Protein AF-A0A4Z0PMG5-F1 (afdb_monomer)

Organism: NCBI:txid877208

Foldseek 3Di:
DDPPADDFEEEQEALCCPPPFFLSVVLVVVCVVRHHYDYHNDLVSVLCCLVPDQADQEYEYEQFHDDPDPVCPPDGTHGNQVSLVVDQHDYAYEYEYQDDDDPVSVVSCCVSQPPRYDYYYPPDHPVPVVVSVVVSVVVVVVSVVVCVVPVVVVLVVVVSVLLVVQLCVVCVVQCVVPVCSLVVQLVVCVVLQHPSVVRSVVVVVVSSVVSSVVDPSSVVVCVVVVPPPDDPDDPVNVLVVLQVVFKDWDDDLPPDDAFQWKWDPDLFKIKGFLPHRRCQRNQVPDPPHPADFTKIFMFTNVVQVVPCPPPNPPCVCVVPPLQKDKAWQHPRPPDPDSGITMTGLVPGIDTHGPVVRSPTDTTIGGDPPVSVVVNVSSCVSVVVVPDPDDPVVVVVVVVVVVVVVVVVVVVPPPDDDPVRVVVVVVVVVVVVVVVVVVVVVVVVVVVVVVVVVVVVVVPDDDDDDDDDD

Mean predicted aligned error: 15.66 Å

Secondary structure (DSSP, 8-state):
-------SEEEEE-TTTT-TTSHHHHHHHHHHHHSEEEEE-SHHHHHHHHHH-S-EEEEEEES-BPP--TT-TTPPPB-SHHHHHH----SEEEEEESSPPPHHHHHHHHHHSTTTEEEEE----TT-HHHHHHHHHHHHHHHHHHHHHTTHHHHHHHHHHHHHHHHHHHHHHHHHH-TTHHHHHHHHHHHTTS-HHHHHHHHHHHHHHHHHHH-HHHHHHHHHHHTS------HHHHHHHHHHHHEEEP-SS-SPP-TTEEEEEETTEEEEE-S-HHHHHHHHT-TTS--PEEEEEEEEHHHHHHHH-SS--GGGGGT--TTEEEETT---TT--S---EEEEHHHHEEEEEHHHHHTSEEEEEEPTTHHHHHHHHHHHHHHGGGSPPPPHHHHHHHHHHHHHHHHHHHHHSPPPPHHHHHHHHHHHHHHHHHHHHHHHHHHHHHHHHHHHHHHHHTT-PPP------

pLDDT: mean 78.72, std 13.39, range [33.97, 95.75]

Radius of gyration: 36.94 Å; Cα contacts (8 Å, |Δi|>4): 494; chains: 1; bounding box: 73×98×94 Å

Nearest PDB structures (foldseek):
  3kcn-assembly1_A  TM=6.446E-01  e=2.862E-04  Rhodopirellula baltica
  6oec-assembly4_K  TM=5.312E-01  e=1.061E-03  Carboxydothermus hydrogenoformans Z-2901
  6oec-assembly2_F  TM=5.433E-01  e=1.346E-03  Carboxydothermus hydrogenoformans Z-2901
  3h5i-assembly1_A  TM=5.990E-01  e=6.719E-03  Carboxydothermus hydrogenoformans Z-2901
  6oec-assembly3_G  TM=5.430E-01  e=3.288E-03  Carboxydothermus hydrogenoformans Z-2901

Sequence (469 aa):
MDTIDIKGVVLFADDRVHSDDEPEYELYKLFKKEFVVLPVDNLDHLKQALTSVSTFDVIILDWEFLSHDPDFVDAPPQNPLSILEELKLFSKIFVYSAADIPADAVDRLHILFPGRVVIKQKVIKIDERDALLAEFEEIKKELKEFALANQNLDFSVAWGRAINQSLQSIFGELAAVNKHWVRDIYKSSVKDNSNAISEVIELLNNLLAEQLVQNPGLKAMILTQGNENGTNTSELAAAKLFQRIYYTKIHGTEVPFATGDIFEISDDEYAILITPECEVYIRDSVPAIPKSNLEILRFSKKDITAEFGIDKGLDKFNQNATAKHYLPSFPYRNEAMLLPACIVFLTALETVSKDFLTDLARHYKLNSPYIQQLRQRYSSWHGRVGVPAVNDLIKTFNASQVDAYNKRLEHEKPKASPEEIALKKALAKQEKDASGALRKAAYEEKKRLEQAASVAEQAAPEQAAPEQK

Solvent-accessible surface area (backbone atoms only — not comparable to full-atom values): 27064 Å² total; per-residue (Å²): 131,84,80,82,70,88,88,55,33,33,37,40,36,31,60,47,54,82,35,93,91,37,45,57,23,57,48,49,53,56,47,52,74,79,44,53,62,48,77,29,54,45,70,68,55,43,51,49,48,68,72,71,50,94,66,44,55,34,36,41,32,49,40,68,34,70,65,84,50,86,92,40,88,79,57,73,65,43,59,58,60,71,60,54,72,78,47,92,75,88,43,41,33,40,38,34,25,85,63,89,74,56,68,70,57,53,54,48,48,45,69,74,32,68,96,28,65,46,82,44,72,66,78,75,53,66,91,40,57,69,55,52,52,48,50,54,53,48,53,53,49,52,50,47,53,49,46,68,77,38,58,70,48,59,52,53,52,48,48,51,50,48,51,51,54,37,50,53,49,52,52,52,54,46,45,72,76,34,85,55,48,70,59,55,53,30,56,50,30,52,75,70,47,44,65,27,70,58,50,56,52,50,55,50,50,51,54,43,49,55,43,54,76,66,33,64,70,56,52,52,51,52,54,52,64,73,64,51,86,74,75,95,72,54,68,68,60,51,44,54,51,50,25,57,64,45,38,44,75,54,78,72,86,82,63,73,92,49,52,18,33,32,33,44,78,49,102,53,31,36,31,32,33,63,42,59,60,75,60,61,56,41,36,64,73,36,94,91,46,80,71,60,72,40,37,29,43,39,36,36,60,64,49,36,67,71,69,46,69,91,56,85,58,67,68,54,73,74,46,74,53,66,61,43,46,65,43,72,30,38,86,55,83,96,51,91,65,74,44,59,43,39,37,46,58,91,75,12,73,44,78,40,53,62,70,68,57,69,80,37,56,63,52,37,27,40,28,82,67,58,41,56,51,51,48,52,45,51,50,55,48,57,60,59,71,72,59,78,79,76,53,65,69,56,53,54,50,52,51,52,51,52,55,52,50,53,58,49,53,65,72,65,57,76,80,74,50,75,64,57,53,50,51,52,52,51,52,55,48,52,54,51,52,51,55,49,52,54,52,50,52,55,50,54,51,50,53,52,52,53,53,52,49,57,56,57,68,74,67,68,82,80,90,80,86,90,80,91,134

Structure (mmCIF, N/CA/C/O backbone):
data_AF-A0A4Z0PMG5-F1
#
_entry.id   AF-A0A4Z0PMG5-F1
#
loop_
_atom_site.group_PDB
_atom_site.id
_atom_site.type_symbol
_atom_site.label_atom_id
_atom_site.label_alt_id
_atom_site.label_comp_id
_atom_site.label_asym_id
_atom_site.label_entity_id
_atom_site.label_seq_id
_atom_site.pdbx_PDB_ins_code
_atom_site.Cartn_x
_atom_site.Cartn_y
_atom_site.Cartn_z
_atom_site.occupancy
_atom_site.B_iso_or_equiv
_atom_site.auth_seq_id
_atom_site.auth_comp_id
_atom_site.auth_asym_id
_atom_site.auth_atom_id
_atom_site.pdbx_PDB_model_num
ATOM 1 N N . MET A 1 1 ? 9.117 24.844 -20.090 1.00 33.97 1 MET A N 1
ATOM 2 C CA . MET A 1 1 ? 8.923 23.457 -20.552 1.00 33.97 1 MET A CA 1
ATOM 3 C C . MET A 1 1 ? 9.771 22.617 -19.633 1.00 33.97 1 MET A C 1
ATOM 5 O O . MET A 1 1 ? 10.977 22.565 -19.828 1.00 33.97 1 MET A O 1
ATOM 9 N N . ASP A 1 2 ? 9.164 22.107 -18.568 1.00 37.78 2 ASP A N 1
ATOM 10 C CA . ASP A 1 2 ? 9.884 21.316 -17.579 1.00 37.78 2 ASP A CA 1
ATOM 11 C C . ASP A 1 2 ? 10.243 19.974 -18.210 1.00 37.78 2 ASP A C 1
ATOM 13 O O . ASP A 1 2 ? 9.382 19.237 -18.693 1.00 37.78 2 ASP A O 1
ATOM 17 N N . THR A 1 3 ? 11.538 19.696 -18.295 1.00 41.53 3 THR A N 1
ATOM 18 C CA . THR A 1 3 ? 12.059 18.401 -18.714 1.00 41.53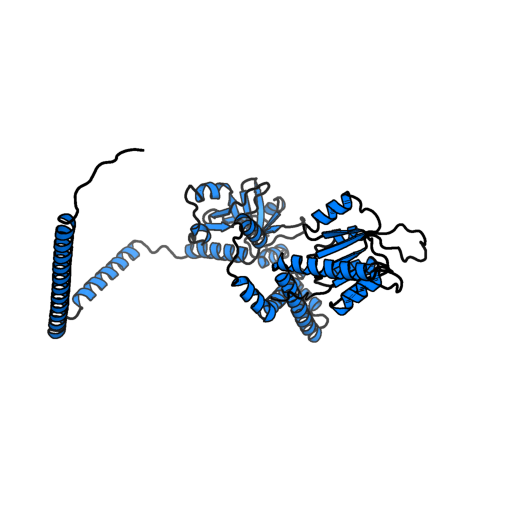 3 THR A CA 1
ATOM 19 C C . THR A 1 3 ? 11.714 17.390 -17.629 1.00 41.53 3 THR A C 1
ATOM 21 O O . THR A 1 3 ? 12.367 17.352 -16.586 1.00 41.53 3 THR A O 1
ATOM 24 N N . ILE A 1 4 ? 10.670 16.593 -17.855 1.00 50.44 4 ILE A N 1
ATOM 25 C CA . ILE A 1 4 ? 10.460 15.361 -17.096 1.00 50.44 4 ILE A CA 1
ATOM 26 C C . ILE A 1 4 ? 11.571 14.413 -17.523 1.00 50.44 4 ILE A C 1
ATOM 28 O O . ILE A 1 4 ? 11.592 13.923 -18.654 1.00 50.44 4 ILE A O 1
ATOM 32 N N . ASP A 1 5 ? 12.539 14.273 -16.630 1.00 60.41 5 ASP A N 1
ATOM 33 C CA . ASP A 1 5 ? 13.675 13.382 -16.781 1.00 60.41 5 ASP A CA 1
ATOM 34 C C . ASP A 1 5 ? 13.338 12.043 -16.122 1.00 60.41 5 ASP A C 1
ATOM 36 O O . ASP A 1 5 ? 12.701 12.019 -15.065 1.00 60.41 5 ASP A O 1
ATOM 40 N N . ILE A 1 6 ? 13.738 10.939 -16.746 1.00 63.91 6 ILE A N 1
ATOM 41 C CA . ILE A 1 6 ? 13.544 9.590 -16.198 1.00 63.91 6 ILE A CA 1
ATOM 42 C C . ILE A 1 6 ? 14.522 9.443 -15.024 1.00 63.91 6 ILE A C 1
ATOM 44 O O . ILE A 1 6 ? 15.728 9.606 -15.193 1.00 63.91 6 ILE A O 1
ATOM 48 N N . LYS A 1 7 ? 14.013 9.209 -13.807 1.00 65.69 7 LYS A N 1
ATOM 49 C CA . LYS A 1 7 ? 14.800 9.298 -12.552 1.00 65.69 7 LYS A CA 1
ATOM 50 C C . LYS A 1 7 ? 15.187 7.942 -11.957 1.00 65.69 7 LYS A C 1
ATOM 52 O O . LYS A 1 7 ? 15.871 7.914 -10.925 1.00 65.69 7 LYS A O 1
ATOM 57 N N . GLY A 1 8 ? 14.698 6.853 -12.530 1.00 71.25 8 GLY A N 1
ATOM 58 C CA . GLY A 1 8 ? 14.852 5.477 -12.080 1.00 71.25 8 GLY A CA 1
ATOM 59 C C . GLY A 1 8 ? 15.694 4.630 -13.030 1.00 71.25 8 GLY A C 1
ATOM 60 O O . GLY A 1 8 ? 16.462 5.136 -13.846 1.00 71.25 8 GLY A O 1
ATOM 61 N N . VAL A 1 9 ? 15.596 3.313 -12.854 1.00 84.00 9 VAL A N 1
ATOM 62 C CA . VAL A 1 9 ? 16.391 2.324 -13.592 1.00 84.00 9 VAL A CA 1
ATOM 63 C C . VAL A 1 9 ? 15.576 1.783 -14.765 1.00 84.00 9 VAL A C 1
ATOM 65 O O . VAL A 1 9 ? 14.400 1.446 -14.604 1.00 84.00 9 VAL A O 1
ATOM 68 N N . VAL A 1 10 ? 16.216 1.682 -15.928 1.00 89.50 10 VAL A N 1
ATOM 69 C CA . VAL A 1 10 ? 15.726 0.956 -17.106 1.00 89.50 10 VAL A CA 1
ATOM 70 C C . VAL A 1 10 ? 16.164 -0.497 -16.972 1.00 89.50 10 VAL A C 1
ATOM 72 O O . VAL A 1 10 ? 17.363 -0.765 -16.909 1.00 89.50 10 VAL A O 1
ATOM 75 N N . LEU A 1 11 ? 15.224 -1.436 -16.933 1.00 93.06 11 LEU A N 1
ATOM 76 C CA . LEU A 1 11 ? 15.544 -2.854 -17.093 1.00 93.06 11 LEU A CA 1
ATOM 77 C C . LEU A 1 11 ? 15.535 -3.185 -18.581 1.00 93.06 11 LEU A C 1
ATOM 79 O O . LEU A 1 11 ? 14.518 -2.970 -19.234 1.00 93.06 11 LEU A O 1
ATOM 83 N N . PHE A 1 12 ? 16.648 -3.689 -19.103 1.00 94.31 12 PHE A N 1
ATOM 84 C CA . PHE A 1 12 ? 16.760 -4.146 -20.485 1.00 94.31 12 PHE A CA 1
ATOM 85 C C . PHE A 1 12 ? 17.036 -5.648 -20.465 1.00 94.31 12 PHE A C 1
ATOM 87 O O . PHE A 1 12 ? 18.147 -6.063 -20.145 1.00 94.31 12 PHE A O 1
ATOM 94 N N . ALA A 1 13 ? 16.010 -6.448 -20.724 1.00 93.88 13 ALA A N 1
ATOM 95 C CA . ALA A 1 13 ? 16.040 -7.894 -20.594 1.00 93.88 13 ALA A CA 1
ATOM 96 C C . ALA A 1 13 ? 15.891 -8.548 -21.969 1.00 93.88 13 ALA A C 1
ATOM 98 O O . ALA A 1 13 ? 14.790 -8.585 -22.510 1.00 93.88 13 ALA A O 1
ATOM 99 N N . ASP A 1 14 ? 16.999 -9.034 -22.515 1.00 90.94 14 ASP A N 1
ATOM 100 C CA . ASP A 1 14 ? 17.078 -9.660 -23.834 1.00 90.94 14 ASP A CA 1
ATOM 101 C C . ASP A 1 14 ? 18.303 -10.585 -23.856 1.00 90.94 14 ASP A C 1
ATOM 103 O O . ASP A 1 14 ? 19.372 -10.205 -23.370 1.00 90.94 14 ASP A O 1
ATOM 107 N N . ASP A 1 15 ? 18.163 -11.802 -24.375 1.00 86.25 15 ASP A N 1
ATOM 108 C CA . ASP A 1 15 ? 19.236 -12.802 -24.361 1.00 86.25 15 ASP A CA 1
ATOM 109 C C . ASP A 1 15 ? 20.435 -12.434 -25.252 1.00 86.25 15 ASP A C 1
ATOM 111 O O . ASP A 1 15 ? 21.540 -12.950 -25.066 1.00 86.25 15 ASP A O 1
ATOM 115 N N . ARG A 1 16 ? 20.257 -11.463 -26.154 1.00 86.06 16 ARG A N 1
ATOM 116 C CA . ARG A 1 16 ? 21.284 -10.912 -27.047 1.00 86.06 16 ARG A CA 1
ATOM 117 C C . ARG A 1 16 ? 21.784 -9.537 -26.617 1.00 86.06 16 ARG A C 1
ATOM 119 O O . ARG A 1 16 ? 22.559 -8.907 -27.336 1.00 86.06 16 ARG A O 1
ATOM 126 N N . VAL A 1 17 ? 21.435 -9.063 -25.417 1.00 85.50 17 VAL A N 1
ATOM 127 C CA . VAL A 1 17 ? 21.845 -7.736 -24.907 1.00 85.50 17 VAL A CA 1
ATOM 128 C C . VAL A 1 17 ? 23.368 -7.552 -24.784 1.00 85.50 17 VAL A C 1
ATOM 130 O O . VAL A 1 17 ? 23.850 -6.439 -24.576 1.00 85.50 17 VAL A O 1
ATOM 133 N N . HIS A 1 18 ? 24.152 -8.625 -24.887 1.00 84.94 18 HIS A N 1
ATOM 134 C CA . HIS A 1 18 ? 25.618 -8.601 -24.860 1.00 84.94 18 HIS A CA 1
ATOM 135 C C . HIS A 1 18 ? 26.264 -9.028 -26.186 1.00 84.94 18 HIS A C 1
ATOM 137 O O . HIS A 1 18 ? 27.486 -9.156 -26.258 1.00 84.94 18 HIS A O 1
ATOM 143 N N . SER A 1 19 ? 25.466 -9.228 -27.234 1.00 85.06 19 SER A N 1
ATOM 144 C CA . SER A 1 19 ? 25.927 -9.660 -28.549 1.00 85.06 19 SER A CA 1
ATOM 145 C C . SER A 1 19 ? 26.270 -8.445 -29.411 1.00 85.06 19 SER A C 1
ATOM 147 O O . SER A 1 19 ? 25.385 -7.721 -29.857 1.00 85.06 19 SER A O 1
ATOM 149 N N . ASP A 1 20 ? 27.569 -8.219 -29.652 1.00 76.38 20 ASP A N 1
ATOM 150 C CA . ASP A 1 20 ? 28.077 -7.027 -30.356 1.00 76.38 20 ASP A CA 1
ATOM 151 C C . ASP A 1 20 ? 27.494 -6.835 -31.776 1.00 76.38 20 ASP A C 1
ATOM 153 O O . ASP A 1 20 ? 27.454 -5.706 -32.269 1.00 76.38 20 ASP A O 1
ATOM 157 N N . ASP A 1 21 ? 27.009 -7.922 -32.385 1.00 78.25 21 ASP A N 1
ATOM 158 C CA . ASP A 1 21 ? 26.438 -7.993 -33.731 1.00 78.25 21 ASP A CA 1
ATOM 159 C C . ASP A 1 21 ? 24.914 -8.224 -33.721 1.00 78.25 21 ASP A C 1
ATOM 161 O O . ASP A 1 21 ? 24.391 -8.838 -34.650 1.00 78.25 21 ASP A O 1
ATOM 165 N N . GLU A 1 22 ? 24.181 -7.730 -32.713 1.00 82.81 22 GLU A N 1
ATOM 166 C CA . GLU A 1 22 ? 22.705 -7.770 -32.688 1.00 82.81 22 GLU A CA 1
ATOM 167 C C . GLU A 1 22 ? 22.069 -6.362 -32.514 1.00 82.81 22 GLU A C 1
ATOM 169 O O . GLU A 1 22 ? 22.646 -5.501 -31.831 1.00 82.81 22 GLU A O 1
ATOM 174 N N . PRO A 1 23 ? 20.897 -6.073 -33.131 1.00 83.44 23 PRO A N 1
ATOM 175 C CA . PRO A 1 23 ? 20.229 -4.766 -33.022 1.00 83.44 23 PRO A CA 1
ATOM 176 C C . PRO A 1 23 ? 19.945 -4.348 -31.570 1.00 83.44 23 PRO A C 1
ATOM 178 O O . PRO A 1 23 ? 19.995 -3.163 -31.227 1.00 83.44 23 PRO A O 1
ATOM 181 N N . GLU A 1 24 ? 19.673 -5.323 -30.707 1.00 85.69 24 GLU A N 1
ATOM 182 C CA . GLU A 1 24 ? 19.316 -5.142 -29.304 1.00 85.69 24 GLU A CA 1
ATOM 183 C C . GLU A 1 24 ? 20.462 -4.553 -28.487 1.00 85.69 24 GLU A C 1
ATOM 185 O O . GLU A 1 24 ? 20.243 -3.690 -27.631 1.00 85.69 24 GLU A O 1
ATOM 190 N N . TYR A 1 25 ? 21.700 -4.932 -28.796 1.00 87.75 25 TYR A N 1
ATOM 191 C CA . TYR A 1 25 ? 22.864 -4.371 -28.131 1.00 87.75 25 TYR A CA 1
ATOM 192 C C . TYR A 1 25 ? 23.123 -2.911 -28.527 1.00 87.75 25 TYR A C 1
ATOM 194 O O . TYR A 1 25 ? 23.476 -2.083 -27.678 1.00 87.75 25 TYR A O 1
ATOM 202 N N . GLU A 1 26 ? 22.910 -2.552 -29.795 1.00 87.00 26 GLU A N 1
ATOM 203 C CA . GLU A 1 26 ? 23.005 -1.155 -30.232 1.00 87.00 26 GLU A CA 1
ATOM 204 C C . GLU A 1 26 ? 21.899 -0.295 -29.608 1.00 87.00 26 GLU A C 1
ATOM 206 O O . GLU A 1 26 ? 22.177 0.813 -29.133 1.00 87.00 26 GLU A O 1
ATOM 211 N N . LEU A 1 27 ? 20.673 -0.819 -29.504 1.00 87.44 27 LEU A N 1
ATOM 212 C CA . LEU A 1 27 ? 19.592 -0.151 -28.780 1.00 87.44 27 LEU A CA 1
ATOM 213 C C . LEU A 1 27 ? 19.950 0.029 -27.294 1.00 87.44 27 LEU A C 1
ATOM 215 O O . LEU A 1 27 ? 19.864 1.141 -26.768 1.00 87.44 27 LEU A O 1
ATOM 219 N N . TYR A 1 28 ? 20.458 -1.014 -26.630 1.00 90.38 28 TYR A N 1
ATOM 220 C CA . TYR A 1 28 ? 20.972 -0.937 -25.258 1.00 90.38 28 TYR A CA 1
ATOM 221 C C . TYR A 1 28 ? 22.042 0.156 -25.094 1.00 90.38 28 TYR A C 1
ATOM 223 O O . TYR A 1 28 ? 21.989 0.941 -24.140 1.00 90.38 28 TYR A O 1
ATOM 231 N N . LYS A 1 29 ? 22.998 0.271 -26.027 1.00 90.00 29 LYS A N 1
ATOM 232 C CA . LYS A 1 29 ? 24.027 1.327 -25.992 1.00 90.00 29 LYS A CA 1
ATOM 233 C C . LYS A 1 29 ? 23.434 2.727 -26.078 1.00 90.00 29 LYS A C 1
ATOM 235 O O . LYS A 1 29 ? 23.992 3.640 -25.466 1.00 90.00 29 LYS A O 1
ATOM 240 N N . LEU A 1 30 ? 22.361 2.923 -26.845 1.00 89.50 30 LEU A N 1
ATOM 241 C CA . LEU A 1 30 ? 21.659 4.207 -26.905 1.00 89.50 30 LEU A CA 1
ATOM 242 C C . LEU A 1 30 ? 21.037 4.538 -25.547 1.00 89.50 30 LEU A C 1
ATOM 244 O O . LEU A 1 30 ? 21.320 5.606 -25.003 1.00 89.50 30 LEU A O 1
ATOM 248 N N . PHE A 1 31 ? 20.321 3.591 -24.935 1.00 88.94 31 PHE A N 1
ATOM 249 C CA . PHE A 1 31 ? 19.759 3.771 -23.593 1.00 88.94 31 PHE A CA 1
ATOM 250 C C . PHE A 1 31 ? 20.830 4.057 -22.537 1.00 88.94 31 PHE A C 1
ATOM 252 O O . PHE A 1 31 ? 20.674 4.980 -21.742 1.00 88.94 31 PHE A O 1
ATOM 259 N N . LYS A 1 32 ? 21.951 3.330 -22.552 1.00 90.25 32 LYS A N 1
ATOM 260 C CA . LYS A 1 32 ? 23.050 3.489 -21.583 1.00 90.25 32 LYS A CA 1
ATOM 261 C C . LYS A 1 32 ? 23.691 4.881 -21.603 1.00 90.25 32 LYS A C 1
ATOM 263 O O . LYS A 1 32 ? 24.282 5.294 -20.608 1.00 90.25 32 LYS A O 1
ATOM 268 N N . LYS A 1 33 ? 23.628 5.597 -22.731 1.00 89.00 33 LYS A N 1
ATOM 269 C CA . LYS A 1 33 ? 24.183 6.957 -22.841 1.00 89.00 33 LYS A CA 1
ATOM 270 C C . LYS A 1 33 ? 23.360 7.990 -22.078 1.00 89.00 33 LYS A C 1
ATOM 272 O O . LYS A 1 33 ? 23.927 8.993 -21.657 1.00 89.00 33 LYS A O 1
ATOM 277 N N . GLU A 1 34 ? 22.060 7.757 -21.927 1.00 85.69 34 GLU A N 1
ATOM 278 C CA . GLU A 1 34 ? 21.133 8.725 -21.333 1.00 85.69 34 GLU A CA 1
ATOM 279 C C . GLU A 1 34 ? 20.569 8.276 -19.979 1.00 85.69 34 GLU A C 1
ATOM 281 O O . GLU A 1 34 ? 20.278 9.121 -19.137 1.00 85.69 34 GLU A O 1
ATOM 286 N N . PHE A 1 35 ? 20.456 6.969 -19.735 1.00 86.75 35 PHE A N 1
ATOM 287 C CA . PHE A 1 35 ? 19.770 6.413 -18.569 1.00 86.75 35 PHE A CA 1
ATOM 288 C C . PHE A 1 35 ? 20.640 5.434 -17.778 1.00 86.75 35 PHE A C 1
ATOM 290 O O . PHE A 1 35 ? 21.619 4.871 -18.272 1.00 86.75 35 PHE A O 1
ATOM 297 N N . VAL A 1 36 ? 20.238 5.179 -16.530 1.00 87.81 36 VAL A N 1
ATOM 298 C CA . VAL A 1 36 ? 20.783 4.076 -15.732 1.00 87.81 36 VAL A CA 1
ATOM 299 C C . VAL A 1 36 ? 20.112 2.784 -16.188 1.00 87.81 36 VAL A C 1
ATOM 301 O O . VAL A 1 36 ? 18.933 2.572 -15.917 1.00 87.81 36 VAL A O 1
ATOM 304 N N . VAL A 1 37 ? 20.861 1.926 -16.882 1.00 91.19 37 VAL A N 1
ATOM 305 C CA . VAL A 1 37 ? 20.341 0.683 -17.468 1.00 91.19 37 VAL A CA 1
ATOM 306 C C . VAL A 1 37 ? 20.903 -0.538 -16.749 1.00 91.19 37 VAL A C 1
ATOM 308 O O . VAL A 1 37 ? 22.121 -0.668 -16.608 1.00 91.19 37 VAL A O 1
ATOM 311 N N . LEU A 1 38 ? 20.017 -1.445 -16.342 1.00 93.06 38 LEU A N 1
ATOM 312 C CA . LEU A 1 38 ? 20.337 -2.789 -15.876 1.00 93.06 38 LEU A CA 1
ATOM 313 C C . LEU A 1 38 ? 20.103 -3.780 -17.029 1.00 93.06 38 LEU A C 1
ATOM 315 O O . LEU A 1 38 ? 18.943 -4.050 -17.343 1.00 93.06 38 LEU A O 1
ATOM 319 N N . PRO A 1 39 ? 21.163 -4.294 -17.680 1.00 93.69 39 PRO A N 1
ATOM 320 C CA . PRO A 1 39 ? 21.026 -5.348 -18.675 1.00 93.69 39 PRO A CA 1
ATOM 321 C C . PRO A 1 39 ? 20.828 -6.710 -17.997 1.00 93.69 39 PRO A C 1
ATOM 323 O O . PRO A 1 39 ? 21.433 -6.984 -16.958 1.00 93.69 39 PRO A O 1
ATOM 326 N N . VAL A 1 40 ? 19.995 -7.553 -18.596 1.00 93.50 40 VAL A N 1
ATOM 327 C CA . VAL A 1 40 ? 19.717 -8.928 -18.179 1.00 93.50 40 VAL A CA 1
ATOM 328 C C . VAL A 1 40 ? 19.643 -9.806 -19.422 1.00 93.50 40 VAL A C 1
ATOM 330 O O . VAL A 1 40 ? 18.944 -9.463 -20.366 1.00 93.50 40 VAL A O 1
ATOM 333 N N . ASP A 1 41 ? 20.322 -10.947 -19.389 1.00 90.81 41 ASP A N 1
ATOM 334 C CA . ASP A 1 41 ? 20.510 -11.848 -20.532 1.00 90.81 41 ASP A CA 1
ATOM 335 C C . ASP A 1 41 ? 19.776 -13.194 -20.401 1.00 90.81 41 ASP A C 1
ATOM 337 O O . ASP A 1 41 ? 19.817 -14.026 -21.301 1.00 90.81 41 ASP A O 1
ATOM 341 N N . ASN A 1 42 ? 19.095 -13.450 -19.282 1.00 90.25 42 ASN A N 1
ATOM 342 C CA . ASN A 1 42 ? 18.327 -14.679 -19.096 1.00 90.25 42 ASN A CA 1
ATOM 343 C C . ASN A 1 42 ? 17.175 -14.514 -18.094 1.00 90.25 42 ASN A C 1
ATOM 345 O O . ASN A 1 42 ? 17.124 -13.563 -17.308 1.00 90.25 42 ASN A O 1
ATOM 349 N N . LEU A 1 43 ? 16.253 -15.480 -18.104 1.00 90.75 43 LEU A N 1
ATOM 350 C CA . LEU A 1 43 ? 15.036 -15.458 -17.289 1.00 90.75 43 LEU A CA 1
ATOM 351 C C . LEU A 1 43 ? 15.292 -15.548 -15.774 1.00 90.75 43 LEU A C 1
ATOM 353 O O . LEU A 1 43 ? 14.551 -14.942 -14.996 1.00 90.75 43 LEU A O 1
ATOM 357 N N . ASP A 1 44 ? 16.345 -16.238 -15.330 1.00 89.94 44 ASP A N 1
ATOM 358 C CA . ASP A 1 44 ? 16.676 -16.327 -13.902 1.00 89.94 44 ASP A CA 1
ATOM 359 C C . ASP A 1 44 ? 17.178 -14.983 -13.372 1.00 89.94 44 ASP A C 1
ATOM 361 O O . ASP A 1 44 ? 16.719 -14.495 -12.333 1.00 89.94 44 ASP A O 1
ATOM 365 N N . HIS A 1 45 ? 18.073 -14.338 -14.120 1.00 91.56 45 HIS A N 1
ATOM 366 C CA . HIS A 1 45 ? 18.530 -12.982 -13.840 1.00 91.56 45 HIS A CA 1
ATOM 367 C C . HIS A 1 45 ? 17.377 -11.975 -13.922 1.00 91.56 45 HIS A C 1
ATOM 369 O O . HIS A 1 45 ? 17.308 -11.075 -13.085 1.00 91.56 45 HIS A O 1
ATOM 375 N N . LEU A 1 46 ? 16.424 -12.154 -14.845 1.00 92.12 46 LEU A N 1
ATOM 376 C CA . LEU A 1 46 ? 15.215 -11.328 -14.925 1.00 92.12 46 LEU A CA 1
ATOM 377 C C . LEU A 1 46 ? 14.388 -11.446 -13.645 1.00 92.12 46 LEU A C 1
ATOM 379 O O . LEU A 1 46 ? 14.045 -10.433 -13.032 1.00 92.12 46 LEU A O 1
ATOM 383 N N . LYS A 1 47 ? 14.113 -12.674 -13.194 1.00 90.94 47 LYS A N 1
ATOM 384 C CA . LYS A 1 47 ? 13.377 -12.921 -11.949 1.00 90.94 47 LYS A CA 1
ATOM 385 C C . LYS A 1 47 ? 14.090 -12.309 -10.744 1.00 90.94 47 LYS A C 1
ATOM 387 O O . LYS A 1 47 ? 13.453 -11.662 -9.911 1.00 90.94 47 LYS A O 1
ATOM 392 N N . GLN A 1 48 ? 15.405 -12.476 -10.645 1.00 89.75 48 GLN A N 1
ATOM 393 C CA . GLN A 1 48 ? 16.195 -11.891 -9.560 1.00 89.75 48 GLN A CA 1
ATOM 394 C C . GLN A 1 48 ? 16.192 -10.360 -9.605 1.00 89.75 48 GLN A C 1
ATOM 396 O O . GLN A 1 48 ? 15.992 -9.721 -8.572 1.00 89.75 48 GLN A O 1
ATOM 401 N N . ALA A 1 49 ? 16.350 -9.757 -10.785 1.00 90.62 49 ALA A N 1
ATOM 402 C CA . ALA A 1 49 ? 16.318 -8.309 -10.957 1.00 90.62 49 ALA A CA 1
ATOM 403 C C . ALA A 1 49 ? 14.958 -7.726 -10.552 1.00 90.62 49 ALA A C 1
ATOM 405 O O . ALA A 1 49 ? 14.906 -6.785 -9.759 1.00 90.62 49 ALA A O 1
ATOM 406 N N . LEU A 1 50 ? 13.861 -8.326 -11.025 1.00 88.50 50 LEU A N 1
ATOM 407 C CA . LEU A 1 50 ? 12.500 -7.880 -10.724 1.00 88.50 50 LEU A CA 1
ATOM 408 C C . LEU A 1 50 ? 12.107 -8.044 -9.249 1.00 88.50 50 LEU A C 1
ATOM 410 O O . LEU A 1 50 ? 11.258 -7.303 -8.759 1.00 88.50 50 LEU A O 1
ATOM 414 N N . THR A 1 51 ? 12.712 -8.995 -8.536 1.00 85.50 51 THR A N 1
ATOM 415 C CA . THR A 1 51 ? 12.460 -9.214 -7.101 1.00 85.50 51 THR A CA 1
ATOM 416 C C . THR A 1 51 ? 13.380 -8.395 -6.194 1.00 85.50 51 THR A C 1
ATOM 418 O O . THR A 1 51 ? 12.988 -8.059 -5.078 1.00 85.50 51 THR A O 1
ATOM 421 N N . SER A 1 52 ? 14.591 -8.064 -6.652 1.00 82.38 52 SER A N 1
ATOM 422 C CA . SER A 1 52 ? 15.623 -7.415 -5.829 1.00 82.38 52 SER A CA 1
ATOM 423 C C . SER A 1 52 ? 15.648 -5.897 -5.973 1.00 82.38 52 SER A C 1
ATOM 425 O O . SER A 1 52 ? 16.010 -5.188 -5.033 1.00 82.38 52 SER A O 1
ATOM 427 N N . VAL A 1 53 ? 15.285 -5.378 -7.147 1.00 81.00 53 VAL A N 1
ATOM 428 C CA . VAL A 1 53 ? 15.231 -3.937 -7.396 1.00 81.00 53 VAL A CA 1
ATOM 429 C C . VAL A 1 53 ? 13.822 -3.444 -7.108 1.00 81.00 53 VAL A C 1
ATOM 431 O O . VAL A 1 53 ? 12.848 -3.901 -7.695 1.00 81.00 53 VAL A O 1
ATOM 434 N N . SER A 1 54 ? 13.708 -2.472 -6.205 1.00 68.00 54 SER A N 1
ATOM 435 C CA . SER A 1 54 ? 12.410 -1.997 -5.717 1.00 68.00 54 SER A CA 1
ATOM 436 C C . SER A 1 54 ? 11.536 -1.334 -6.782 1.00 68.00 54 SER A C 1
ATOM 438 O O . SER A 1 54 ? 10.315 -1.344 -6.659 1.00 68.00 54 SER A O 1
ATOM 440 N N . THR A 1 55 ? 12.147 -0.666 -7.765 1.00 76.31 55 THR A N 1
ATOM 441 C CA . THR A 1 55 ? 11.445 0.214 -8.710 1.00 76.31 55 THR A CA 1
ATOM 442 C C . THR A 1 55 ? 12.199 0.302 -10.033 1.00 76.31 55 THR A C 1
ATOM 444 O O . THR A 1 55 ? 13.356 0.728 -10.047 1.00 76.31 55 THR A O 1
ATOM 447 N N . PHE A 1 56 ? 11.510 -0.020 -11.126 1.00 83.81 56 PHE A N 1
ATOM 448 C CA . PHE A 1 56 ? 11.925 0.279 -12.497 1.00 83.81 56 PHE A CA 1
ATOM 449 C C . PHE A 1 56 ? 10.980 1.320 -13.088 1.00 83.81 56 PHE A C 1
ATOM 451 O O . PHE A 1 56 ? 9.768 1.231 -12.879 1.00 83.81 56 PHE A O 1
ATOM 458 N N . ASP A 1 57 ? 11.507 2.271 -13.851 1.00 78.75 57 ASP A N 1
ATOM 459 C CA . ASP A 1 57 ? 10.655 3.226 -14.573 1.00 78.75 57 ASP A CA 1
ATOM 460 C C . ASP A 1 57 ? 10.088 2.567 -15.836 1.00 78.75 57 ASP A C 1
ATOM 462 O O . ASP A 1 57 ? 8.900 2.679 -16.157 1.00 78.75 57 ASP A O 1
ATOM 466 N N . VAL A 1 58 ? 10.946 1.805 -16.512 1.00 87.12 58 VAL A N 1
ATOM 467 C CA . VAL A 1 58 ? 10.619 1.063 -17.721 1.00 87.12 58 VAL A CA 1
ATOM 468 C C . VAL A 1 58 ? 11.308 -0.292 -17.723 1.00 87.12 58 VAL A C 1
ATOM 470 O O . VAL A 1 58 ? 12.443 -0.442 -17.262 1.00 87.12 58 VAL A O 1
ATOM 473 N N . ILE A 1 59 ? 10.591 -1.272 -18.256 1.00 92.00 59 ILE A N 1
ATOM 474 C CA . ILE A 1 59 ? 11.084 -2.610 -18.540 1.00 92.00 59 ILE A CA 1
ATOM 475 C C . ILE A 1 59 ? 10.989 -2.802 -20.051 1.00 92.00 59 ILE A C 1
ATOM 477 O O . ILE A 1 59 ? 9.898 -2.727 -20.613 1.00 92.00 59 ILE A O 1
ATOM 481 N N . ILE A 1 60 ? 12.128 -3.009 -20.696 1.00 93.25 60 ILE A N 1
ATOM 482 C CA . ILE A 1 60 ? 12.252 -3.415 -22.094 1.00 93.25 60 ILE A CA 1
ATOM 483 C C . ILE A 1 60 ? 12.581 -4.899 -22.062 1.00 93.25 60 ILE A C 1
ATOM 485 O O . ILE A 1 60 ? 13.547 -5.292 -21.412 1.00 93.25 60 ILE A O 1
ATOM 489 N N . LEU A 1 61 ? 11.733 -5.708 -22.681 1.00 93.81 61 LEU A N 1
ATOM 490 C CA . LEU A 1 61 ? 11.710 -7.145 -22.482 1.00 93.81 61 LEU A CA 1
ATOM 491 C C . LEU A 1 61 ? 11.558 -7.860 -23.814 1.00 93.81 61 LEU A C 1
ATOM 493 O O . LEU A 1 61 ? 10.629 -7.557 -24.562 1.00 93.81 61 LEU A O 1
ATOM 497 N N . ASP A 1 62 ? 12.420 -8.833 -24.064 1.00 92.56 62 ASP A N 1
ATOM 498 C CA . ASP A 1 62 ? 12.213 -9.802 -25.126 1.00 92.56 62 ASP A CA 1
ATOM 499 C C . ASP A 1 62 ? 11.166 -10.847 -24.728 1.00 92.56 62 ASP A C 1
ATOM 501 O O . ASP A 1 62 ? 11.057 -11.247 -23.566 1.00 92.56 62 ASP A O 1
ATOM 505 N N . TRP A 1 63 ? 10.366 -11.292 -25.686 1.00 92.75 63 TRP A N 1
ATOM 506 C CA . TRP A 1 63 ? 9.406 -12.361 -25.479 1.00 92.75 63 TRP A CA 1
ATOM 507 C C . TRP A 1 63 ? 10.067 -13.735 -25.580 1.00 92.75 63 TRP A C 1
ATOM 509 O O . TRP A 1 63 ? 9.646 -14.658 -24.879 1.00 92.75 63 TRP A O 1
ATOM 519 N N . GLU A 1 64 ? 11.099 -13.872 -26.413 1.00 90.81 64 GLU A N 1
ATOM 520 C CA . GLU A 1 64 ? 11.719 -15.153 -26.743 1.00 90.81 64 GLU A CA 1
ATOM 521 C C . GLU A 1 64 ? 13.140 -15.286 -26.167 1.00 90.81 64 GLU A C 1
ATOM 523 O O . GLU A 1 64 ? 14.114 -14.949 -26.822 1.00 90.81 64 GLU A O 1
ATOM 528 N N . PHE A 1 65 ? 13.283 -15.861 -24.966 1.00 88.62 65 PHE A N 1
ATOM 529 C CA . PHE A 1 65 ? 14.597 -16.155 -24.376 1.00 88.62 65 PHE A CA 1
ATOM 530 C C . PHE A 1 65 ? 15.096 -17.548 -24.768 1.00 88.62 65 PHE A C 1
ATOM 532 O O . PHE A 1 65 ? 14.427 -18.559 -24.506 1.00 88.62 65 PHE A O 1
ATOM 539 N N . LEU A 1 66 ? 16.307 -17.626 -25.322 1.00 82.88 66 LEU A N 1
ATOM 540 C CA . LEU A 1 66 ? 16.977 -18.894 -25.591 1.00 82.88 66 LEU A CA 1
ATOM 541 C C . LEU A 1 66 ? 17.508 -19.539 -24.300 1.00 82.88 66 LEU A C 1
ATOM 543 O O . LEU A 1 66 ? 18.056 -18.891 -23.401 1.00 82.88 66 LEU A O 1
ATOM 547 N N . SER A 1 67 ? 17.357 -20.863 -24.214 1.00 70.44 67 SER A N 1
ATOM 548 C CA . SER A 1 67 ? 17.954 -21.650 -23.135 1.00 70.44 67 SER A CA 1
ATOM 549 C C . SER A 1 67 ? 19.474 -21.640 -23.267 1.00 70.44 67 SER A C 1
ATOM 551 O O . SER A 1 67 ? 20.013 -21.999 -24.310 1.00 70.44 67 SER A O 1
ATOM 553 N N . HIS A 1 68 ? 20.162 -21.284 -22.185 1.00 64.19 68 HIS A N 1
ATOM 554 C CA . HIS A 1 68 ? 21.622 -21.353 -22.096 1.00 64.19 68 HIS A CA 1
ATOM 555 C C . HIS A 1 68 ? 22.115 -22.697 -21.530 1.00 64.19 68 HIS A C 1
ATOM 557 O O . HIS A 1 68 ? 23.296 -22.830 -21.209 1.00 64.19 68 HIS A O 1
ATOM 563 N N . ASP A 1 69 ? 21.225 -23.685 -21.372 1.00 63.00 69 ASP A N 1
ATOM 564 C CA . ASP A 1 69 ? 21.584 -25.000 -20.843 1.00 63.00 69 ASP A CA 1
ATOM 565 C C . ASP A 1 69 ? 22.412 -25.793 -21.878 1.00 63.00 69 ASP A C 1
ATOM 567 O O . ASP A 1 69 ? 21.881 -26.157 -22.935 1.00 63.00 69 ASP A O 1
ATOM 571 N N . PRO A 1 70 ? 23.701 -26.078 -21.601 1.00 56.88 70 PRO A N 1
ATOM 572 C CA . PRO A 1 70 ? 24.576 -26.789 -22.530 1.00 56.88 70 PRO A CA 1
ATOM 573 C C . PRO A 1 70 ? 24.106 -28.220 -22.838 1.00 56.88 70 PRO A C 1
ATOM 575 O O . PRO A 1 70 ? 24.520 -28.773 -23.858 1.00 56.88 70 PRO A O 1
ATOM 578 N N . ASP A 1 71 ? 23.234 -28.805 -22.009 1.00 62.31 71 ASP A N 1
ATOM 579 C CA . ASP A 1 71 ? 22.685 -30.146 -22.222 1.00 62.31 71 ASP A CA 1
ATOM 580 C C . ASP A 1 71 ? 21.429 -30.150 -23.125 1.00 62.31 71 ASP A C 1
ATOM 582 O O . ASP A 1 71 ? 20.997 -31.214 -23.579 1.00 62.31 71 ASP A O 1
ATOM 586 N N . PHE A 1 72 ? 20.861 -28.977 -23.448 1.00 59.22 72 PHE A N 1
ATOM 587 C CA . PHE A 1 72 ? 19.633 -28.831 -24.242 1.00 59.22 72 PHE A CA 1
ATOM 588 C C . PHE A 1 72 ? 19.783 -27.803 -25.372 1.00 59.22 72 PHE A C 1
ATOM 590 O O . PHE A 1 72 ? 19.141 -26.753 -25.381 1.00 59.22 72 PHE A O 1
ATOM 597 N N . VAL A 1 73 ? 20.589 -28.156 -26.375 1.00 56.69 73 VAL A N 1
ATOM 598 C CA . VAL A 1 73 ? 20.902 -27.314 -27.549 1.00 56.69 73 VAL A CA 1
ATOM 599 C C . VAL A 1 73 ? 19.663 -26.962 -28.406 1.00 56.69 73 VAL A C 1
ATOM 601 O O . VAL A 1 73 ? 19.702 -25.981 -29.139 1.00 56.69 73 VAL A O 1
ATOM 604 N N . ASP A 1 74 ? 18.545 -27.689 -28.258 1.00 62.34 74 ASP A N 1
ATOM 605 C CA . ASP A 1 74 ? 17.294 -27.498 -29.022 1.00 62.34 74 ASP A CA 1
ATOM 606 C C . ASP A 1 74 ? 16.052 -27.242 -28.135 1.00 62.34 74 ASP A C 1
ATOM 608 O O . ASP A 1 74 ? 14.918 -27.546 -28.524 1.00 62.34 74 ASP A O 1
ATOM 612 N N . ALA A 1 75 ? 16.223 -26.738 -26.907 1.00 67.19 75 ALA A N 1
ATOM 613 C CA . ALA A 1 75 ? 15.068 -26.390 -26.076 1.00 67.19 75 ALA A CA 1
ATOM 614 C C . ALA A 1 75 ? 14.223 -25.282 -26.740 1.00 67.19 75 ALA A C 1
ATOM 616 O O . ALA A 1 75 ? 14.783 -24.327 -27.285 1.00 67.19 75 ALA A O 1
ATOM 617 N N . PRO A 1 76 ? 12.878 -25.368 -26.688 1.00 74.56 76 PRO A N 1
ATOM 618 C CA . PRO A 1 76 ? 12.031 -24.305 -27.207 1.00 74.56 76 PRO A CA 1
ATOM 619 C C . PRO A 1 76 ? 12.295 -22.993 -26.446 1.00 74.56 76 PRO A C 1
ATOM 621 O O . PRO A 1 76 ? 12.555 -23.046 -25.237 1.00 74.56 76 PRO A O 1
ATOM 624 N N . PRO A 1 77 ? 12.189 -21.830 -27.119 1.00 79.06 77 PRO A N 1
ATOM 625 C CA . PRO A 1 77 ? 12.305 -20.534 -26.465 1.00 79.06 77 PRO A CA 1
ATOM 626 C C . PRO A 1 77 ? 11.343 -20.433 -25.285 1.00 79.06 77 PRO A C 1
ATOM 628 O O . PRO A 1 77 ? 10.174 -20.827 -25.372 1.00 79.06 77 PRO A O 1
ATOM 631 N N . GLN A 1 78 ? 11.848 -19.914 -24.175 1.00 87.44 78 GLN A N 1
ATOM 632 C CA . GLN A 1 78 ? 11.043 -19.640 -22.994 1.00 87.44 78 GLN A CA 1
ATOM 633 C C . GLN A 1 78 ? 10.576 -18.186 -23.024 1.00 87.44 78 GLN A C 1
ATOM 635 O O . GLN A 1 78 ? 11.223 -17.331 -23.621 1.00 87.44 78 GLN A O 1
ATOM 640 N N . ASN A 1 79 ? 9.452 -17.903 -22.367 1.00 90.06 79 ASN A N 1
ATOM 641 C CA . ASN A 1 79 ? 8.891 -16.557 -22.298 1.00 90.06 79 ASN A CA 1
ATOM 642 C C . ASN A 1 79 ? 8.735 -16.090 -20.841 1.00 90.06 79 ASN A C 1
ATOM 644 O O . ASN A 1 79 ? 8.614 -16.915 -19.930 1.00 90.06 79 ASN A O 1
ATOM 648 N N . PRO A 1 80 ? 8.713 -14.769 -20.599 1.00 91.88 80 PRO A N 1
ATOM 649 C CA . PRO A 1 80 ? 8.724 -14.205 -19.251 1.00 91.88 80 PRO A CA 1
ATOM 650 C C . PRO A 1 80 ? 7.350 -14.181 -18.558 1.00 91.88 80 PRO A C 1
ATOM 652 O O . PRO A 1 80 ? 7.251 -13.667 -17.442 1.00 91.88 80 PRO A O 1
ATOM 655 N N . LEU A 1 81 ? 6.277 -14.701 -19.172 1.00 90.81 81 LEU A N 1
ATOM 656 C CA . LEU A 1 81 ? 4.905 -14.516 -18.679 1.00 90.81 81 LEU A CA 1
ATOM 657 C C . LEU A 1 81 ? 4.712 -15.009 -17.242 1.00 90.81 81 LEU A C 1
ATOM 659 O O . LEU A 1 81 ? 4.146 -14.287 -16.426 1.00 90.81 81 LEU A O 1
ATOM 663 N N . SER A 1 82 ? 5.219 -16.198 -16.915 1.00 89.44 82 SER A N 1
ATOM 664 C CA . SER A 1 82 ? 5.094 -16.782 -15.572 1.00 89.44 82 SER A CA 1
ATOM 665 C C . SER A 1 82 ? 5.778 -15.927 -14.499 1.00 89.44 82 SER A C 1
ATOM 667 O O . SER A 1 82 ? 5.252 -15.765 -13.401 1.00 89.44 82 SER A O 1
ATOM 669 N N . ILE A 1 83 ? 6.920 -15.316 -14.830 1.00 90.31 83 ILE A N 1
ATOM 670 C CA . ILE A 1 83 ? 7.642 -14.398 -13.941 1.00 90.31 83 ILE A CA 1
ATOM 671 C C . ILE A 1 83 ? 6.821 -13.123 -13.733 1.00 90.31 83 ILE A C 1
ATOM 673 O O . ILE A 1 83 ? 6.688 -12.643 -12.608 1.00 90.31 83 ILE A O 1
ATOM 677 N N . LEU A 1 84 ? 6.253 -12.575 -14.809 1.00 89.25 84 LEU A N 1
ATOM 678 C CA . LEU A 1 84 ? 5.437 -11.364 -14.745 1.00 89.25 84 LEU A CA 1
ATOM 679 C C . LEU A 1 84 ? 4.121 -11.584 -13.985 1.00 89.25 84 LEU A C 1
ATOM 681 O O . LEU A 1 84 ? 3.666 -10.679 -13.290 1.00 89.25 84 LEU A O 1
ATOM 685 N N . GLU A 1 85 ? 3.522 -12.772 -14.074 1.00 88.12 85 GLU A N 1
ATOM 686 C CA . GLU A 1 85 ? 2.297 -13.136 -13.351 1.00 88.12 85 GLU A CA 1
ATOM 687 C C . GLU A 1 85 ? 2.470 -13.152 -11.830 1.00 88.12 85 GLU A C 1
ATOM 689 O O . GLU A 1 85 ? 1.544 -12.796 -11.093 1.00 88.12 85 GLU A O 1
ATOM 694 N N . GLU A 1 86 ? 3.651 -13.541 -11.352 1.00 85.25 86 GLU A N 1
ATOM 695 C CA . GLU A 1 86 ? 3.972 -13.566 -9.924 1.00 85.25 86 GLU A CA 1
ATOM 696 C C . GLU A 1 86 ? 4.137 -12.150 -9.338 1.00 85.25 86 GLU A C 1
ATOM 698 O O . GLU A 1 86 ? 4.054 -11.966 -8.119 1.00 85.25 86 GLU A O 1
ATOM 703 N N . LEU A 1 87 ? 4.343 -11.131 -10.182 1.00 79.31 87 LEU A N 1
ATOM 704 C CA . LEU A 1 87 ? 4.817 -9.818 -9.757 1.00 79.31 87 LEU A CA 1
ATOM 705 C C . LEU A 1 87 ? 3.819 -8.691 -10.039 1.00 79.31 87 LEU A C 1
ATOM 707 O O . LEU A 1 87 ? 3.315 -8.492 -11.140 1.00 79.31 87 LEU A O 1
ATOM 711 N N . LYS A 1 88 ? 3.585 -7.852 -9.025 1.00 74.44 88 LYS A N 1
ATOM 712 C CA . LYS A 1 88 ? 2.759 -6.640 -9.147 1.00 74.44 88 LYS A CA 1
ATOM 713 C C . LYS A 1 88 ? 3.632 -5.432 -9.452 1.00 74.44 88 LYS A C 1
ATOM 715 O O . LYS A 1 88 ? 3.840 -4.573 -8.599 1.00 74.44 88 LYS A O 1
ATOM 720 N N . LEU A 1 89 ? 4.154 -5.390 -10.672 1.00 78.75 89 LEU A N 1
ATOM 721 C CA . LEU A 1 89 ? 5.035 -4.317 -11.125 1.00 78.75 89 LEU A CA 1
ATOM 722 C C . LEU A 1 89 ? 4.234 -3.055 -11.448 1.00 78.75 89 LEU A C 1
ATOM 724 O O . LEU A 1 89 ? 3.164 -3.120 -12.066 1.00 78.75 89 LEU A O 1
ATOM 728 N N . PHE A 1 90 ? 4.775 -1.899 -11.069 1.00 76.94 90 PHE A N 1
ATOM 729 C CA . PHE A 1 90 ? 4.213 -0.581 -11.364 1.00 76.94 90 PHE A CA 1
ATOM 730 C C . PHE A 1 90 ? 5.163 0.220 -12.268 1.00 76.94 90 PHE A C 1
ATOM 732 O O . PHE A 1 90 ? 5.694 1.250 -11.875 1.00 76.94 90 PHE A O 1
ATOM 739 N N . SER A 1 91 ? 5.378 -0.302 -13.481 1.00 84.25 91 SER A N 1
ATOM 740 C CA . SER A 1 91 ? 6.281 0.239 -14.512 1.00 84.25 91 SER A CA 1
ATOM 741 C C . SER A 1 91 ? 5.608 0.215 -15.889 1.00 84.25 91 SER A C 1
ATOM 743 O O . SER A 1 91 ? 4.611 -0.502 -16.069 1.00 84.25 91 SER A O 1
ATOM 745 N N . LYS A 1 92 ? 6.143 0.979 -16.851 1.00 87.69 92 LYS A N 1
ATOM 746 C CA . LYS A 1 92 ? 5.847 0.799 -18.284 1.00 87.69 92 LYS A CA 1
ATOM 747 C C . LYS A 1 92 ? 6.622 -0.419 -18.790 1.00 87.69 92 LYS A C 1
ATOM 749 O O . LYS A 1 92 ? 7.796 -0.564 -18.464 1.00 87.69 92 LYS A O 1
ATOM 754 N N . ILE A 1 93 ? 5.976 -1.287 -19.561 1.00 91.75 93 ILE A N 1
ATOM 755 C CA . ILE A 1 93 ? 6.580 -2.520 -20.075 1.00 91.75 93 ILE A CA 1
ATOM 756 C C . ILE A 1 93 ? 6.488 -2.508 -21.599 1.00 91.75 93 ILE A C 1
ATOM 758 O O . ILE A 1 93 ? 5.391 -2.410 -22.149 1.00 91.75 93 ILE A O 1
ATOM 762 N N . PHE A 1 94 ? 7.632 -2.610 -22.264 1.00 92.25 94 PHE A N 1
ATOM 763 C CA . PHE A 1 94 ? 7.744 -2.853 -23.695 1.00 92.25 94 PHE A CA 1
ATOM 764 C C . PHE A 1 94 ? 8.118 -4.313 -23.897 1.00 92.25 94 PHE A C 1
ATOM 766 O O . PHE A 1 94 ? 9.161 -4.742 -23.412 1.00 92.25 94 PHE A O 1
ATOM 773 N N . VAL A 1 95 ? 7.257 -5.058 -24.582 1.00 93.19 95 VAL A N 1
ATOM 774 C CA . VAL A 1 95 ? 7.498 -6.454 -24.944 1.00 93.19 95 VAL A CA 1
ATOM 775 C C . VAL A 1 95 ? 7.798 -6.505 -26.433 1.00 93.19 95 VAL A C 1
ATOM 777 O O . VAL A 1 95 ? 6.934 -6.166 -27.243 1.00 93.19 95 VAL A O 1
ATOM 780 N N . TYR A 1 96 ? 9.016 -6.899 -26.775 1.00 91.38 96 TYR A N 1
ATOM 781 C CA . TYR A 1 96 ? 9.448 -7.149 -28.142 1.00 91.38 96 TYR A CA 1
ATOM 782 C C . TYR A 1 96 ? 9.299 -8.628 -28.456 1.00 91.38 96 TYR A C 1
ATOM 784 O O . TYR A 1 96 ? 9.561 -9.457 -27.598 1.00 91.38 96 TYR A O 1
ATOM 792 N N . SER A 1 97 ? 8.844 -8.953 -29.660 1.00 90.25 97 SER A N 1
ATOM 793 C CA . SER A 1 97 ? 8.655 -10.341 -30.083 1.00 90.25 97 SER A CA 1
ATOM 794 C C . SER A 1 97 ? 8.969 -10.477 -31.566 1.00 90.25 97 SER A C 1
ATOM 796 O O . SER A 1 97 ? 8.543 -9.641 -32.371 1.00 90.25 97 SER A O 1
ATOM 798 N N . ALA A 1 98 ? 9.727 -11.502 -31.944 1.00 85.88 98 ALA A N 1
ATOM 799 C CA . ALA A 1 98 ? 9.974 -11.827 -33.347 1.00 85.88 98 ALA A CA 1
ATOM 800 C C . ALA A 1 98 ? 8.763 -12.528 -33.983 1.00 85.88 98 ALA A C 1
ATOM 802 O O . ALA A 1 98 ? 8.473 -12.317 -35.163 1.00 85.88 98 ALA A O 1
ATOM 803 N N . ALA A 1 99 ? 8.043 -13.340 -33.204 1.00 85.69 99 ALA A N 1
ATOM 804 C CA . ALA A 1 99 ? 6.808 -13.997 -33.616 1.00 85.69 99 ALA A CA 1
ATOM 805 C C . ALA A 1 99 ? 5.562 -13.313 -33.030 1.00 85.69 99 ALA A C 1
ATOM 807 O O . ALA A 1 99 ? 5.647 -12.488 -32.120 1.00 85.69 99 ALA A O 1
ATOM 808 N N . ASP A 1 100 ? 4.380 -13.676 -33.533 1.00 87.81 100 ASP A N 1
ATOM 809 C CA . ASP A 1 100 ? 3.120 -13.240 -32.932 1.00 87.81 100 ASP A CA 1
ATOM 810 C C . ASP A 1 100 ? 2.943 -13.866 -31.543 1.00 87.81 100 ASP A C 1
ATOM 812 O O . ASP A 1 100 ? 2.938 -15.091 -31.386 1.00 87.81 100 ASP A O 1
ATOM 816 N N . ILE A 1 101 ? 2.755 -13.013 -30.534 1.00 89.81 101 ILE A N 1
ATOM 817 C CA . ILE A 1 101 ? 2.441 -13.456 -29.176 1.00 89.81 101 ILE A CA 1
ATOM 818 C C . ILE A 1 101 ? 1.020 -14.049 -29.168 1.00 89.81 101 ILE A C 1
ATOM 820 O O . ILE A 1 101 ? 0.093 -13.411 -29.679 1.00 89.81 101 ILE A O 1
ATOM 824 N N . PRO A 1 102 ? 0.808 -15.237 -28.568 1.00 92.31 102 PRO A N 1
ATOM 825 C CA . PRO A 1 102 ? -0.521 -15.829 -28.433 1.00 92.31 102 PRO A CA 1
ATOM 826 C C . PRO A 1 102 ? -1.542 -14.867 -27.805 1.00 92.31 102 PRO A C 1
ATOM 828 O O . PRO A 1 102 ? -1.245 -14.184 -26.824 1.00 92.31 102 PRO A O 1
ATOM 831 N N . ALA A 1 103 ? -2.761 -14.817 -28.353 1.00 91.81 103 ALA A N 1
ATOM 832 C CA . ALA A 1 103 ? -3.787 -13.855 -27.935 1.00 91.81 103 ALA A CA 1
ATOM 833 C C . ALA A 1 103 ? -4.149 -13.964 -26.441 1.00 91.81 103 ALA A C 1
ATOM 835 O O . ALA A 1 103 ? -4.372 -12.953 -25.782 1.00 91.81 103 ALA A O 1
ATOM 836 N N . ASP A 1 104 ? -4.141 -15.177 -25.887 1.00 93.12 104 ASP A N 1
ATOM 837 C CA . ASP A 1 104 ? -4.363 -15.430 -24.464 1.00 93.12 104 ASP A CA 1
ATOM 838 C C . ASP A 1 104 ? -3.264 -14.819 -23.581 1.00 93.12 104 ASP A C 1
ATOM 840 O O . ASP A 1 104 ? -3.563 -14.248 -22.530 1.00 93.12 104 ASP A O 1
ATOM 844 N N . ALA A 1 105 ? -2.004 -14.870 -24.023 1.00 91.25 105 ALA A N 1
ATOM 845 C CA . ALA A 1 105 ? -0.888 -14.225 -23.338 1.00 91.25 105 ALA A CA 1
ATOM 846 C C . ALA A 1 105 ? -0.978 -12.691 -23.422 1.00 91.25 105 ALA A C 1
ATOM 848 O O . ALA A 1 105 ? -0.752 -12.007 -22.422 1.00 91.25 105 ALA A O 1
ATOM 849 N N . VAL A 1 106 ? -1.373 -12.144 -24.577 1.00 91.50 106 VAL A N 1
ATOM 850 C CA . VAL A 1 106 ? -1.607 -10.699 -24.759 1.00 91.50 106 VAL A CA 1
ATOM 851 C C . VAL A 1 106 ? -2.710 -10.197 -23.825 1.00 91.50 106 VAL A C 1
ATOM 853 O O . VAL A 1 106 ? -2.507 -9.238 -23.073 1.00 91.50 106 VAL A O 1
ATOM 856 N N . ASP A 1 107 ? -3.857 -10.877 -23.815 1.00 92.50 107 ASP A N 1
ATOM 857 C CA . ASP A 1 107 ? -4.978 -10.550 -22.933 1.00 92.50 107 ASP A CA 1
ATOM 858 C C . ASP A 1 107 ? -4.546 -10.604 -21.466 1.00 92.50 107 ASP A C 1
ATOM 860 O O . ASP A 1 107 ? -4.869 -9.717 -20.667 1.00 92.50 107 ASP A O 1
ATOM 864 N N . ARG A 1 108 ? -3.746 -11.612 -21.106 1.00 90.94 108 ARG A N 1
ATOM 865 C CA . ARG A 1 108 ? -3.223 -11.763 -19.752 1.00 90.94 108 ARG A CA 1
ATOM 866 C C . ARG A 1 108 ? -2.317 -10.604 -19.345 1.00 90.94 108 ARG A C 1
ATOM 868 O O . ARG A 1 108 ? -2.496 -10.064 -18.251 1.00 90.94 108 ARG A O 1
ATOM 875 N N . LEU A 1 109 ? -1.400 -10.179 -20.213 1.00 90.19 109 LEU A N 1
ATOM 876 C CA . LEU A 1 109 ? -0.525 -9.029 -19.969 1.00 90.19 109 LEU A CA 1
ATOM 877 C C . LEU A 1 109 ? -1.326 -7.735 -19.781 1.00 90.19 109 LEU A C 1
ATOM 879 O O . LEU A 1 109 ? -1.045 -6.966 -18.859 1.00 90.19 109 LEU A O 1
ATOM 883 N N . HIS A 1 110 ? -2.367 -7.511 -20.587 1.00 90.75 110 HIS A N 1
ATOM 884 C CA . HIS A 1 110 ? -3.236 -6.342 -20.435 1.00 90.75 110 HIS A CA 1
ATOM 885 C C . HIS A 1 110 ? -4.092 -6.380 -19.162 1.00 90.75 110 HIS A C 1
ATOM 887 O O . HIS A 1 110 ? -4.361 -5.324 -18.585 1.00 90.75 110 HIS A O 1
ATOM 893 N N . ILE A 1 111 ? -4.476 -7.567 -18.681 1.00 89.25 111 ILE A N 1
ATOM 894 C CA . ILE A 1 111 ? -5.155 -7.735 -17.387 1.00 89.25 111 ILE A CA 1
ATOM 895 C C . ILE A 1 111 ? -4.206 -7.419 -16.221 1.00 89.25 111 ILE A C 1
ATOM 897 O O . ILE A 1 111 ? -4.603 -6.731 -15.278 1.00 89.25 111 ILE A O 1
ATOM 901 N N . LEU A 1 112 ? -2.964 -7.912 -16.268 1.00 87.75 112 LEU A N 1
ATOM 902 C CA . LEU A 1 112 ? -1.965 -7.706 -15.209 1.00 87.75 112 LEU A CA 1
ATOM 903 C C . LEU A 1 112 ? -1.472 -6.256 -15.151 1.00 87.75 112 LEU A C 1
ATOM 905 O O . LEU A 1 112 ? -1.297 -5.687 -14.069 1.00 87.75 112 LEU A O 1
ATOM 909 N N . PHE A 1 113 ? -1.290 -5.637 -16.318 1.00 88.31 113 PHE A N 1
ATOM 910 C CA . PHE A 1 113 ? -0.702 -4.307 -16.462 1.00 88.31 113 PHE A CA 1
ATOM 911 C C . PHE A 1 113 ? -1.577 -3.383 -17.335 1.00 88.31 113 PHE A C 1
ATOM 913 O O . PHE A 1 113 ? -1.154 -2.951 -18.416 1.00 88.31 113 PHE A O 1
ATOM 920 N N . PRO A 1 114 ? -2.789 -3.017 -16.870 1.00 85.69 114 PRO A N 1
ATOM 921 C CA . PRO A 1 114 ? -3.732 -2.234 -17.667 1.00 85.69 114 PRO A CA 1
ATOM 922 C C . PRO A 1 114 ? -3.137 -0.894 -18.107 1.00 85.69 114 PRO A C 1
ATOM 924 O O . PRO A 1 114 ? -2.675 -0.117 -17.272 1.00 85.69 114 PRO A O 1
ATOM 927 N N . GLY A 1 115 ? -3.133 -0.637 -19.419 1.00 84.19 115 GLY A N 1
ATOM 928 C CA . GLY A 1 115 ? -2.616 0.603 -20.018 1.00 84.19 115 GLY A CA 1
ATOM 929 C C . GLY A 1 115 ? -1.097 0.806 -19.913 1.00 84.19 115 GLY A 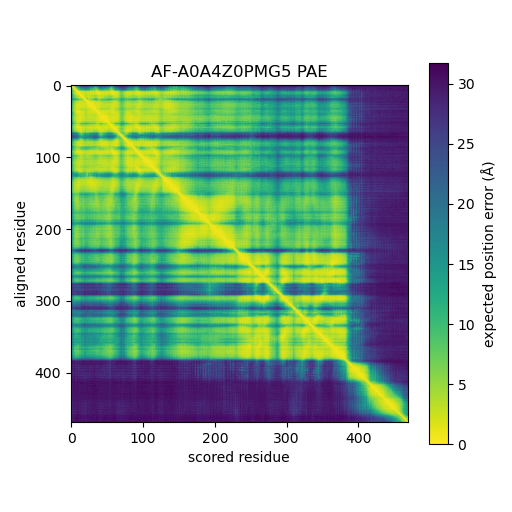C 1
ATOM 930 O O . GLY A 1 115 ? -0.604 1.882 -20.249 1.00 84.19 115 GLY A O 1
ATOM 931 N N . ARG A 1 116 ? -0.345 -0.199 -19.442 1.00 88.62 116 ARG A N 1
ATOM 932 C CA . ARG A 1 116 ? 1.100 -0.091 -19.166 1.00 88.62 116 ARG A CA 1
ATOM 933 C C . ARG A 1 116 ? 1.975 -1.022 -20.000 1.00 88.62 116 ARG A C 1
ATOM 935 O O . ARG A 1 116 ? 3.186 -0.839 -19.991 1.00 88.62 116 ARG A O 1
ATOM 942 N N . VAL A 1 117 ? 1.386 -1.963 -20.731 1.00 91.25 117 VAL A N 1
ATOM 943 C CA . VAL A 1 117 ? 2.102 -2.844 -21.665 1.00 91.25 117 VAL A CA 1
ATOM 944 C C . VAL A 1 117 ? 1.955 -2.327 -23.090 1.00 91.25 117 VAL A C 1
ATOM 946 O O . VAL A 1 117 ? 0.855 -1.966 -23.509 1.00 91.25 117 VAL A O 1
ATOM 949 N N . VAL A 1 118 ? 3.070 -2.300 -23.813 1.00 91.56 118 VAL A N 1
ATOM 950 C CA . VAL A 1 118 ? 3.150 -2.067 -25.257 1.00 91.56 118 VAL A CA 1
ATOM 951 C C . VAL A 1 118 ? 3.840 -3.275 -25.864 1.00 91.56 118 VAL A C 1
ATOM 953 O O . VAL A 1 118 ? 4.913 -3.659 -25.409 1.00 91.56 118 VAL A O 1
ATOM 956 N N . ILE A 1 119 ? 3.211 -3.876 -26.867 1.00 91.12 119 ILE A N 1
ATOM 957 C CA . ILE A 1 119 ? 3.762 -5.019 -27.593 1.00 91.12 119 ILE A CA 1
ATOM 958 C C . ILE A 1 119 ? 4.248 -4.505 -28.944 1.00 91.12 119 ILE A C 1
ATOM 960 O O . ILE A 1 119 ? 3.478 -3.865 -29.663 1.00 91.12 119 ILE A O 1
ATOM 964 N N . LYS A 1 120 ? 5.515 -4.762 -29.269 1.00 89.75 120 LYS A N 1
ATOM 965 C CA . LYS A 1 120 ? 6.148 -4.379 -30.534 1.00 89.75 120 LYS A CA 1
ATOM 966 C C . LYS A 1 120 ? 6.720 -5.618 -31.222 1.00 89.75 120 LYS A C 1
ATOM 968 O O . LYS A 1 120 ? 7.231 -6.521 -30.566 1.00 89.75 120 LYS A O 1
ATOM 973 N N . GLN A 1 121 ? 6.641 -5.662 -32.550 1.00 85.88 121 GLN A N 1
ATOM 974 C CA . GLN A 1 121 ? 7.352 -6.685 -33.319 1.00 85.88 121 GLN A CA 1
ATOM 975 C C . GLN A 1 121 ? 8.821 -6.287 -33.504 1.00 85.88 121 GLN A C 1
ATOM 977 O O . GLN A 1 121 ? 9.130 -5.110 -33.704 1.00 85.88 121 GLN A O 1
ATOM 982 N N . LYS A 1 122 ? 9.726 -7.269 -33.478 1.00 82.94 122 LYS A N 1
ATOM 983 C CA . LYS A 1 122 ? 11.140 -7.079 -33.823 1.00 82.94 122 LYS A CA 1
ATOM 984 C C . LYS A 1 122 ? 11.274 -6.913 -35.341 1.00 82.94 122 LYS A C 1
ATOM 986 O O . LYS A 1 122 ? 11.358 -7.888 -36.080 1.00 82.94 122 LYS A O 1
ATOM 991 N N . VAL A 1 123 ? 11.254 -5.667 -35.817 1.00 72.44 123 VAL A N 1
ATOM 992 C CA . VAL A 1 123 ? 11.378 -5.347 -37.258 1.00 72.44 123 VAL A CA 1
ATOM 993 C C . VAL A 1 123 ? 12.754 -4.763 -37.609 1.00 72.44 123 VAL A C 1
ATOM 995 O O . VAL A 1 123 ? 13.126 -4.705 -38.778 1.00 72.44 123 VAL A O 1
ATOM 998 N N . ILE A 1 124 ? 13.529 -4.345 -36.607 1.00 68.94 124 ILE A N 1
ATOM 999 C CA . ILE A 1 124 ? 14.737 -3.542 -36.808 1.00 68.94 124 ILE A CA 1
ATOM 1000 C C . ILE A 1 124 ? 15.945 -4.437 -37.076 1.00 68.94 124 ILE A C 1
ATOM 1002 O O . ILE A 1 124 ? 16.245 -5.341 -36.300 1.00 68.94 124 ILE A O 1
ATOM 1006 N N . LYS A 1 125 ? 16.667 -4.149 -38.161 1.00 69.50 125 LYS A N 1
ATOM 1007 C CA . LYS A 1 125 ? 17.948 -4.784 -38.490 1.00 69.50 125 LYS A CA 1
ATOM 1008 C C . LYS A 1 125 ? 19.119 -3.868 -38.131 1.00 69.50 125 LYS A C 1
ATOM 1010 O O . LYS A 1 125 ? 18.976 -2.648 -38.089 1.00 69.50 125 LYS A O 1
ATOM 1015 N N . ILE A 1 126 ? 20.300 -4.449 -37.919 1.00 62.91 126 ILE A N 1
ATOM 1016 C CA . ILE A 1 126 ? 21.525 -3.715 -37.540 1.00 62.91 126 ILE A CA 1
ATOM 1017 C C . ILE A 1 126 ? 21.953 -2.652 -38.542 1.00 62.91 126 ILE A C 1
ATOM 1019 O O . ILE A 1 126 ? 22.479 -1.607 -38.159 1.00 62.91 126 ILE A O 1
ATOM 1023 N N . ASP A 1 127 ? 21.772 -2.925 -39.828 1.00 65.81 127 ASP A N 1
ATOM 1024 C CA . ASP A 1 127 ? 22.174 -2.042 -40.916 1.00 65.81 127 ASP A CA 1
ATOM 1025 C C . ASP A 1 127 ? 21.293 -0.784 -41.014 1.00 65.81 127 ASP A C 1
ATOM 1027 O O . ASP A 1 127 ? 21.687 0.206 -41.634 1.00 65.81 127 ASP A O 1
ATOM 1031 N N . GLU A 1 128 ? 20.158 -0.760 -40.314 1.00 75.44 128 GLU A N 1
ATOM 1032 C CA . GLU A 1 128 ? 19.209 0.348 -40.281 1.00 75.44 128 GLU A CA 1
ATOM 1033 C C . GLU A 1 128 ? 19.418 1.232 -39.039 1.00 75.44 128 GLU A C 1
ATOM 1035 O O . GLU A 1 128 ? 18.537 1.410 -38.198 1.00 75.44 128 GLU A O 1
ATOM 1040 N N . ARG A 1 129 ? 20.604 1.842 -38.920 1.00 76.38 129 ARG A N 1
ATOM 1041 C CA . ARG A 1 129 ? 20.947 2.723 -37.784 1.00 76.38 129 ARG A CA 1
ATOM 1042 C C . ARG A 1 129 ? 19.941 3.862 -37.564 1.00 76.38 129 ARG A C 1
ATOM 1044 O O . ARG A 1 129 ? 19.671 4.221 -36.420 1.00 76.38 129 ARG A O 1
ATOM 1051 N N . ASP A 1 130 ? 19.393 4.422 -38.640 1.00 81.00 130 ASP A N 1
ATOM 1052 C CA . ASP A 1 130 ? 18.363 5.463 -38.554 1.00 81.00 130 ASP A CA 1
ATOM 1053 C C . ASP A 1 130 ? 17.051 4.916 -37.966 1.00 81.00 130 ASP A C 1
ATOM 1055 O O . ASP A 1 130 ? 16.376 5.634 -37.231 1.00 81.00 130 ASP A O 1
ATOM 1059 N N . ALA A 1 131 ? 16.723 3.641 -38.212 1.00 81.31 131 ALA A N 1
ATOM 1060 C CA . ALA A 1 131 ? 15.567 2.975 -37.614 1.00 81.31 131 ALA A CA 1
ATOM 1061 C C . ALA A 1 131 ? 15.786 2.689 -36.118 1.00 81.31 131 ALA A C 1
ATOM 1063 O O . ALA A 1 131 ? 14.889 2.945 -35.322 1.00 81.31 131 ALA A O 1
ATOM 1064 N N . LEU A 1 132 ? 16.990 2.265 -35.708 1.00 83.12 132 LEU A N 1
ATOM 1065 C CA . LEU A 1 132 ? 17.347 2.111 -34.285 1.00 83.12 132 LEU A CA 1
ATOM 1066 C C . LEU A 1 132 ? 17.258 3.437 -33.515 1.00 83.12 132 LEU A C 1
ATOM 1068 O O . LEU A 1 132 ? 16.758 3.479 -32.391 1.00 83.12 132 LEU A O 1
ATOM 1072 N N . LEU A 1 133 ? 17.738 4.530 -34.117 1.00 85.50 133 LEU A N 1
ATOM 1073 C CA . LEU A 1 133 ? 17.622 5.869 -33.533 1.00 85.50 133 LEU A CA 1
ATOM 1074 C C . LEU A 1 133 ? 16.165 6.336 -33.467 1.00 85.50 133 LEU A C 1
ATOM 1076 O O . LEU A 1 133 ? 15.771 6.937 -32.469 1.00 85.50 133 LEU A O 1
ATOM 1080 N N . ALA A 1 134 ? 15.372 6.057 -34.504 1.00 86.12 134 ALA A N 1
ATOM 1081 C CA . ALA A 1 134 ? 13.950 6.371 -34.513 1.00 86.12 134 ALA A CA 1
ATOM 1082 C C . ALA A 1 134 ? 13.196 5.609 -33.413 1.00 86.12 134 ALA A C 1
ATOM 1084 O O . ALA A 1 134 ? 12.435 6.233 -32.680 1.00 86.12 134 ALA A O 1
ATOM 1085 N N . GLU A 1 135 ? 13.466 4.313 -33.237 1.00 86.69 135 GLU A N 1
ATOM 1086 C CA . GLU A 1 135 ? 12.868 3.499 -32.172 1.00 86.69 135 GLU A CA 1
ATOM 1087 C C . GLU A 1 135 ? 13.260 4.016 -30.784 1.00 86.69 135 GLU A C 1
ATOM 1089 O O . GLU A 1 135 ? 12.410 4.188 -29.914 1.00 86.69 135 GLU A O 1
ATOM 1094 N N . PHE A 1 136 ? 14.539 4.340 -30.577 1.00 88.56 136 PHE A N 1
ATOM 1095 C CA . PHE A 1 136 ? 14.999 4.933 -29.322 1.00 88.56 136 PHE A CA 1
ATOM 1096 C C . PHE A 1 136 ? 14.255 6.238 -28.991 1.00 88.56 136 PHE A C 1
ATOM 1098 O O . PHE A 1 136 ? 13.771 6.414 -27.869 1.00 88.56 136 PHE A O 1
ATOM 1105 N N . GLU A 1 137 ? 14.126 7.147 -29.962 1.00 89.44 137 GLU A N 1
ATOM 1106 C CA . GLU A 1 137 ? 13.400 8.407 -29.773 1.00 89.44 137 GLU A CA 1
ATOM 1107 C C . GLU A 1 137 ? 11.887 8.198 -29.604 1.00 89.44 137 GLU A C 1
ATOM 1109 O O . GLU A 1 137 ? 11.251 8.926 -28.836 1.00 89.44 137 GLU A O 1
ATOM 1114 N N . GLU A 1 138 ? 11.306 7.184 -30.249 1.00 88.44 138 GLU A N 1
ATOM 1115 C CA . GLU A 1 138 ? 9.908 6.793 -30.061 1.00 88.44 138 GLU A CA 1
ATOM 1116 C C . GLU A 1 138 ? 9.658 6.299 -28.635 1.00 88.44 138 GLU A C 1
ATOM 1118 O O . GLU A 1 138 ? 8.797 6.852 -27.948 1.00 88.44 138 GLU A O 1
ATOM 1123 N N . ILE A 1 139 ? 10.458 5.349 -28.136 1.00 87.31 139 ILE A N 1
ATOM 1124 C CA . ILE A 1 139 ? 10.342 4.856 -26.757 1.00 87.31 139 ILE A CA 1
ATOM 1125 C C . ILE A 1 139 ? 10.516 6.015 -25.772 1.00 87.31 139 ILE A C 1
ATOM 1127 O O . ILE A 1 139 ? 9.737 6.167 -24.833 1.00 87.31 139 ILE A O 1
ATOM 1131 N N . LYS A 1 140 ?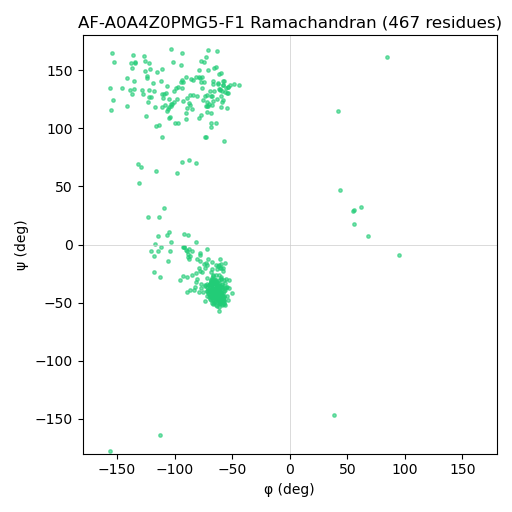 11.505 6.886 -25.987 1.00 87.69 140 LYS A N 1
ATOM 1132 C CA . LYS A 1 140 ? 11.745 8.058 -25.135 1.00 87.69 140 LYS A CA 1
ATOM 1133 C C . LYS A 1 140 ? 10.556 9.017 -25.125 1.00 87.69 140 LYS A C 1
ATOM 1135 O O . LYS A 1 140 ? 10.209 9.562 -24.073 1.00 87.69 140 LYS A O 1
ATOM 1140 N N . LYS A 1 141 ? 9.921 9.231 -26.276 1.00 87.69 141 LYS A N 1
ATOM 1141 C CA . LYS A 1 141 ? 8.702 10.034 -26.391 1.00 87.69 141 LYS A CA 1
ATOM 1142 C C . LYS A 1 141 ? 7.542 9.377 -25.643 1.00 87.69 141 LYS A C 1
ATOM 1144 O O . LYS A 1 141 ? 6.920 10.043 -24.818 1.00 87.69 141 LYS A O 1
ATOM 1149 N N . GLU A 1 142 ? 7.301 8.087 -25.862 1.00 86.88 142 GLU A N 1
ATOM 1150 C CA . GLU A 1 142 ? 6.261 7.323 -25.165 1.00 86.88 142 GLU A CA 1
ATOM 1151 C C . GLU A 1 142 ? 6.462 7.329 -23.646 1.00 86.88 142 GLU A C 1
ATOM 1153 O O . GLU A 1 142 ? 5.498 7.451 -22.893 1.00 86.88 142 GLU A O 1
ATOM 1158 N N . LEU A 1 143 ? 7.707 7.242 -23.173 1.00 82.81 143 LEU A N 1
ATOM 1159 C CA . LEU A 1 143 ? 8.028 7.311 -21.749 1.00 82.81 143 LEU A CA 1
ATOM 1160 C C . LEU A 1 143 ? 7.723 8.684 -21.156 1.00 82.81 143 LEU A C 1
ATOM 1162 O O . LEU A 1 143 ? 7.170 8.764 -20.061 1.00 82.81 143 LEU A O 1
ATOM 1166 N N . LYS A 1 144 ? 8.016 9.766 -21.883 1.00 82.81 144 LYS A N 1
ATOM 1167 C CA . LYS A 1 144 ? 7.648 11.123 -21.457 1.00 82.81 144 LYS A CA 1
ATOM 1168 C C . LYS A 1 144 ? 6.137 11.311 -21.414 1.00 82.81 144 LYS A C 1
ATOM 1170 O O . LYS A 1 144 ? 5.624 11.864 -20.446 1.00 82.81 144 LYS A O 1
ATOM 1175 N N . GLU A 1 145 ? 5.423 10.844 -22.434 1.00 85.50 145 GLU A N 1
ATOM 1176 C CA . GLU A 1 145 ? 3.957 10.882 -22.472 1.00 85.50 145 GLU A CA 1
ATOM 1177 C C . GLU A 1 145 ? 3.350 10.056 -21.334 1.00 85.50 145 GLU A C 1
ATOM 1179 O O . GLU A 1 145 ? 2.426 10.507 -20.657 1.00 85.50 145 GLU A O 1
ATOM 1184 N N . PHE A 1 146 ? 3.915 8.879 -21.063 1.00 81.00 146 PHE A N 1
ATOM 1185 C CA . PHE A 1 146 ? 3.504 8.024 -19.960 1.00 81.00 146 PHE A CA 1
ATOM 1186 C C . PHE A 1 146 ? 3.741 8.684 -18.598 1.00 81.00 146 PHE A C 1
ATOM 1188 O O . PHE A 1 146 ? 2.826 8.693 -17.775 1.00 81.00 146 PHE A O 1
ATOM 1195 N N . ALA A 1 147 ? 4.916 9.274 -18.372 1.00 77.88 147 ALA A N 1
ATOM 1196 C CA . ALA A 1 147 ? 5.235 9.991 -17.140 1.00 77.88 147 ALA A CA 1
ATOM 1197 C C . ALA A 1 147 ? 4.316 11.210 -16.936 1.00 77.88 147 ALA A C 1
ATOM 1199 O O . ALA A 1 147 ? 3.801 11.424 -15.841 1.00 77.88 147 ALA A O 1
ATOM 1200 N N . LEU A 1 148 ? 4.023 11.959 -18.007 1.00 79.12 148 LEU A N 1
ATOM 1201 C CA . LEU A 1 148 ? 3.063 13.070 -17.988 1.00 79.12 148 LEU A CA 1
ATOM 1202 C C . LEU A 1 148 ? 1.643 12.617 -17.637 1.00 79.12 148 LEU A C 1
ATOM 1204 O O . LEU A 1 148 ? 0.961 13.287 -16.865 1.00 79.12 148 LEU A O 1
ATOM 1208 N N . ALA A 1 149 ? 1.192 11.499 -18.206 1.00 78.81 149 ALA A N 1
ATOM 1209 C CA . ALA A 1 149 ? -0.141 10.955 -17.957 1.00 78.81 149 ALA A CA 1
ATOM 1210 C C . ALA A 1 149 ? -0.275 10.310 -16.568 1.00 78.81 149 ALA A C 1
ATOM 1212 O O . ALA A 1 149 ? -1.387 10.151 -16.068 1.00 78.81 149 ALA A O 1
ATOM 1213 N N . ASN A 1 150 ? 0.845 9.942 -15.944 1.00 74.75 150 ASN A N 1
ATOM 1214 C CA . ASN A 1 150 ? 0.885 9.201 -14.691 1.00 74.75 150 ASN A CA 1
ATOM 1215 C C . ASN A 1 150 ? 1.833 9.875 -13.690 1.00 74.75 150 ASN A C 1
ATOM 1217 O O . ASN A 1 150 ? 2.712 9.228 -13.132 1.00 74.75 150 ASN A O 1
ATOM 1221 N N . GLN A 1 151 ? 1.658 11.172 -13.422 1.00 72.25 151 GLN A N 1
ATOM 1222 C CA . GLN A 1 151 ? 2.487 11.919 -12.454 1.00 72.25 151 GLN A CA 1
ATOM 1223 C C . GLN A 1 151 ? 2.452 11.325 -11.032 1.00 72.25 151 GLN A C 1
ATOM 1225 O O . GLN A 1 151 ? 3.363 11.516 -10.229 1.00 72.25 151 GLN A O 1
ATOM 1230 N N . ASN A 1 152 ? 1.426 10.534 -10.718 1.00 69.12 152 ASN A N 1
ATOM 1231 C CA . ASN A 1 152 ? 1.367 9.709 -9.512 1.00 69.12 152 ASN A CA 1
ATOM 1232 C C . ASN A 1 152 ? 2.501 8.659 -9.431 1.00 69.12 152 ASN A C 1
ATOM 1234 O O . ASN A 1 152 ? 2.803 8.180 -8.337 1.00 69.12 152 ASN A O 1
ATOM 1238 N N . LEU A 1 153 ? 3.145 8.304 -10.549 1.00 69.62 153 LEU A N 1
ATOM 1239 C CA . LEU A 1 153 ? 4.322 7.431 -10.580 1.00 69.62 153 LEU A CA 1
ATOM 1240 C C . LEU A 1 153 ? 5.530 8.080 -9.924 1.00 69.62 153 LEU A C 1
ATOM 1242 O O . LEU A 1 153 ? 6.200 7.414 -9.137 1.00 69.62 153 LEU A O 1
ATOM 1246 N N . ASP A 1 154 ? 5.768 9.369 -10.170 1.00 72.25 154 ASP A N 1
ATOM 1247 C CA . ASP A 1 154 ? 6.887 10.096 -9.561 1.00 72.25 154 ASP A CA 1
ATOM 1248 C C . ASP A 1 154 ? 6.813 10.013 -8.036 1.00 72.25 154 ASP A C 1
ATOM 1250 O O . ASP A 1 154 ? 7.822 9.773 -7.362 1.00 72.25 154 ASP A O 1
ATOM 1254 N N . PHE A 1 155 ? 5.591 10.109 -7.498 1.00 78.25 155 PHE A N 1
ATOM 1255 C CA . PHE A 1 155 ? 5.346 9.912 -6.076 1.00 78.25 155 PHE A CA 1
ATOM 1256 C C . PHE A 1 155 ? 5.739 8.508 -5.619 1.00 78.25 155 PHE A C 1
ATOM 1258 O O . PHE A 1 155 ? 6.456 8.359 -4.632 1.00 78.25 155 PHE A O 1
ATOM 1265 N N . SER A 1 156 ? 5.306 7.472 -6.343 1.00 77.12 156 SER A N 1
ATOM 1266 C CA . SER A 1 156 ? 5.614 6.080 -5.998 1.00 77.12 156 SER A CA 1
ATOM 1267 C C . SER A 1 156 ? 7.117 5.773 -6.025 1.00 77.12 156 SER A C 1
ATOM 1269 O O . SER A 1 156 ? 7.618 5.089 -5.132 1.00 77.12 156 SE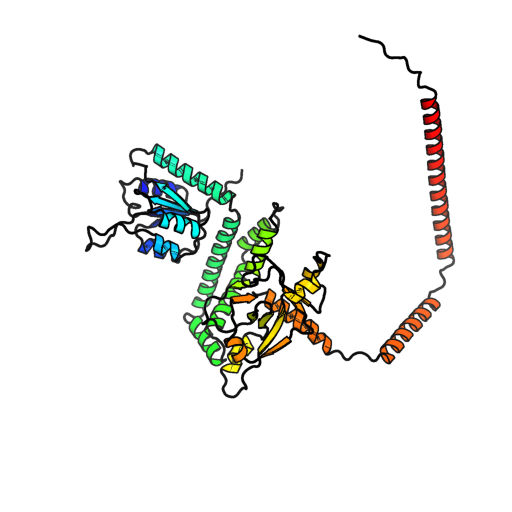R A O 1
ATOM 1271 N N . VAL A 1 157 ? 7.859 6.341 -6.982 1.00 75.19 157 VAL A N 1
ATOM 1272 C CA . VAL A 1 157 ? 9.313 6.166 -7.107 1.00 75.19 157 VAL A CA 1
ATOM 1273 C C . VAL A 1 157 ? 10.041 6.847 -5.953 1.00 75.19 157 VAL A C 1
ATOM 1275 O O . VAL A 1 157 ? 10.902 6.247 -5.305 1.00 75.19 157 VAL A O 1
ATOM 1278 N N . ALA A 1 158 ? 9.692 8.096 -5.653 1.00 79.88 158 ALA A N 1
ATOM 1279 C CA . ALA A 1 158 ? 10.298 8.814 -4.540 1.00 79.88 158 ALA A CA 1
ATOM 1280 C C . ALA A 1 158 ? 9.907 8.212 -3.178 1.00 79.88 158 ALA A C 1
ATOM 1282 O O . ALA A 1 158 ? 10.748 8.161 -2.279 1.00 79.88 158 ALA A O 1
ATOM 1283 N N . TRP A 1 159 ? 8.691 7.674 -3.044 1.00 85.25 159 TRP A N 1
ATOM 1284 C CA . TRP A 1 159 ? 8.270 6.886 -1.885 1.00 85.25 159 TRP A CA 1
ATOM 1285 C C . TRP A 1 159 ? 9.117 5.617 -1.720 1.00 85.25 159 TRP A C 1
ATOM 1287 O O . TRP A 1 159 ? 9.674 5.382 -0.648 1.00 85.25 159 TRP A O 1
ATOM 1297 N N . GLY A 1 160 ? 9.289 4.829 -2.788 1.00 83.31 160 GLY A N 1
ATOM 1298 C CA . GLY A 1 160 ? 10.127 3.625 -2.777 1.00 83.31 160 GLY A CA 1
ATOM 1299 C C . GLY A 1 160 ? 11.588 3.925 -2.430 1.00 83.31 160 GLY A C 1
ATOM 1300 O O . GLY A 1 160 ? 12.193 3.242 -1.604 1.00 83.31 160 GLY A O 1
ATOM 1301 N N . ARG A 1 161 ? 12.145 5.010 -2.982 1.00 82.31 161 ARG A N 1
ATOM 1302 C CA . ARG A 1 161 ? 13.496 5.483 -2.648 1.00 82.31 161 ARG A CA 1
ATOM 1303 C C . ARG A 1 161 ? 13.626 5.850 -1.172 1.00 82.31 161 ARG A C 1
ATOM 1305 O O . ARG A 1 161 ? 14.608 5.455 -0.546 1.00 82.31 161 ARG A O 1
ATOM 1312 N N . ALA A 1 162 ? 12.653 6.581 -0.629 1.00 88.69 162 ALA A N 1
ATOM 1313 C CA . ALA A 1 162 ? 12.637 6.949 0.781 1.00 88.69 162 ALA A CA 1
ATOM 1314 C C . ALA A 1 162 ? 12.597 5.700 1.675 1.00 88.69 162 ALA A C 1
ATOM 1316 O O . ALA A 1 162 ? 13.417 5.598 2.582 1.00 88.69 162 ALA A O 1
ATOM 1317 N N . ILE A 1 163 ? 11.740 4.715 1.363 1.00 89.62 163 ILE A N 1
ATOM 1318 C CA . ILE A 1 163 ? 11.690 3.431 2.082 1.00 89.62 163 ILE A CA 1
ATOM 1319 C C . ILE A 1 163 ? 13.054 2.749 2.075 1.00 89.62 163 ILE A C 1
ATOM 1321 O O . ILE A 1 163 ? 13.556 2.388 3.136 1.00 89.62 163 ILE A O 1
ATOM 1325 N N . ASN A 1 164 ? 13.670 2.586 0.904 1.00 86.00 164 ASN A N 1
ATOM 1326 C CA . ASN A 1 164 ? 14.944 1.879 0.805 1.00 86.00 164 ASN A CA 1
ATOM 1327 C C . ASN A 1 164 ? 16.046 2.575 1.600 1.00 86.00 164 ASN A C 1
ATOM 1329 O O . ASN A 1 164 ? 16.778 1.917 2.332 1.00 86.00 164 ASN A O 1
ATOM 1333 N N . GLN A 1 165 ? 16.162 3.899 1.482 1.00 88.31 165 GLN A N 1
ATOM 1334 C CA . GLN A 1 165 ? 17.152 4.669 2.234 1.00 88.31 165 GLN A CA 1
ATOM 1335 C C . GLN A 1 165 ? 16.936 4.529 3.744 1.00 88.31 165 GLN A C 1
ATOM 1337 O O . GLN A 1 165 ? 17.890 4.278 4.481 1.00 88.31 165 GLN A O 1
ATOM 1342 N N . SER A 1 166 ? 15.683 4.623 4.196 1.00 92.62 166 SER A N 1
ATOM 1343 C CA . SER A 1 166 ? 15.324 4.445 5.601 1.00 92.62 166 SER A CA 1
ATOM 1344 C C . SER A 1 166 ? 15.628 3.030 6.098 1.00 92.62 166 SER A C 1
ATOM 1346 O O . SER A 1 166 ? 16.246 2.886 7.148 1.00 92.62 166 SER A O 1
ATOM 1348 N N . LEU A 1 167 ? 15.279 1.987 5.338 1.00 91.94 167 LEU A N 1
ATOM 1349 C CA . LEU A 1 167 ? 15.583 0.597 5.692 1.00 91.94 167 LEU A CA 1
ATOM 1350 C C . LEU A 1 167 ? 17.089 0.340 5.777 1.00 91.94 167 LEU A C 1
ATOM 1352 O O . LEU A 1 167 ? 17.539 -0.301 6.722 1.00 91.94 167 LEU A O 1
ATOM 1356 N N . GLN A 1 168 ? 17.875 0.857 4.829 1.00 89.25 168 GLN A N 1
ATOM 1357 C CA . GLN A 1 168 ? 19.334 0.719 4.851 1.00 89.25 168 GLN A CA 1
ATOM 1358 C C . GLN A 1 168 ? 19.947 1.405 6.081 1.00 89.25 168 GLN A C 1
ATOM 1360 O O . GLN A 1 168 ? 20.826 0.824 6.716 1.00 89.25 168 GLN A O 1
ATOM 1365 N N . SER A 1 169 ? 19.452 2.589 6.466 1.00 92.31 169 SER A N 1
ATOM 1366 C CA . SER A 1 169 ? 19.881 3.260 7.705 1.00 92.31 169 SER A CA 1
ATOM 1367 C C . SER A 1 169 ? 19.522 2.431 8.937 1.00 92.31 169 SER A C 1
ATOM 1369 O O . SER A 1 169 ? 20.403 2.083 9.719 1.00 92.31 169 SER A O 1
ATOM 1371 N N . ILE A 1 170 ? 18.247 2.038 9.067 1.00 93.00 170 ILE A N 1
ATOM 1372 C CA . ILE A 1 170 ? 17.739 1.266 10.211 1.00 93.00 170 ILE A CA 1
ATOM 1373 C C . ILE A 1 170 ? 18.518 -0.041 10.365 1.00 93.00 170 ILE A C 1
ATOM 1375 O O . ILE A 1 170 ? 19.015 -0.345 11.447 1.00 93.00 170 ILE A O 1
ATOM 1379 N N . PHE A 1 171 ? 18.655 -0.824 9.294 1.00 92.69 171 PHE A N 1
ATOM 1380 C CA . PHE A 1 171 ? 19.378 -2.089 9.365 1.00 92.69 171 PHE A CA 1
ATOM 1381 C C . PHE A 1 171 ? 20.872 -1.892 9.593 1.00 92.69 171 PHE A C 1
ATOM 1383 O O . PHE A 1 171 ? 21.459 -2.684 10.329 1.00 92.69 171 PHE A O 1
ATOM 1390 N N . GLY A 1 172 ? 21.477 -0.838 9.039 1.00 90.56 172 GLY A N 1
ATOM 1391 C CA . GLY A 1 172 ? 22.858 -0.465 9.335 1.00 90.56 172 GLY A CA 1
ATOM 1392 C C . GLY A 1 172 ? 23.074 -0.187 10.825 1.00 90.56 172 GLY A C 1
ATOM 1393 O O . GLY A 1 172 ? 23.990 -0.745 11.430 1.00 90.56 172 GLY A O 1
ATOM 1394 N N . GLU A 1 173 ? 22.194 0.605 11.437 1.00 92.81 173 GLU A N 1
ATOM 1395 C CA . GLU A 1 173 ? 22.232 0.950 12.863 1.00 92.81 173 GLU A CA 1
ATOM 1396 C C . GLU A 1 173 ? 21.993 -0.275 13.758 1.00 92.81 173 GLU A C 1
ATOM 1398 O O . GLU A 1 173 ? 22.797 -0.568 14.648 1.00 92.81 173 GLU A O 1
ATOM 1403 N N . LEU A 1 174 ? 20.932 -1.045 13.497 1.00 91.88 174 LEU A N 1
ATOM 1404 C CA . LEU A 1 174 ? 20.600 -2.241 14.275 1.00 91.88 174 LEU A CA 1
ATOM 1405 C C . LEU A 1 174 ? 21.698 -3.309 14.175 1.00 91.88 174 LEU A C 1
ATOM 1407 O O . LEU A 1 174 ? 22.079 -3.901 15.189 1.00 91.88 174 LEU A O 1
ATOM 1411 N N . ALA A 1 175 ? 22.247 -3.540 12.977 1.00 90.31 175 ALA A N 1
ATOM 1412 C CA . ALA A 1 175 ? 23.322 -4.508 12.768 1.00 90.31 175 ALA A CA 1
ATOM 1413 C C . ALA A 1 175 ? 24.645 -4.071 13.415 1.00 90.31 175 ALA A C 1
ATOM 1415 O O . ALA A 1 175 ? 25.396 -4.931 13.887 1.00 90.31 175 ALA A O 1
ATOM 1416 N N . ALA A 1 176 ? 24.924 -2.762 13.467 1.00 92.06 176 ALA A N 1
ATOM 1417 C CA . ALA A 1 176 ? 26.092 -2.216 14.154 1.00 92.06 176 ALA A CA 1
ATOM 1418 C C . ALA A 1 176 ? 26.009 -2.403 15.677 1.00 92.06 176 ALA A C 1
ATOM 1420 O O . ALA A 1 176 ? 27.023 -2.701 16.309 1.00 92.06 176 ALA A O 1
ATOM 1421 N N . VAL A 1 177 ? 24.812 -2.279 16.261 1.00 91.38 177 VAL A N 1
ATOM 1422 C CA . VAL A 1 177 ? 24.587 -2.519 17.695 1.00 91.38 177 VAL A CA 1
ATOM 1423 C C . VAL A 1 177 ? 24.629 -4.013 18.018 1.00 91.38 177 VAL A C 1
ATOM 1425 O O . VAL A 1 177 ? 25.304 -4.426 18.962 1.00 91.38 177 VAL A O 1
ATOM 1428 N N . ASN A 1 178 ? 23.908 -4.841 17.256 1.00 87.25 178 ASN A N 1
ATOM 1429 C CA . ASN A 1 178 ? 23.835 -6.278 17.499 1.00 87.25 178 ASN A CA 1
ATOM 1430 C C . ASN A 1 178 ? 23.485 -7.063 16.228 1.00 87.25 178 ASN A C 1
ATOM 1432 O O . ASN A 1 178 ? 22.359 -7.026 15.743 1.00 87.25 178 ASN A O 1
ATOM 1436 N N . LYS A 1 179 ? 24.411 -7.905 15.758 1.00 90.19 179 LYS A N 1
ATOM 1437 C CA . LYS A 1 179 ? 24.217 -8.784 14.586 1.00 90.19 179 LYS A CA 1
ATOM 1438 C C . LYS A 1 179 ? 23.052 -9.776 14.724 1.00 90.19 179 LYS A C 1
ATOM 1440 O O . LYS A 1 179 ? 22.613 -10.345 13.730 1.00 90.19 179 LYS A O 1
ATOM 1445 N N . HIS A 1 180 ? 22.564 -10.008 15.940 1.00 91.12 180 HIS A N 1
ATOM 1446 C CA . HIS A 1 180 ? 21.444 -10.894 16.248 1.00 91.12 180 HIS A CA 1
ATOM 1447 C C . HIS A 1 180 ? 20.217 -10.145 16.787 1.00 91.12 180 HIS A C 1
ATOM 1449 O O . HIS A 1 180 ? 19.386 -10.761 17.454 1.00 91.12 180 HIS A O 1
ATOM 1455 N N . TRP A 1 181 ? 20.073 -8.847 16.494 1.00 89.56 181 TRP A N 1
ATOM 1456 C CA . TRP A 1 181 ? 18.970 -8.018 16.995 1.00 89.56 181 TRP A CA 1
ATOM 1457 C C . TRP A 1 181 ? 17.584 -8.656 16.775 1.00 89.56 181 TRP A C 1
ATOM 1459 O O . TRP A 1 181 ? 16.792 -8.698 17.712 1.00 89.56 181 TRP A O 1
ATOM 1469 N N . VAL A 1 182 ? 17.324 -9.266 15.607 1.00 91.69 182 VAL A N 1
ATOM 1470 C CA . VAL A 1 182 ? 16.054 -9.968 15.315 1.00 91.69 182 VAL A CA 1
ATOM 1471 C C . VAL A 1 182 ? 15.780 -11.067 16.339 1.00 91.69 182 VAL A C 1
ATOM 1473 O O . VAL A 1 182 ? 14.691 -11.156 16.900 1.00 91.69 182 VAL A O 1
ATOM 1476 N N . ARG A 1 183 ? 16.788 -11.909 16.598 1.00 90.69 183 ARG A N 1
ATOM 1477 C CA . ARG A 1 183 ? 16.688 -13.033 17.535 1.00 90.69 183 ARG A CA 1
ATOM 1478 C C . ARG A 1 183 ? 16.411 -12.535 18.947 1.00 90.69 183 ARG A C 1
ATOM 1480 O O . ARG A 1 183 ? 15.668 -13.184 19.678 1.00 90.69 183 ARG A O 1
ATOM 1487 N N . ASP A 1 184 ? 17.041 -11.438 19.341 1.00 85.50 184 ASP A N 1
ATOM 1488 C CA . ASP A 1 184 ? 16.961 -10.941 20.708 1.00 85.50 184 ASP A CA 1
ATOM 1489 C C . ASP A 1 184 ? 15.615 -10.238 20.967 1.00 85.50 184 ASP A C 1
ATOM 1491 O O . ASP A 1 184 ? 15.017 -10.492 22.013 1.00 85.50 184 ASP A O 1
ATOM 1495 N N . ILE A 1 185 ? 15.070 -9.498 19.989 1.00 84.81 185 ILE A N 1
ATOM 1496 C CA . ILE A 1 185 ? 13.686 -8.985 20.035 1.00 84.81 185 ILE A CA 1
ATOM 1497 C C . ILE A 1 185 ? 12.700 -10.153 20.086 1.00 84.81 185 ILE A C 1
ATOM 1499 O O . ILE A 1 185 ? 11.930 -10.256 21.035 1.00 84.81 185 ILE A O 1
ATOM 1503 N N . TYR A 1 186 ? 12.798 -11.097 19.143 1.00 85.94 186 TYR A N 1
ATOM 1504 C CA . TYR A 1 186 ? 11.918 -12.268 19.084 1.00 85.94 186 TYR A CA 1
ATOM 1505 C C . TYR A 1 186 ? 11.895 -13.040 20.412 1.00 85.94 186 TYR A C 1
ATOM 1507 O O . TYR A 1 186 ? 10.835 -13.372 20.940 1.00 85.94 186 TYR A O 1
ATOM 1515 N N . LYS A 1 187 ? 13.071 -13.318 20.992 1.00 83.06 187 LYS A N 1
ATOM 1516 C CA . LYS A 1 187 ? 13.178 -14.026 22.275 1.00 83.06 187 LYS A CA 1
ATOM 1517 C C . LYS A 1 187 ? 12.635 -13.218 23.450 1.00 83.06 187 LYS A C 1
ATOM 1519 O O . LYS A 1 187 ? 12.213 -13.840 24.422 1.00 83.06 187 LYS A O 1
ATOM 1524 N N . SER A 1 188 ? 12.684 -11.888 23.399 1.00 82.06 188 SER A N 1
ATOM 1525 C CA . SER A 1 188 ? 12.041 -11.038 24.405 1.00 82.06 188 SER A CA 1
ATOM 1526 C C . SER A 1 188 ? 10.525 -11.191 24.326 1.00 82.06 188 SER A C 1
ATOM 1528 O O . SER A 1 188 ? 9.903 -11.559 25.313 1.00 82.06 188 SER A O 1
ATOM 1530 N N . SER A 1 189 ? 9.953 -11.055 23.130 1.00 79.81 189 SER A N 1
ATOM 1531 C CA . SER A 1 189 ? 8.511 -11.166 22.886 1.00 79.81 189 SER A CA 1
ATOM 1532 C C . SER A 1 189 ? 7.936 -12.532 23.279 1.00 79.81 189 SER A C 1
ATOM 1534 O O . SER A 1 189 ? 6.895 -12.615 23.925 1.00 79.81 189 SER A O 1
ATOM 1536 N N . VAL A 1 190 ? 8.648 -13.625 22.965 1.00 75.06 190 VAL A N 1
ATOM 1537 C CA . VAL A 1 190 ? 8.229 -14.982 23.370 1.00 75.06 190 VAL A CA 1
ATOM 1538 C C . VAL A 1 190 ? 8.147 -15.121 24.893 1.00 75.06 190 VAL A C 1
ATOM 1540 O O . VAL A 1 190 ? 7.247 -15.794 25.387 1.00 75.06 190 VAL A O 1
ATOM 1543 N N . LYS A 1 191 ? 9.060 -14.499 25.652 1.00 72.62 191 LYS A N 1
ATOM 1544 C CA . LYS A 1 191 ? 9.019 -14.546 27.125 1.00 72.62 191 LYS A CA 1
ATOM 1545 C C . LYS A 1 191 ? 7.800 -13.825 27.696 1.00 72.62 191 LYS A C 1
ATOM 1547 O O . LYS A 1 191 ? 7.304 -14.239 28.739 1.00 72.62 191 LYS A O 1
ATOM 1552 N N . ASP A 1 192 ? 7.319 -12.805 26.995 1.00 68.06 192 ASP A N 1
ATOM 1553 C CA . ASP A 1 192 ? 6.162 -12.002 27.389 1.00 68.06 192 ASP A CA 1
ATOM 1554 C C . ASP A 1 192 ? 4.829 -12.593 26.880 1.00 68.06 192 ASP A C 1
ATOM 1556 O O . ASP A 1 192 ? 3.778 -11.972 27.023 1.00 68.06 192 ASP A O 1
ATOM 1560 N N . ASN A 1 193 ? 4.851 -13.809 26.307 1.00 64.56 193 ASN A N 1
ATOM 1561 C CA . ASN A 1 193 ? 3.706 -14.475 25.669 1.00 64.56 193 ASN A CA 1
ATOM 1562 C C . ASN A 1 193 ? 3.036 -13.636 24.560 1.00 64.56 193 ASN A C 1
ATOM 1564 O O . ASN A 1 193 ? 1.837 -13.778 24.311 1.00 64.56 193 ASN A O 1
ATOM 1568 N N . SER A 1 194 ? 3.791 -12.768 23.878 1.00 66.06 194 SER A N 1
ATOM 1569 C CA . SER A 1 194 ? 3.288 -11.994 22.740 1.00 66.06 194 SER A CA 1
ATOM 1570 C C . SER A 1 194 ? 3.564 -12.689 21.400 1.00 66.06 194 SER A C 1
ATOM 1572 O O . SER A 1 194 ? 4.360 -13.630 21.299 1.00 66.06 194 SER A O 1
ATOM 1574 N N . ASN A 1 195 ? 2.885 -12.245 20.335 1.00 73.56 195 ASN A N 1
ATOM 1575 C CA . ASN A 1 195 ? 3.164 -12.723 18.982 1.00 73.56 195 ASN A CA 1
ATOM 1576 C C . ASN A 1 195 ? 4.496 -12.134 18.495 1.00 73.56 195 ASN A C 1
ATOM 1578 O O . ASN A 1 195 ? 4.544 -11.054 17.911 1.00 73.56 195 ASN A O 1
ATOM 1582 N N . ALA A 1 196 ? 5.579 -12.874 18.724 1.00 76.56 196 ALA A N 1
ATOM 1583 C CA . ALA A 1 196 ? 6.940 -12.420 18.460 1.00 76.56 196 ALA A CA 1
ATOM 1584 C C . ALA A 1 196 ? 7.217 -12.044 16.995 1.00 76.56 196 ALA A C 1
ATOM 1586 O O . ALA A 1 196 ? 8.040 -11.171 16.736 1.00 76.56 196 ALA A O 1
ATOM 1587 N N . ILE A 1 197 ? 6.533 -12.674 16.034 1.00 82.06 197 ILE A N 1
ATOM 1588 C CA . ILE A 1 197 ? 6.657 -12.303 14.617 1.00 82.06 197 ILE A CA 1
ATOM 1589 C C . ILE A 1 197 ? 6.033 -10.925 14.386 1.00 82.06 197 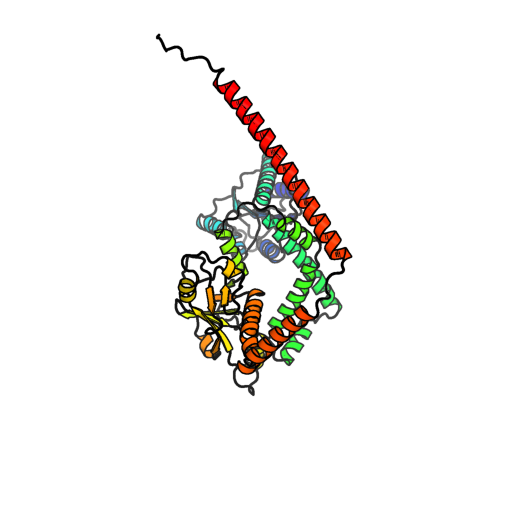ILE A C 1
ATOM 1591 O O . ILE A 1 197 ? 6.652 -10.072 13.754 1.00 82.06 197 ILE A O 1
ATOM 1595 N N . SER A 1 198 ? 4.829 -10.706 14.923 1.00 79.81 198 SER A N 1
ATOM 1596 C CA . SER A 1 198 ? 4.125 -9.426 14.781 1.00 79.81 198 SER A CA 1
ATOM 1597 C C . SER A 1 198 ? 4.897 -8.301 15.463 1.00 79.81 198 SER A C 1
ATOM 1599 O O . SER A 1 198 ? 5.098 -7.265 14.844 1.00 79.81 198 SER A O 1
ATOM 1601 N N . GLU A 1 199 ? 5.448 -8.543 16.656 1.00 79.44 199 GLU A N 1
ATOM 1602 C CA . GLU A 1 199 ? 6.262 -7.559 17.382 1.00 79.44 199 GLU A CA 1
ATOM 1603 C C . GLU A 1 199 ? 7.481 -7.096 16.568 1.00 79.44 199 GLU A C 1
ATOM 1605 O O . GLU A 1 199 ? 7.737 -5.900 16.437 1.00 79.44 199 GLU A O 1
ATOM 1610 N N . VAL A 1 200 ? 8.237 -8.036 15.983 1.00 85.19 200 VAL A N 1
ATOM 1611 C CA . VAL A 1 200 ? 9.412 -7.698 15.162 1.00 85.19 200 VAL A CA 1
ATOM 1612 C C . VAL A 1 200 ? 9.000 -6.851 13.956 1.00 85.19 200 VAL A C 1
ATOM 1614 O O . VAL A 1 200 ? 9.667 -5.865 13.641 1.00 85.19 200 VAL A O 1
ATOM 1617 N N . ILE A 1 201 ? 7.902 -7.217 13.290 1.00 87.31 201 ILE A N 1
ATOM 1618 C CA . ILE A 1 201 ? 7.387 -6.490 12.124 1.00 87.31 201 ILE A CA 1
ATOM 1619 C C . ILE A 1 201 ? 6.894 -5.093 12.521 1.00 87.31 201 ILE A C 1
ATOM 1621 O O . ILE A 1 201 ? 7.226 -4.116 11.853 1.00 87.31 201 ILE A O 1
ATOM 1625 N N . GLU A 1 202 ? 6.128 -4.973 13.602 1.00 84.44 202 GLU A N 1
ATOM 1626 C CA . GLU A 1 202 ? 5.587 -3.701 14.087 1.00 84.44 202 GLU A CA 1
ATOM 1627 C C . GLU A 1 202 ? 6.688 -2.742 14.523 1.00 84.44 202 GLU A C 1
ATOM 1629 O O . GLU A 1 202 ? 6.663 -1.574 14.137 1.00 84.44 202 GLU A O 1
ATOM 1634 N N . LEU A 1 203 ? 7.697 -3.225 15.251 1.00 86.81 203 LEU A N 1
ATOM 1635 C CA . LEU A 1 203 ? 8.832 -2.402 15.653 1.00 86.81 203 LEU A CA 1
ATOM 1636 C C . LEU A 1 203 ? 9.578 -1.852 14.432 1.00 86.81 203 LEU A C 1
ATOM 1638 O O . LEU A 1 203 ? 9.888 -0.661 14.389 1.00 86.81 203 LEU A O 1
ATOM 1642 N N . LEU A 1 204 ? 9.821 -2.685 13.416 1.00 90.19 204 LEU A N 1
ATOM 1643 C CA . LEU A 1 204 ? 10.437 -2.232 12.168 1.00 90.19 204 LEU A CA 1
ATOM 1644 C C . LEU A 1 204 ? 9.562 -1.231 11.418 1.00 90.19 204 LEU A C 1
ATOM 1646 O O . LEU A 1 204 ? 10.076 -0.222 10.940 1.00 90.19 204 LEU A O 1
ATOM 1650 N N . ASN A 1 205 ? 8.255 -1.476 11.341 1.00 89.50 205 ASN A N 1
ATOM 1651 C CA . ASN A 1 205 ? 7.318 -0.554 10.708 1.00 89.50 205 ASN A CA 1
ATOM 1652 C C . ASN A 1 205 ? 7.266 0.791 11.437 1.00 89.50 205 ASN A C 1
ATOM 1654 O O . ASN A 1 205 ? 7.198 1.823 10.777 1.00 89.50 205 ASN A O 1
ATOM 1658 N N . ASN A 1 206 ? 7.354 0.798 12.767 1.00 89.50 206 ASN A N 1
ATOM 1659 C CA . ASN A 1 206 ? 7.400 2.021 13.563 1.00 89.50 206 ASN A CA 1
ATOM 1660 C C . ASN A 1 206 ? 8.691 2.804 13.297 1.00 89.50 206 ASN A C 1
ATOM 1662 O O . ASN A 1 206 ? 8.631 3.996 13.004 1.00 89.50 206 ASN A O 1
ATOM 1666 N N . LEU A 1 207 ? 9.853 2.139 13.318 1.00 90.75 207 LEU A N 1
ATOM 1667 C CA . LEU A 1 207 ? 11.128 2.781 12.974 1.00 90.75 207 LEU A CA 1
ATOM 1668 C C . LEU A 1 207 ? 11.114 3.335 11.544 1.00 90.75 207 LEU A C 1
ATOM 1670 O O . LEU A 1 207 ? 11.554 4.460 11.308 1.00 90.75 207 LEU A O 1
ATOM 1674 N N . LEU A 1 208 ? 10.580 2.563 10.594 1.00 94.12 208 LEU A N 1
ATOM 1675 C CA . LEU A 1 208 ? 10.431 2.989 9.208 1.00 94.12 208 LEU A CA 1
ATOM 1676 C C . LEU A 1 208 ? 9.504 4.203 9.099 1.00 94.12 208 LEU A C 1
ATOM 1678 O O . LEU A 1 208 ? 9.866 5.176 8.445 1.00 94.12 208 LEU A O 1
ATOM 1682 N N . ALA A 1 209 ? 8.341 4.178 9.750 1.00 91.81 209 ALA A N 1
ATOM 1683 C CA . ALA A 1 209 ? 7.391 5.285 9.740 1.00 91.81 209 ALA A CA 1
ATOM 1684 C C . ALA A 1 209 ? 8.027 6.579 10.271 1.00 91.81 209 ALA A C 1
ATOM 1686 O O . ALA A 1 209 ? 7.908 7.623 9.629 1.00 91.81 209 ALA A O 1
ATOM 1687 N N . GLU A 1 210 ? 8.767 6.504 11.379 1.00 91.50 210 GLU A N 1
ATOM 1688 C CA . GLU A 1 210 ? 9.484 7.652 11.943 1.00 91.50 210 GLU A CA 1
ATOM 1689 C C . GLU A 1 210 ? 10.537 8.211 10.977 1.00 91.50 210 GLU A C 1
ATOM 1691 O O . GLU A 1 210 ? 10.598 9.421 10.745 1.00 91.50 210 GLU A O 1
ATOM 1696 N N . GLN A 1 211 ? 11.325 7.338 10.344 1.00 92.50 211 GLN A N 1
ATOM 1697 C CA . GLN A 1 211 ? 12.314 7.748 9.344 1.00 92.50 211 GLN A CA 1
ATOM 1698 C C . GLN A 1 211 ? 11.658 8.389 8.110 1.00 92.50 211 GLN A C 1
ATOM 1700 O O . GLN A 1 211 ? 12.141 9.402 7.600 1.00 92.50 211 GLN A O 1
ATOM 1705 N N . LEU A 1 212 ? 10.526 7.852 7.645 1.00 92.56 212 LEU A N 1
ATOM 1706 C CA . LEU A 1 212 ? 9.785 8.400 6.506 1.00 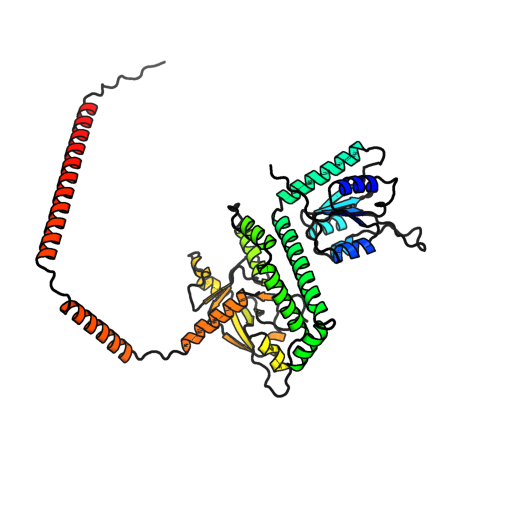92.56 212 LEU A CA 1
ATOM 1707 C C . LEU A 1 212 ? 9.191 9.782 6.812 1.00 92.56 212 LEU A C 1
ATOM 1709 O O . LEU A 1 212 ? 9.279 10.680 5.976 1.00 92.56 212 LEU A O 1
ATOM 1713 N N . VAL A 1 213 ? 8.643 9.994 8.014 1.00 89.81 213 VAL A N 1
ATOM 1714 C CA . VAL A 1 213 ? 8.115 11.302 8.459 1.00 89.81 213 VAL A CA 1
ATOM 1715 C C . VAL A 1 213 ? 9.208 12.379 8.498 1.00 89.81 213 VAL A C 1
ATOM 1717 O O . VAL A 1 213 ? 8.938 13.575 8.291 1.00 89.81 213 VAL A O 1
ATOM 1720 N N . GLN A 1 214 ? 10.446 11.967 8.760 1.00 88.81 214 GLN A N 1
ATOM 1721 C CA . GLN A 1 214 ? 11.618 12.837 8.811 1.00 88.81 214 GLN A CA 1
ATOM 1722 C C . GLN A 1 214 ? 12.297 13.017 7.445 1.00 88.81 214 GLN A C 1
ATOM 1724 O O . GLN A 1 214 ? 13.119 13.923 7.305 1.00 88.81 214 GLN A O 1
ATOM 1729 N N . ASN A 1 215 ? 11.935 12.234 6.421 1.00 91.88 215 ASN A N 1
ATOM 1730 C CA . ASN A 1 215 ? 12.553 12.311 5.100 1.00 91.88 215 ASN A CA 1
ATOM 1731 C C . ASN A 1 215 ? 12.194 13.638 4.388 1.00 91.88 215 ASN A C 1
ATOM 1733 O O . ASN A 1 215 ? 11.034 13.840 4.011 1.00 91.88 215 ASN A O 1
ATOM 1737 N N . PRO A 1 216 ? 13.163 14.547 4.151 1.00 89.44 216 PRO A N 1
ATOM 1738 C CA . PRO A 1 216 ? 12.874 15.878 3.616 1.00 89.44 216 PRO A CA 1
ATOM 1739 C C . PRO A 1 216 ? 12.422 15.849 2.151 1.00 89.44 216 PRO A C 1
ATOM 1741 O O . PRO A 1 216 ? 11.566 16.644 1.764 1.00 89.44 216 PRO A O 1
ATOM 1744 N N . GLY A 1 217 ? 12.960 14.927 1.344 1.00 87.50 217 GLY A N 1
ATOM 1745 C CA . GLY A 1 217 ? 12.606 14.795 -0.071 1.00 87.50 217 GLY A CA 1
ATOM 1746 C C . GLY A 1 217 ? 11.165 14.327 -0.254 1.00 87.50 217 GLY A C 1
ATOM 1747 O O . GLY A 1 217 ? 10.412 14.917 -1.027 1.00 87.50 217 GLY A O 1
ATOM 1748 N N . LEU A 1 218 ? 10.757 13.324 0.527 1.00 89.56 218 LEU A N 1
ATOM 1749 C CA . LEU A 1 218 ? 9.381 12.842 0.539 1.00 89.56 218 LEU A CA 1
ATOM 1750 C C . LEU A 1 218 ? 8.411 13.934 1.015 1.00 89.56 218 LEU A C 1
ATOM 1752 O O . LEU A 1 218 ? 7.388 14.172 0.375 1.00 89.56 218 LEU A O 1
ATOM 1756 N N . LYS A 1 219 ? 8.753 14.650 2.094 1.00 89.56 219 LYS A N 1
ATOM 1757 C CA . LYS A 1 219 ? 7.933 15.752 2.623 1.00 89.56 219 LYS A CA 1
ATOM 1758 C C . LYS A 1 219 ? 7.709 16.860 1.598 1.00 89.56 219 LYS A C 1
ATOM 1760 O O . LYS A 1 219 ? 6.579 17.308 1.428 1.00 89.56 219 LYS A O 1
ATOM 1765 N N . ALA A 1 220 ? 8.772 17.288 0.917 1.00 88.56 220 ALA A N 1
ATOM 1766 C CA . ALA A 1 220 ? 8.685 18.319 -0.110 1.00 88.56 220 ALA A CA 1
ATOM 1767 C C . ALA A 1 220 ? 7.741 17.897 -1.242 1.00 88.56 220 ALA A C 1
ATOM 1769 O O . ALA A 1 220 ? 6.883 18.672 -1.645 1.00 88.56 220 ALA A O 1
ATOM 1770 N N . MET A 1 221 ? 7.842 16.649 -1.696 1.00 85.56 221 MET A N 1
ATOM 1771 C CA . MET A 1 221 ? 6.992 16.131 -2.763 1.00 85.56 221 MET A CA 1
ATOM 1772 C C . MET A 1 221 ? 5.517 16.008 -2.350 1.00 85.56 221 MET A C 1
ATOM 1774 O O . MET A 1 221 ? 4.646 16.387 -3.130 1.00 85.56 221 MET A O 1
ATOM 1778 N N . ILE A 1 222 ? 5.233 15.551 -1.120 1.00 88.56 222 ILE A N 1
ATOM 1779 C CA . ILE A 1 222 ? 3.868 15.545 -0.561 1.00 88.56 222 ILE A CA 1
ATOM 1780 C C . ILE A 1 222 ? 3.289 16.965 -0.559 1.00 88.56 222 ILE A C 1
ATOM 1782 O O . ILE A 1 222 ? 2.137 17.155 -0.937 1.00 88.56 222 ILE A O 1
ATOM 1786 N N . LEU A 1 223 ? 4.075 17.965 -0.147 1.00 87.81 223 LEU A N 1
ATOM 1787 C CA . LEU A 1 223 ? 3.628 19.360 -0.123 1.00 87.81 223 LEU A CA 1
ATOM 1788 C C . LEU A 1 223 ? 3.400 19.923 -1.526 1.00 87.81 223 LEU A C 1
ATOM 1790 O O . LEU A 1 223 ? 2.445 20.670 -1.712 1.00 87.81 223 LEU A O 1
ATOM 1794 N N . THR A 1 224 ? 4.244 19.582 -2.500 1.00 85.56 224 THR A N 1
ATOM 1795 C CA . THR A 1 224 ? 4.047 20.004 -3.891 1.00 85.56 224 THR A CA 1
ATOM 1796 C C . THR A 1 224 ? 2.735 19.444 -4.430 1.00 85.56 224 THR A C 1
ATOM 1798 O O . THR A 1 224 ? 1.854 20.223 -4.777 1.00 85.56 224 THR A O 1
ATOM 1801 N N . GLN A 1 225 ? 2.558 18.120 -4.400 1.00 82.19 225 GLN A N 1
ATOM 1802 C CA . GLN A 1 225 ? 1.365 17.473 -4.957 1.00 82.19 225 GLN A CA 1
ATOM 1803 C C . GLN A 1 225 ? 0.091 17.802 -4.171 1.00 82.19 225 GLN A C 1
ATOM 1805 O O . GLN A 1 225 ? -0.968 18.010 -4.749 1.00 82.19 225 GLN A O 1
ATOM 1810 N N . GLY A 1 226 ? 0.178 17.895 -2.842 1.00 81.75 226 GLY A N 1
ATOM 1811 C CA . GLY A 1 226 ? -0.970 18.215 -1.992 1.00 81.75 226 GLY A CA 1
ATOM 1812 C C . GLY A 1 226 ? -1.505 19.639 -2.172 1.00 81.75 226 GLY A C 1
ATOM 1813 O O . GLY A 1 226 ? -2.657 19.892 -1.832 1.00 81.75 226 GLY A O 1
ATOM 1814 N N . ASN A 1 227 ? -0.688 20.556 -2.703 1.00 81.50 227 ASN A N 1
ATOM 1815 C CA . ASN A 1 227 ? -1.072 21.943 -2.979 1.00 81.50 227 ASN A CA 1
ATOM 1816 C C . ASN A 1 227 ? -1.337 22.213 -4.469 1.00 81.50 227 ASN A C 1
ATOM 1818 O O . ASN A 1 227 ? -1.612 23.358 -4.836 1.00 81.50 227 ASN A O 1
ATOM 1822 N N . GLU A 1 228 ? -1.248 21.205 -5.339 1.00 78.44 228 GLU A N 1
ATOM 1823 C CA . GLU A 1 228 ? -1.643 21.360 -6.736 1.00 78.44 228 GLU A CA 1
ATOM 1824 C C . GLU A 1 228 ? -3.145 21.673 -6.806 1.00 78.44 228 GLU A C 1
ATOM 1826 O O . GLU A 1 228 ? -3.983 20.958 -6.254 1.00 78.44 228 GLU A O 1
ATOM 1831 N N . ASN A 1 229 ? -3.498 22.779 -7.469 1.00 62.31 229 ASN A N 1
ATOM 1832 C CA . ASN A 1 229 ? -4.894 23.165 -7.667 1.00 62.31 229 ASN A CA 1
ATOM 1833 C C . ASN A 1 229 ? -5.573 22.098 -8.537 1.00 62.31 229 ASN A C 1
ATOM 1835 O O . ASN A 1 229 ? -5.322 22.015 -9.739 1.00 62.31 229 ASN A O 1
ATOM 1839 N N . GLY A 1 230 ? -6.384 21.258 -7.894 1.00 60.81 230 GLY A N 1
ATOM 1840 C CA . GLY A 1 230 ? -6.849 19.995 -8.452 1.00 60.81 230 GLY A CA 1
ATOM 1841 C C . GLY A 1 230 ? -7.593 20.110 -9.783 1.00 60.81 230 GLY A C 1
ATOM 1842 O O . GLY A 1 230 ? -8.432 20.985 -9.999 1.00 60.81 230 GLY A O 1
ATOM 1843 N N . THR A 1 231 ? -7.323 19.140 -10.653 1.00 59.06 231 THR A N 1
ATOM 1844 C CA . THR A 1 231 ? -8.206 18.727 -11.744 1.00 59.06 231 THR A CA 1
ATOM 1845 C C . THR A 1 231 ? -9.492 18.107 -11.177 1.00 59.06 231 THR A C 1
ATOM 1847 O O . THR A 1 231 ? -9.495 17.539 -10.083 1.00 59.06 231 THR A O 1
ATOM 1850 N N . ASN A 1 232 ? -10.603 18.213 -11.920 1.00 56.59 232 ASN A N 1
ATOM 1851 C CA . ASN A 1 232 ? -11.903 17.615 -11.579 1.00 56.59 232 ASN A CA 1
ATOM 1852 C C . ASN A 1 232 ? -11.779 16.090 -11.388 1.00 56.59 232 ASN A C 1
ATOM 1854 O O . ASN A 1 232 ? -11.950 15.316 -12.331 1.00 56.59 232 ASN A O 1
ATOM 1858 N N . THR A 1 233 ? -11.485 15.645 -10.167 1.00 63.62 233 THR A N 1
ATOM 1859 C CA . THR A 1 233 ? -11.477 14.223 -9.815 1.00 63.62 233 THR A CA 1
ATOM 1860 C C . THR A 1 233 ? -12.919 13.738 -9.727 1.00 63.62 233 THR A C 1
ATOM 1862 O O . THR A 1 233 ? -13.740 14.329 -9.030 1.00 63.62 233 THR A O 1
ATOM 1865 N N . SER A 1 234 ? -13.240 12.652 -10.432 1.00 78.38 234 SER A N 1
ATOM 1866 C CA . SER A 1 234 ? -14.561 12.023 -10.345 1.00 78.38 234 SER A CA 1
ATOM 1867 C C . SER A 1 234 ? -14.841 11.551 -8.914 1.00 78.38 234 SER A C 1
ATOM 1869 O O . SER A 1 234 ? -14.016 10.858 -8.315 1.00 78.38 234 SER A O 1
ATOM 1871 N N . GLU A 1 235 ? -16.029 11.857 -8.387 1.00 76.62 235 GLU A N 1
ATOM 1872 C CA . GLU A 1 235 ? -16.483 11.416 -7.058 1.00 76.62 235 GLU A CA 1
ATOM 1873 C C . GLU A 1 235 ? -16.367 9.891 -6.887 1.00 76.62 235 GLU A C 1
ATOM 1875 O O . GLU A 1 235 ? -15.956 9.403 -5.834 1.00 76.62 235 GLU A O 1
ATOM 1880 N N . LEU A 1 236 ? -16.645 9.125 -7.951 1.00 76.25 236 LEU A N 1
ATOM 1881 C CA . LEU A 1 236 ? -16.514 7.667 -7.956 1.00 76.25 236 LEU A CA 1
ATOM 1882 C C . LEU A 1 236 ? -15.056 7.216 -7.790 1.00 76.25 236 LEU A C 1
ATOM 1884 O O . LEU A 1 236 ? -14.786 6.244 -7.084 1.00 76.25 236 LEU A O 1
ATOM 1888 N N . ALA A 1 237 ? -14.114 7.905 -8.439 1.00 75.31 237 ALA A N 1
ATOM 1889 C CA . ALA A 1 237 ? -12.692 7.594 -8.320 1.00 75.31 237 ALA A CA 1
ATOM 1890 C C . ALA A 1 237 ? -12.192 7.876 -6.895 1.00 75.31 237 ALA A C 1
ATOM 1892 O O . ALA A 1 237 ? -11.520 7.030 -6.304 1.00 75.31 237 ALA A O 1
ATOM 1893 N N . ALA A 1 238 ? -12.605 9.005 -6.311 1.00 79.06 238 ALA A N 1
ATOM 1894 C CA . ALA A 1 238 ? -12.305 9.339 -4.921 1.00 79.06 238 ALA A CA 1
ATOM 1895 C C . ALA A 1 238 ? -12.898 8.303 -3.948 1.00 79.06 238 ALA A C 1
ATOM 1897 O O . ALA A 1 238 ? -12.193 7.789 -3.081 1.00 79.06 238 ALA A O 1
ATOM 1898 N N . ALA A 1 239 ? -14.163 7.916 -4.125 1.00 79.81 239 ALA A N 1
ATOM 1899 C CA . ALA A 1 239 ? -14.816 6.928 -3.268 1.00 79.81 239 ALA A CA 1
ATOM 1900 C C . ALA A 1 239 ? -14.116 5.556 -3.301 1.00 79.81 239 ALA A C 1
ATOM 1902 O O . ALA A 1 239 ? -13.956 4.933 -2.248 1.00 79.81 239 ALA A O 1
ATOM 1903 N N . LYS A 1 240 ? -13.657 5.105 -4.479 1.00 81.25 240 LYS A N 1
ATOM 1904 C CA . LYS A 1 240 ? -12.866 3.868 -4.631 1.00 81.25 240 LYS A CA 1
ATOM 1905 C C . LYS A 1 240 ? -11.493 3.971 -3.966 1.00 81.25 240 LYS A C 1
ATOM 1907 O O . LYS A 1 240 ? -11.066 3.023 -3.307 1.00 81.25 240 LYS A O 1
ATOM 1912 N N . LEU A 1 241 ? -10.817 5.112 -4.108 1.00 81.25 241 LEU A N 1
ATOM 1913 C CA . LEU A 1 241 ? -9.537 5.368 -3.447 1.00 81.25 241 LEU A CA 1
ATOM 1914 C C . LEU A 1 241 ? -9.684 5.270 -1.923 1.00 81.25 241 LEU A C 1
ATOM 1916 O O . LEU A 1 241 ? -8.964 4.510 -1.279 1.00 81.25 241 LEU A O 1
ATOM 1920 N N . PHE A 1 242 ? -10.658 5.979 -1.350 1.00 82.19 242 PHE A N 1
ATOM 1921 C CA . PHE A 1 242 ? -10.876 5.971 0.095 1.00 82.19 242 PHE A CA 1
ATOM 1922 C C . PHE A 1 242 ? -11.374 4.620 0.617 1.00 82.19 242 PHE A C 1
ATOM 1924 O O . PHE A 1 242 ? -10.961 4.223 1.701 1.00 82.19 242 PHE A O 1
ATOM 1931 N N . GLN A 1 243 ? -12.147 3.852 -0.158 1.00 86.19 243 GLN A N 1
ATOM 1932 C CA . GLN A 1 243 ? -12.441 2.457 0.190 1.00 86.19 243 GLN A CA 1
ATOM 1933 C C . GLN A 1 243 ? -11.148 1.641 0.336 1.00 86.19 243 GLN A C 1
ATOM 1935 O O . GLN A 1 243 ? -10.972 0.925 1.318 1.00 86.19 243 GLN A O 1
ATOM 1940 N N . ARG A 1 244 ? -10.204 1.767 -0.604 1.00 86.19 244 ARG A N 1
ATOM 1941 C CA . ARG A 1 244 ? -8.933 1.031 -0.535 1.00 86.19 244 ARG A CA 1
ATOM 1942 C C . ARG A 1 244 ? -8.057 1.461 0.645 1.00 86.19 244 ARG A C 1
ATOM 1944 O O . ARG A 1 244 ? -7.343 0.630 1.195 1.00 86.19 244 ARG A O 1
ATOM 1951 N N . ILE A 1 245 ? -8.113 2.737 1.022 1.00 86.50 245 ILE A N 1
ATOM 1952 C CA . ILE A 1 245 ? -7.383 3.284 2.172 1.00 86.50 245 ILE A CA 1
ATOM 1953 C C . ILE A 1 245 ? -7.997 2.797 3.493 1.00 86.50 245 ILE A C 1
ATOM 1955 O O . ILE A 1 245 ? -7.270 2.381 4.394 1.00 86.50 245 ILE A O 1
ATOM 1959 N N . TYR A 1 246 ? -9.327 2.807 3.607 1.00 89.19 246 TYR A N 1
ATOM 1960 C CA . TYR A 1 246 ? -10.028 2.404 4.827 1.00 89.19 246 TYR A CA 1
ATOM 1961 C C . TYR A 1 246 ? -10.002 0.893 5.049 1.00 89.19 246 TYR A C 1
ATOM 1963 O O . TYR A 1 246 ? -9.900 0.469 6.198 1.00 89.19 246 TYR A O 1
ATOM 1971 N N . TYR A 1 247 ? -10.080 0.083 3.987 1.00 92.94 247 TYR A N 1
ATOM 1972 C CA . TYR A 1 247 ? -10.272 -1.360 4.121 1.00 92.94 247 TYR A CA 1
ATOM 1973 C C . TYR A 1 247 ? -9.230 -2.175 3.363 1.00 92.94 247 TYR A C 1
ATOM 1975 O O . TYR A 1 247 ? -9.039 -2.033 2.151 1.00 92.94 247 TYR A O 1
ATOM 1983 N N . THR A 1 248 ? -8.623 -3.125 4.068 1.00 91.62 248 THR A N 1
ATOM 1984 C CA . THR A 1 248 ? -7.747 -4.137 3.473 1.00 91.62 248 THR A CA 1
ATOM 1985 C C . THR A 1 248 ? -8.503 -5.445 3.320 1.00 91.62 248 THR A C 1
ATOM 1987 O O . THR A 1 248 ? -9.149 -5.904 4.256 1.00 91.62 248 THR A O 1
ATOM 1990 N N . LYS A 1 249 ? -8.418 -6.066 2.140 1.00 90.50 249 LYS A N 1
ATOM 1991 C CA . LYS A 1 249 ? -8.962 -7.410 1.922 1.00 90.50 249 LYS A CA 1
ATOM 1992 C C . LYS A 1 249 ? -8.083 -8.432 2.644 1.00 90.50 249 LYS A C 1
ATOM 1994 O O . LYS A 1 249 ? -6.870 -8.436 2.445 1.00 90.50 249 LYS A O 1
ATOM 1999 N N . ILE A 1 250 ? -8.692 -9.293 3.449 1.00 86.56 250 ILE A N 1
ATOM 2000 C CA . ILE A 1 250 ? -7.997 -10.383 4.135 1.00 86.56 250 ILE A CA 1
ATOM 2001 C C . ILE A 1 250 ? -7.896 -11.566 3.171 1.00 86.56 250 ILE A C 1
ATOM 2003 O O . ILE A 1 250 ? -8.883 -11.977 2.555 1.00 86.56 250 ILE A O 1
ATOM 2007 N N . HIS A 1 251 ? -6.682 -12.088 3.012 1.00 78.81 251 HIS A N 1
ATOM 2008 C CA . HIS A 1 251 ? -6.390 -13.223 2.147 1.00 78.81 251 HIS A CA 1
ATOM 2009 C C . HIS A 1 251 ? -6.138 -14.467 3.003 1.00 78.81 251 HIS A C 1
ATOM 2011 O O . HIS A 1 251 ? -5.176 -14.507 3.762 1.00 78.81 251 HIS A O 1
ATOM 2017 N N . GLY A 1 252 ? -6.993 -15.482 2.853 1.00 67.00 252 GLY A N 1
ATOM 2018 C CA . GLY A 1 252 ? -6.846 -16.770 3.534 1.00 67.00 252 GLY A CA 1
ATOM 2019 C C . GLY A 1 252 ? -7.413 -16.813 4.958 1.00 67.00 252 GLY A C 1
ATOM 2020 O O . GLY A 1 252 ? -7.662 -15.794 5.602 1.00 67.00 252 GLY A O 1
ATOM 2021 N N . THR A 1 253 ? -7.638 -18.033 5.441 1.00 65.62 253 THR A N 1
ATOM 2022 C CA . THR A 1 253 ? -8.182 -18.321 6.779 1.00 65.62 253 THR A CA 1
ATOM 2023 C C . THR A 1 253 ? -7.103 -18.404 7.859 1.00 65.62 253 THR A C 1
ATOM 2025 O O . THR A 1 253 ? -7.431 -18.373 9.038 1.00 65.62 253 THR A O 1
ATOM 2028 N N . GLU A 1 254 ? -5.823 -18.474 7.480 1.00 66.88 254 GLU A N 1
ATOM 2029 C CA . GLU A 1 254 ? -4.697 -18.634 8.414 1.00 66.88 254 GLU A CA 1
ATOM 2030 C C . GLU A 1 254 ? -4.263 -17.331 9.100 1.00 66.88 254 GLU A C 1
ATOM 2032 O O . GLU A 1 254 ? -3.513 -17.368 10.072 1.00 66.88 254 GLU A O 1
ATOM 2037 N N . VAL A 1 255 ? -4.737 -16.171 8.629 1.00 70.38 255 VAL A N 1
ATOM 2038 C CA . VAL A 1 255 ? -4.449 -14.882 9.275 1.00 70.38 255 VAL A CA 1
ATOM 2039 C C . VAL A 1 255 ? -5.156 -14.858 10.632 1.00 70.38 255 VAL A C 1
ATOM 2041 O O . VAL A 1 255 ? -6.382 -14.961 10.667 1.00 70.38 255 VAL A O 1
ATOM 2044 N N . PRO A 1 256 ? -4.460 -14.721 11.763 1.00 76.00 256 PRO A N 1
ATOM 2045 C CA . PRO A 1 256 ? -5.138 -14.775 13.049 1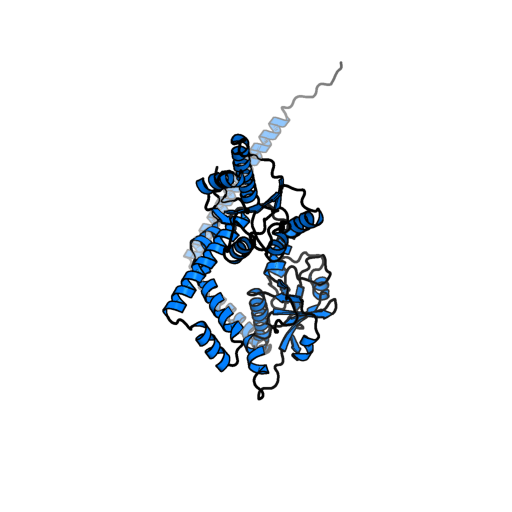.00 76.00 256 PRO A CA 1
ATOM 2046 C C . PRO A 1 256 ? -5.967 -13.494 13.296 1.00 76.00 256 PRO A C 1
ATOM 2048 O O . PRO A 1 256 ? -5.823 -12.502 12.579 1.00 76.00 256 PRO A O 1
ATOM 2051 N N . PHE A 1 257 ? -6.932 -13.544 14.223 1.00 80.56 257 PHE A N 1
ATOM 2052 C CA . PHE A 1 257 ? -7.861 -12.425 14.443 1.00 80.56 257 PHE A CA 1
ATOM 2053 C C . PHE A 1 257 ? -7.129 -11.169 14.905 1.00 80.56 257 PHE A C 1
ATOM 2055 O O . PHE A 1 257 ? -6.238 -11.232 15.754 1.00 80.56 257 PHE A O 1
ATOM 2062 N N . ALA A 1 258 ? -7.529 -10.028 14.356 1.00 82.62 258 ALA A N 1
ATOM 2063 C CA . ALA A 1 258 ? -6.924 -8.744 14.660 1.00 82.62 258 ALA A CA 1
ATOM 2064 C C . ALA A 1 258 ? -7.986 -7.654 14.837 1.00 82.62 258 ALA A C 1
ATOM 2066 O O . ALA A 1 258 ? -9.070 -7.704 14.252 1.00 82.62 258 ALA A O 1
ATOM 2067 N N . THR A 1 259 ? -7.682 -6.640 15.644 1.00 88.25 259 THR A N 1
ATOM 2068 C CA . THR A 1 259 ? -8.575 -5.494 15.836 1.00 88.25 259 THR A CA 1
ATOM 2069 C C . THR A 1 259 ? -8.837 -4.816 14.495 1.00 88.25 259 THR A C 1
ATOM 2071 O O . THR A 1 259 ? -7.913 -4.506 13.749 1.00 88.25 259 THR A O 1
ATOM 2074 N N . GLY A 1 260 ? -10.102 -4.544 14.198 1.00 91.69 260 GLY A N 1
ATOM 2075 C CA . GLY A 1 260 ? -10.548 -4.003 12.921 1.00 91.69 260 GLY A CA 1
ATOM 2076 C C . GLY A 1 260 ? -11.010 -5.064 11.933 1.00 91.69 260 GLY A C 1
ATOM 2077 O O . GLY A 1 260 ? -11.580 -4.683 10.915 1.00 91.69 260 GLY A O 1
ATOM 2078 N N . ASP A 1 261 ? -10.818 -6.358 12.209 1.00 92.25 261 ASP A N 1
ATOM 2079 C CA . ASP A 1 261 ? -11.391 -7.427 11.389 1.00 92.25 261 ASP A CA 1
ATOM 2080 C C . ASP A 1 261 ? -12.916 -7.266 11.295 1.00 92.25 261 ASP A C 1
ATOM 2082 O O . ASP A 1 261 ? -13.601 -7.049 12.300 1.00 92.25 261 ASP A O 1
ATOM 2086 N N . ILE A 1 262 ? -13.426 -7.350 10.065 1.00 94.31 262 ILE A N 1
ATOM 2087 C CA . ILE A 1 262 ? -14.841 -7.231 9.721 1.00 94.31 262 ILE A CA 1
ATOM 2088 C C . ILE A 1 262 ? -15.389 -8.629 9.440 1.00 94.31 262 ILE A C 1
ATOM 2090 O O . ILE A 1 262 ? -14.930 -9.317 8.522 1.00 94.31 262 ILE A O 1
ATOM 2094 N N . PHE A 1 263 ? -16.401 -9.007 10.212 1.00 93.31 263 PHE A N 1
ATOM 2095 C CA . PHE A 1 263 ? -17.116 -10.271 10.118 1.00 93.31 263 PHE A CA 1
ATOM 2096 C C . PHE A 1 263 ? -18.504 -10.054 9.521 1.00 93.31 263 PHE A C 1
ATOM 2098 O O . PHE A 1 263 ? -19.214 -9.119 9.897 1.00 93.31 263 PHE A O 1
ATOM 2105 N N . GLU A 1 264 ? -18.892 -10.937 8.608 1.00 92.12 264 GLU A N 1
ATOM 2106 C CA . GLU A 1 264 ? -20.253 -11.019 8.081 1.00 92.12 264 GLU A CA 1
ATOM 2107 C C . GLU A 1 264 ? -21.063 -11.955 8.972 1.00 92.12 264 GLU A C 1
ATOM 2109 O O . GLU A 1 264 ? -20.742 -13.138 9.092 1.00 92.12 264 GLU A O 1
ATOM 2114 N N . ILE A 1 265 ? -22.109 -11.422 9.602 1.00 91.12 265 ILE A N 1
ATOM 2115 C CA . ILE A 1 265 ? -23.044 -12.214 10.409 1.00 91.12 265 ILE A CA 1
ATOM 2116 C C . ILE A 1 265 ? -24.179 -12.729 9.517 1.00 91.12 265 ILE A C 1
ATOM 2118 O O . ILE A 1 265 ? -24.605 -13.875 9.639 1.00 91.12 265 ILE A O 1
ATOM 2122 N N . SER A 1 266 ? -24.665 -11.880 8.610 1.00 89.12 266 SER A N 1
ATOM 2123 C CA . SER A 1 266 ? -25.646 -12.214 7.573 1.00 89.12 266 SER A CA 1
ATOM 2124 C C . SER A 1 266 ? -25.523 -11.236 6.396 1.00 89.12 266 SER A C 1
ATOM 2126 O O . SER A 1 266 ? -24.675 -10.345 6.428 1.00 89.12 266 SER A O 1
ATOM 2128 N N . ASP A 1 267 ? -26.377 -11.361 5.376 1.00 83.00 267 ASP A N 1
ATOM 2129 C CA . ASP A 1 267 ? -26.348 -10.502 4.177 1.00 83.00 267 ASP A CA 1
ATOM 2130 C C . ASP A 1 267 ? -26.439 -8.992 4.485 1.00 83.00 267 ASP A C 1
ATOM 2132 O O . ASP A 1 267 ? -25.890 -8.173 3.750 1.00 83.00 267 ASP A O 1
ATOM 2136 N N . ASP A 1 268 ? -27.108 -8.618 5.580 1.00 86.75 268 ASP A N 1
ATOM 2137 C CA . ASP A 1 268 ? -27.340 -7.223 5.979 1.00 86.75 268 ASP A CA 1
ATOM 2138 C C . ASP A 1 268 ? -26.681 -6.852 7.316 1.00 86.75 268 ASP A C 1
ATOM 2140 O O . ASP A 1 268 ? -26.848 -5.718 7.777 1.00 86.75 268 ASP A O 1
ATOM 2144 N N . GLU A 1 269 ? -25.973 -7.774 7.972 1.00 91.75 269 GLU A N 1
ATOM 2145 C CA . GLU A 1 269 ? -25.421 -7.567 9.313 1.00 91.75 269 GLU A CA 1
ATOM 2146 C C . GLU A 1 269 ? -23.938 -7.893 9.388 1.00 91.75 269 GLU A C 1
ATOM 2148 O O . GLU A 1 269 ? -23.474 -8.955 8.969 1.00 91.75 269 GLU A O 1
ATOM 2153 N N . TYR A 1 270 ? -23.211 -6.975 10.009 1.00 94.50 270 TYR A N 1
ATOM 2154 C CA . TYR A 1 270 ? -21.763 -6.986 10.069 1.00 94.50 270 TYR A CA 1
ATOM 2155 C C . TYR A 1 270 ? -21.299 -6.691 11.489 1.00 94.50 270 TYR A C 1
ATOM 2157 O O . TYR A 1 270 ? -22.001 -6.043 12.269 1.00 94.50 270 TYR A O 1
ATOM 2165 N N . ALA A 1 271 ? -20.091 -7.136 11.811 1.00 95.06 271 ALA A N 1
ATOM 2166 C CA . ALA A 1 271 ? -19.426 -6.826 13.064 1.00 95.06 271 ALA A CA 1
ATOM 2167 C C . ALA A 1 271 ? -17.965 -6.439 12.841 1.00 95.06 271 ALA A C 1
ATOM 2169 O O . ALA A 1 271 ? -17.278 -7.041 12.022 1.00 95.06 271 ALA A O 1
ATOM 2170 N N . ILE A 1 272 ? -17.484 -5.449 13.594 1.00 95.75 272 ILE A N 1
ATOM 2171 C CA . ILE A 1 272 ? -16.065 -5.072 13.645 1.00 95.75 272 ILE A CA 1
ATOM 2172 C C . ILE A 1 272 ? -15.496 -5.458 15.005 1.00 95.75 272 ILE A C 1
ATOM 2174 O O . ILE A 1 272 ? -16.020 -5.023 16.030 1.00 95.75 272 ILE A O 1
ATOM 2178 N N . LEU A 1 273 ? -14.400 -6.218 15.022 1.00 92.88 273 LEU A N 1
ATOM 2179 C CA . LEU A 1 273 ? -13.667 -6.532 16.249 1.00 92.88 273 LEU A CA 1
ATOM 2180 C C . LEU A 1 273 ? -12.954 -5.283 16.781 1.00 92.88 273 LEU A C 1
ATOM 2182 O O . LEU A 1 273 ? -12.109 -4.709 16.097 1.00 92.88 273 LEU A O 1
ATOM 2186 N N . ILE A 1 274 ? -13.269 -4.866 18.009 1.00 91.44 274 ILE A N 1
ATOM 2187 C CA . ILE A 1 274 ? -12.683 -3.673 18.643 1.00 91.44 274 ILE A CA 1
ATOM 2188 C C . ILE A 1 274 ? -11.820 -3.979 19.874 1.00 91.44 274 ILE A C 1
ATOM 2190 O O . ILE A 1 274 ? -11.166 -3.062 20.386 1.00 91.44 274 ILE A O 1
ATOM 2194 N N . THR A 1 275 ? -11.762 -5.241 20.317 1.00 86.19 275 THR A N 1
ATOM 2195 C CA . THR A 1 275 ? -10.831 -5.692 21.366 1.00 86.19 275 THR A CA 1
ATOM 2196 C C . THR A 1 275 ? -9.398 -5.338 20.986 1.00 86.19 275 THR A C 1
ATOM 2198 O O . THR A 1 275 ? -9.019 -5.655 19.862 1.00 86.19 275 THR A O 1
ATOM 2201 N N . PRO A 1 276 ? -8.596 -4.706 21.865 1.00 72.38 276 PRO A N 1
ATOM 2202 C CA . PRO A 1 276 ? -7.195 -4.393 21.582 1.00 72.38 276 PRO A CA 1
ATOM 2203 C C . PRO A 1 276 ? -6.351 -5.639 21.247 1.00 72.38 276 PRO A C 1
ATOM 2205 O O . PRO A 1 276 ? -6.440 -6.651 21.939 1.00 72.38 276 PRO A O 1
ATOM 2208 N N . GLU A 1 277 ? -5.483 -5.541 20.230 1.00 60.66 277 GLU A N 1
ATOM 2209 C CA . GLU A 1 277 ? -4.676 -6.662 19.700 1.00 60.66 277 GLU A CA 1
ATOM 2210 C C . GLU A 1 277 ? -3.822 -7.357 20.781 1.00 60.66 277 GLU A C 1
ATOM 2212 O O . GLU A 1 277 ? -3.736 -8.587 20.797 1.00 60.66 277 GLU A O 1
ATOM 2217 N N . CYS A 1 278 ? -3.278 -6.606 21.750 1.00 54.69 278 CYS A N 1
ATOM 2218 C CA . CYS A 1 278 ? -2.469 -7.155 22.846 1.00 54.69 278 CYS A CA 1
ATOM 2219 C C . CYS A 1 278 ? -3.251 -8.105 23.776 1.00 54.69 278 CYS A C 1
ATOM 2221 O O . CYS A 1 278 ? -2.659 -8.990 24.389 1.00 54.69 278 CYS A O 1
ATOM 2223 N N . GLU A 1 279 ? -4.574 -7.954 23.895 1.00 50.94 279 GLU A N 1
ATOM 2224 C CA . GLU A 1 279 ? -5.380 -8.746 24.835 1.00 50.94 279 GLU A CA 1
ATOM 2225 C C . GLU A 1 279 ? -5.805 -10.107 24.265 1.00 50.94 279 GLU A C 1
ATOM 2227 O O . GLU A 1 279 ? -6.003 -11.054 25.027 1.00 50.94 279 GLU A O 1
ATOM 2232 N N . VAL A 1 280 ? -5.905 -10.237 22.937 1.00 56.56 280 VAL A N 1
ATOM 2233 C CA . VAL A 1 280 ? -6.427 -11.448 22.276 1.00 56.56 280 VAL A CA 1
ATOM 2234 C C . VAL A 1 280 ? -5.409 -12.600 22.290 1.00 56.56 280 VAL A C 1
ATOM 2236 O O . VAL A 1 280 ? -5.775 -13.743 22.558 1.00 56.56 280 VAL A O 1
ATOM 2239 N N . TYR A 1 281 ? -4.120 -12.325 22.051 1.00 53.72 281 TYR A N 1
ATOM 2240 C CA . TYR A 1 281 ? -3.077 -13.367 21.951 1.00 53.72 281 TYR A CA 1
ATOM 2241 C C . TYR A 1 281 ? -2.466 -13.769 23.300 1.00 53.72 281 TYR A C 1
ATOM 2243 O O . TYR A 1 281 ? -2.211 -14.953 23.537 1.00 53.72 281 TYR A O 1
ATOM 2251 N N . ILE A 1 282 ? -2.248 -12.801 24.196 1.00 52.53 282 ILE A N 1
ATOM 2252 C CA . ILE A 1 282 ? -1.616 -13.043 25.505 1.00 52.53 282 ILE A CA 1
ATOM 2253 C C . ILE A 1 282 ? -2.547 -13.862 26.405 1.00 52.53 282 ILE A C 1
ATOM 2255 O O . ILE A 1 282 ? -2.101 -14.689 27.194 1.00 52.53 282 ILE A O 1
ATOM 2259 N N . ARG A 1 283 ? -3.864 -13.660 26.296 1.00 52.28 283 ARG A N 1
ATOM 2260 C CA . ARG A 1 283 ? -4.818 -14.242 27.241 1.00 52.28 283 ARG A CA 1
ATOM 2261 C C . ARG A 1 283 ? -5.205 -15.684 26.911 1.00 52.28 283 ARG A C 1
ATOM 2263 O O . ARG A 1 283 ? -5.296 -16.505 27.818 1.00 52.28 283 ARG A O 1
ATOM 2270 N N . ASP A 1 284 ? -5.381 -16.001 25.630 1.00 55.06 284 ASP A N 1
ATOM 2271 C CA . ASP A 1 284 ? -5.750 -17.349 25.172 1.00 55.06 284 ASP A CA 1
ATOM 2272 C C . ASP A 1 284 ? -4.582 -18.354 25.242 1.00 55.06 284 ASP A C 1
ATOM 2274 O O . ASP A 1 284 ? -4.805 -19.564 25.198 1.00 55.06 284 ASP A O 1
ATOM 2278 N N . SER A 1 285 ? -3.339 -17.873 25.351 1.00 54.50 285 SER A N 1
ATOM 2279 C CA . SER A 1 285 ? -2.129 -18.702 25.458 1.00 54.50 285 SER A CA 1
ATOM 2280 C C . SER A 1 285 ? -1.763 -19.081 26.901 1.00 54.50 285 SER A C 1
ATOM 2282 O O . SER A 1 285 ? -0.898 -19.935 27.103 1.00 54.50 285 SER A O 1
ATOM 2284 N N . VAL A 1 286 ? -2.439 -18.514 27.912 1.00 56.16 286 VAL A N 1
ATOM 2285 C CA . VAL A 1 286 ? -2.186 -18.791 29.335 1.00 56.16 286 VAL A CA 1
ATOM 2286 C C . VAL A 1 286 ? -3.278 -19.718 29.898 1.00 56.16 286 VAL A C 1
ATOM 2288 O O . VAL A 1 286 ? -4.401 -19.267 30.124 1.00 56.16 286 VAL A O 1
ATOM 2291 N N . PRO A 1 287 ? -2.973 -20.993 30.223 1.00 50.34 287 PRO A N 1
ATOM 2292 C CA . PRO A 1 287 ? -3.969 -21.990 30.651 1.00 50.34 287 PRO A CA 1
ATOM 2293 C C . PRO A 1 287 ? -4.768 -21.627 31.914 1.00 50.34 287 PRO A C 1
ATOM 2295 O O . PRO A 1 287 ? -5.823 -22.202 32.167 1.00 50.34 287 PRO A O 1
ATOM 2298 N N . ALA A 1 288 ? -4.251 -20.705 32.730 1.00 51.84 288 ALA A N 1
ATOM 2299 C CA . ALA A 1 288 ? -4.841 -20.287 33.999 1.00 51.84 288 ALA A CA 1
ATOM 2300 C C . ALA A 1 288 ? -5.818 -19.102 33.877 1.00 51.84 288 ALA A C 1
ATOM 2302 O O . ALA A 1 288 ? -6.425 -18.720 34.879 1.00 51.84 288 ALA A O 1
ATOM 2303 N N . ILE A 1 289 ? -5.970 -18.503 32.689 1.00 51.41 289 ILE A N 1
ATOM 2304 C CA . ILE A 1 289 ? -6.856 -17.355 32.480 1.00 51.41 289 ILE A CA 1
ATOM 2305 C C . ILE A 1 289 ? -8.089 -17.813 31.684 1.00 51.41 289 ILE A C 1
ATOM 2307 O O . ILE A 1 289 ? -7.939 -18.458 30.647 1.00 51.41 289 ILE A O 1
ATOM 2311 N N . PRO A 1 290 ? -9.324 -17.495 32.123 1.00 54.97 290 PRO A N 1
ATOM 2312 C CA . PRO A 1 290 ? -10.525 -17.788 31.344 1.00 54.97 290 PRO A CA 1
ATOM 2313 C C . PRO A 1 290 ? -10.422 -17.171 29.945 1.00 54.97 290 PRO A C 1
ATOM 2315 O O . PRO A 1 290 ? -10.040 -15.994 29.844 1.00 54.97 290 PRO A O 1
ATOM 2318 N N . LYS A 1 291 ? -10.787 -17.946 28.909 1.00 59.94 291 LYS A N 1
ATOM 2319 C CA . LYS A 1 291 ? -10.803 -17.515 27.498 1.00 59.94 291 LYS A CA 1
ATOM 2320 C C . LYS A 1 291 ? -11.412 -16.121 27.367 1.00 59.94 291 LYS A C 1
ATOM 2322 O O . LYS A 1 291 ? -12.395 -15.798 28.042 1.00 59.94 291 LYS A O 1
ATOM 2327 N N . SER A 1 292 ? -10.786 -15.289 26.544 1.00 59.44 292 SER A N 1
ATOM 2328 C CA . SER A 1 292 ? -11.207 -13.902 26.393 1.00 59.44 292 SER A CA 1
ATOM 2329 C C . SER A 1 292 ? -12.594 -13.811 25.753 1.00 59.44 292 SER A C 1
ATOM 2331 O O . SER A 1 292 ? -12.914 -14.461 24.760 1.00 59.44 292 SER A O 1
ATOM 2333 N N . ASN A 1 293 ? -13.428 -12.995 26.381 1.00 74.19 293 ASN A N 1
ATOM 2334 C CA . ASN A 1 293 ? -14.612 -12.432 25.771 1.00 74.19 293 ASN A CA 1
ATOM 2335 C C . ASN A 1 293 ? -14.133 -11.316 24.831 1.00 74.19 293 ASN A C 1
ATOM 2337 O O . ASN A 1 293 ? -13.403 -10.428 25.271 1.00 74.19 293 ASN A O 1
ATOM 2341 N N . LEU A 1 294 ? -14.500 -11.389 23.557 1.00 86.00 294 LEU A N 1
ATOM 2342 C CA . LEU A 1 294 ? -14.150 -10.416 22.529 1.00 86.00 294 LEU A CA 1
ATOM 2343 C C . LEU A 1 294 ? -15.257 -9.371 22.412 1.00 86.00 294 LEU A C 1
ATOM 2345 O O . LEU A 1 294 ? -16.437 -9.690 22.499 1.00 86.00 294 LEU A O 1
ATOM 2349 N N . GLU A 1 295 ? -14.875 -8.123 22.201 1.00 90.06 295 GLU A N 1
ATOM 2350 C CA . GLU A 1 295 ? -15.759 -6.979 22.031 1.00 90.06 295 GLU A CA 1
ATOM 2351 C C . GLU A 1 295 ? -15.880 -6.665 20.545 1.00 90.06 295 GLU A C 1
ATOM 2353 O O . GLU A 1 295 ? -14.884 -6.387 19.866 1.00 90.06 295 GLU A O 1
ATOM 2358 N N . ILE A 1 296 ? -17.109 -6.682 20.048 1.00 93.69 296 ILE A N 1
ATOM 2359 C CA . ILE A 1 296 ? -17.429 -6.342 18.666 1.00 93.69 296 ILE A CA 1
ATOM 2360 C C . ILE A 1 296 ? -18.413 -5.176 18.624 1.00 93.69 296 ILE A C 1
ATOM 2362 O O . ILE A 1 296 ? -19.225 -4.998 19.531 1.00 93.69 296 ILE A O 1
ATOM 2366 N N . LEU A 1 297 ? -18.355 -4.391 17.550 1.00 95.00 297 LEU A N 1
ATOM 2367 C CA . LEU A 1 297 ? -19.392 -3.426 17.200 1.00 95.00 297 LEU A CA 1
ATOM 2368 C C . LEU A 1 297 ? -20.207 -3.974 16.035 1.00 95.00 297 LEU A C 1
ATOM 2370 O O . LEU A 1 297 ? -19.708 -4.035 14.909 1.00 95.00 297 LEU A O 1
ATOM 2374 N N . ARG A 1 298 ? -21.447 -4.369 16.315 1.00 95.12 298 ARG A N 1
ATOM 2375 C CA . ARG A 1 298 ? -22.419 -4.843 15.334 1.00 95.12 298 ARG A CA 1
ATOM 2376 C C . ARG A 1 298 ? -23.182 -3.679 14.709 1.00 95.12 298 ARG A C 1
ATOM 2378 O O . ARG A 1 298 ? -23.511 -2.703 15.381 1.00 95.12 298 ARG A O 1
ATOM 2385 N N . PHE A 1 299 ? -23.460 -3.781 13.417 1.00 93.31 299 PHE A N 1
ATOM 2386 C CA . PHE A 1 299 ? -24.238 -2.797 12.668 1.00 93.31 299 PHE A CA 1
ATOM 2387 C C . PHE A 1 299 ? -24.947 -3.452 11.485 1.00 93.31 299 PHE A C 1
ATOM 2389 O O . PHE A 1 299 ? -24.522 -4.502 10.992 1.00 93.31 299 PHE A O 1
ATOM 2396 N N . SER A 1 300 ? -26.024 -2.820 11.017 1.00 89.56 300 SER A N 1
ATOM 2397 C CA . SER A 1 300 ? -26.780 -3.294 9.865 1.00 89.56 300 SER A CA 1
ATOM 2398 C C . SER A 1 300 ? -26.711 -2.323 8.693 1.00 89.56 300 SER A C 1
ATOM 2400 O O . SER A 1 300 ? -26.697 -1.102 8.847 1.00 89.56 300 SER A O 1
ATOM 2402 N N . LYS A 1 301 ? -26.768 -2.868 7.477 1.00 82.69 301 LYS A N 1
ATOM 2403 C CA . LYS A 1 301 ? -26.988 -2.087 6.255 1.00 82.69 301 LYS A CA 1
ATOM 2404 C C . LYS A 1 301 ? -28.290 -1.270 6.319 1.00 82.69 301 LYS A C 1
ATOM 2406 O O . LYS A 1 301 ? -28.368 -0.171 5.771 1.00 82.69 301 LYS A O 1
ATOM 2411 N N . LYS A 1 302 ? -29.304 -1.761 7.040 1.00 80.88 302 LYS A N 1
ATOM 2412 C CA . LYS A 1 302 ? -30.603 -1.083 7.205 1.00 80.88 302 LYS A CA 1
ATOM 2413 C C . LYS A 1 302 ? -30.496 0.225 7.993 1.00 80.88 302 LYS A C 1
ATOM 2415 O O . LYS A 1 302 ? -31.278 1.149 7.749 1.00 80.88 302 LYS A O 1
ATOM 2420 N N . ASP A 1 303 ? -29.493 0.348 8.862 1.00 74.31 303 ASP A N 1
ATOM 2421 C CA . ASP A 1 303 ? -29.265 1.559 9.656 1.00 74.31 303 ASP A CA 1
ATOM 2422 C C . ASP A 1 303 ? -28.946 2.758 8.751 1.00 74.31 303 ASP A C 1
ATOM 2424 O O . ASP A 1 303 ? -29.374 3.877 9.012 1.00 74.31 303 ASP A O 1
ATOM 2428 N N . ILE A 1 304 ? -28.289 2.535 7.608 1.00 69.56 304 ILE A N 1
ATOM 2429 C CA . ILE A 1 304 ? -27.982 3.599 6.637 1.00 69.56 304 ILE A CA 1
ATOM 2430 C C . ILE A 1 304 ? -29.251 4.130 5.984 1.00 69.56 304 ILE A C 1
ATOM 2432 O O . ILE A 1 304 ? -29.407 5.342 5.849 1.00 69.56 304 ILE A O 1
ATOM 2436 N N . THR A 1 305 ? -30.155 3.238 5.568 1.00 62.81 305 THR A N 1
ATOM 2437 C CA . THR A 1 305 ? -31.405 3.639 4.909 1.00 62.81 305 THR A CA 1
ATOM 2438 C C . THR A 1 305 ? -32.296 4.464 5.833 1.00 62.81 305 THR A C 1
ATOM 2440 O O . THR A 1 305 ? -32.940 5.403 5.372 1.00 62.81 305 THR A O 1
ATOM 2443 N N . ALA A 1 306 ? -32.287 4.169 7.137 1.00 64.06 306 ALA A N 1
ATOM 2444 C CA . ALA A 1 306 ? -32.983 4.971 8.139 1.00 64.06 306 ALA A CA 1
ATOM 2445 C C . ALA A 1 306 ? -32.289 6.323 8.388 1.00 64.06 306 ALA A C 1
ATOM 2447 O O . ALA A 1 306 ? -32.956 7.337 8.589 1.00 64.06 306 ALA A O 1
ATOM 2448 N N . GLU A 1 307 ? -30.954 6.354 8.350 1.00 64.75 307 GLU A N 1
ATOM 2449 C CA . GLU A 1 307 ? -30.170 7.544 8.677 1.00 64.75 307 GLU A CA 1
ATOM 2450 C C . GLU A 1 307 ? -30.037 8.550 7.533 1.00 64.75 307 GLU A C 1
ATOM 2452 O O . GLU A 1 307 ? -30.023 9.748 7.805 1.00 64.75 307 GLU A O 1
ATOM 2457 N N . PHE A 1 308 ? -29.911 8.126 6.273 1.00 64.56 308 PHE A N 1
ATOM 2458 C CA . PHE A 1 308 ? -29.549 9.024 5.165 1.00 64.56 308 PHE A CA 1
ATOM 2459 C C . PHE A 1 308 ? -30.718 9.647 4.386 1.00 64.56 308 PHE A C 1
ATOM 2461 O O . PHE A 1 308 ? -30.446 10.520 3.576 1.00 64.56 308 PHE A O 1
ATOM 2468 N N . GLY A 1 309 ? -31.983 9.327 4.700 1.00 59.28 309 GLY A N 1
ATOM 2469 C CA . GLY A 1 309 ? -33.183 10.096 4.304 1.00 59.28 309 GLY A CA 1
ATOM 2470 C C . GLY A 1 309 ? -33.198 10.725 2.891 1.00 59.28 309 GLY A C 1
ATOM 2471 O O . GLY A 1 309 ? -32.679 10.159 1.936 1.00 59.28 309 GLY A O 1
ATOM 2472 N N . ILE A 1 310 ? -33.847 11.895 2.750 1.00 47.78 310 ILE A N 1
ATOM 2473 C CA . ILE A 1 310 ? -33.875 12.709 1.508 1.00 47.78 310 ILE A CA 1
ATOM 2474 C C . ILE A 1 310 ? -32.751 13.767 1.505 1.00 47.78 310 ILE A C 1
ATOM 2476 O O . ILE A 1 310 ? -32.264 14.159 0.445 1.00 47.78 310 ILE A O 1
ATOM 2480 N N . ASP A 1 311 ? -32.305 14.215 2.684 1.00 52.91 311 ASP A N 1
ATOM 2481 C CA . ASP A 1 311 ? -31.176 15.138 2.820 1.00 52.91 311 ASP A CA 1
ATOM 2482 C C . ASP A 1 311 ? -29.845 14.393 2.720 1.00 52.91 311 ASP A C 1
ATOM 2484 O O . ASP A 1 311 ? -29.576 13.474 3.492 1.00 52.91 311 ASP A O 1
ATOM 2488 N N . LYS A 1 312 ? -28.958 14.868 1.832 1.00 57.28 312 LYS A N 1
ATOM 2489 C CA . LYS A 1 312 ? -27.646 14.253 1.544 1.00 57.28 312 LYS A CA 1
ATOM 2490 C C . LYS A 1 312 ? -26.739 14.088 2.775 1.00 57.28 312 LYS A C 1
ATOM 2492 O O . LYS A 1 312 ? -25.767 13.344 2.704 1.00 57.28 312 LYS A O 1
ATOM 2497 N N . GLY A 1 313 ? -27.038 14.766 3.890 1.00 60.03 313 GLY A N 1
ATOM 2498 C CA . GLY A 1 313 ? -26.444 14.501 5.203 1.00 60.03 313 GLY A CA 1
ATOM 2499 C C . GLY A 1 313 ? -24.916 14.568 5.239 1.00 60.03 313 GLY A C 1
ATOM 2500 O O . GLY A 1 313 ? -24.313 13.855 6.034 1.00 60.03 313 GLY A O 1
ATOM 2501 N N . LEU A 1 314 ? -24.289 15.380 4.383 1.00 64.00 314 LEU A N 1
ATOM 2502 C CA . LEU A 1 314 ? -22.832 15.420 4.191 1.00 64.00 314 LEU A CA 1
ATOM 2503 C C . LEU A 1 314 ? -22.082 15.684 5.507 1.00 64.00 314 LEU A C 1
ATOM 2505 O O . LEU A 1 314 ? -21.074 15.045 5.802 1.00 64.00 314 LEU A O 1
ATOM 2509 N N . ASP A 1 315 ? -22.641 16.539 6.359 1.00 66.12 315 ASP A N 1
ATOM 2510 C CA . ASP A 1 315 ? -22.100 16.911 7.667 1.00 66.12 315 ASP A CA 1
ATOM 2511 C C . ASP A 1 315 ? -22.033 15.723 8.643 1.00 66.12 315 ASP A C 1
ATOM 2513 O O . ASP A 1 315 ? -21.299 15.767 9.633 1.00 66.12 315 ASP A O 1
ATOM 2517 N N . LYS A 1 316 ? -22.766 14.633 8.376 1.00 67.12 316 LYS A N 1
ATOM 2518 C CA . LYS A 1 316 ? -22.722 13.404 9.183 1.00 67.12 316 LYS A CA 1
ATOM 2519 C C . LYS A 1 316 ? -21.356 12.727 9.094 1.00 67.12 316 LYS A C 1
ATOM 2521 O O . LYS A 1 316 ? -20.897 12.182 10.097 1.00 67.12 316 LYS A O 1
ATOM 2526 N N . PHE A 1 317 ? -20.662 12.841 7.959 1.00 66.38 317 PHE A N 1
ATOM 2527 C CA . PHE A 1 317 ? -19.304 12.315 7.785 1.00 66.38 317 PHE A CA 1
ATOM 2528 C C . PHE A 1 317 ? -18.234 13.113 8.537 1.00 66.38 317 PHE A C 1
ATOM 2530 O O . PHE A 1 317 ? -17.171 12.563 8.808 1.00 66.38 317 PHE A O 1
ATOM 2537 N N . ASN A 1 318 ? -18.539 14.338 8.986 1.00 65.75 318 ASN A N 1
ATOM 2538 C CA . ASN A 1 318 ? -17.708 15.061 9.963 1.00 65.75 318 ASN A CA 1
ATOM 2539 C C . ASN A 1 318 ? -17.819 14.460 11.370 1.00 65.75 318 ASN A C 1
ATOM 2541 O O . ASN A 1 318 ? -17.130 14.879 12.297 1.00 65.75 318 ASN A O 1
ATOM 2545 N N . GLN A 1 319 ? -18.679 13.449 11.533 1.00 71.75 319 GLN A N 1
ATOM 2546 C CA . GLN A 1 319 ? -18.829 12.674 12.750 1.00 71.75 319 GLN A CA 1
ATOM 2547 C C . GLN A 1 319 ? -19.281 13.513 13.960 1.00 71.75 319 GLN A C 1
ATOM 2549 O O . GLN A 1 319 ? -18.929 13.213 15.107 1.00 71.75 319 GLN A O 1
ATOM 2554 N N . ASN A 1 320 ? -20.087 14.546 13.700 1.00 63.84 320 ASN A N 1
ATOM 2555 C CA . ASN A 1 320 ? -20.602 15.491 14.697 1.00 63.84 320 ASN A CA 1
ATOM 2556 C C . ASN A 1 320 ? -21.522 14.828 15.736 1.00 63.84 320 ASN A C 1
ATOM 2558 O O . ASN A 1 320 ? -21.578 15.252 16.889 1.00 63.84 320 ASN A O 1
ATOM 2562 N N . ALA A 1 321 ? -22.233 13.767 15.348 1.00 72.50 321 ALA A N 1
ATOM 2563 C CA . ALA A 1 321 ? -23.026 12.968 16.273 1.00 72.50 321 ALA A CA 1
ATOM 2564 C C . ALA A 1 321 ? -22.107 12.037 17.075 1.00 72.50 321 ALA A C 1
ATOM 2566 O O . ALA A 1 321 ? -21.552 11.083 16.536 1.00 72.50 321 ALA A O 1
ATOM 2567 N N . THR A 1 322 ? -21.962 12.287 18.374 1.00 77.31 322 THR A N 1
ATOM 2568 C CA . THR A 1 322 ? -21.099 11.487 19.262 1.00 77.31 322 THR A CA 1
ATOM 2569 C C . THR A 1 322 ? -21.611 10.063 19.489 1.00 77.31 322 THR A C 1
ATOM 2571 O O . THR A 1 322 ? -20.813 9.180 19.778 1.00 77.31 322 THR A O 1
ATOM 2574 N N . ALA A 1 323 ? -22.915 9.830 19.311 1.00 83.44 323 ALA A N 1
ATOM 2575 C CA . ALA A 1 323 ? -23.572 8.528 19.466 1.00 83.44 323 ALA A CA 1
ATOM 2576 C C . ALA A 1 323 ? -23.364 7.570 18.284 1.00 83.44 323 ALA A C 1
ATOM 2578 O O . ALA A 1 323 ? -23.809 6.423 18.334 1.00 83.44 323 ALA A O 1
ATOM 2579 N N . LYS A 1 324 ? -22.788 8.068 17.185 1.00 85.88 324 LYS A N 1
ATOM 2580 C CA . LYS A 1 324 ? -22.721 7.363 15.908 1.00 85.88 324 LYS A CA 1
ATOM 2581 C C . LYS A 1 324 ? -21.326 7.448 15.311 1.00 85.88 324 LYS A C 1
ATOM 2583 O O . LYS A 1 324 ? -20.554 8.376 15.589 1.00 85.88 324 LYS A O 1
ATOM 2588 N N . HIS A 1 325 ? -21.029 6.489 14.449 1.00 88.62 325 HIS A N 1
ATOM 2589 C CA . HIS A 1 325 ? -19.852 6.513 13.605 1.00 88.62 325 HIS A CA 1
ATOM 2590 C C . HIS A 1 325 ? -20.200 6.102 12.182 1.00 88.62 325 HIS A C 1
ATOM 2592 O O . HIS A 1 325 ? -20.898 5.114 11.977 1.00 88.62 325 HIS A O 1
ATOM 2598 N N . TYR A 1 326 ? -19.703 6.859 11.210 1.00 86.50 326 TYR A N 1
ATOM 2599 C CA . TYR A 1 326 ? -19.908 6.567 9.796 1.00 86.50 326 TYR A CA 1
ATOM 2600 C C . TYR A 1 326 ? -18.614 6.087 9.161 1.00 86.50 326 TYR A C 1
ATOM 2602 O O . TYR A 1 326 ? -17.586 6.753 9.276 1.00 86.50 326 TYR A O 1
ATOM 2610 N N . LEU A 1 327 ? -18.678 4.964 8.460 1.00 87.56 327 LEU A N 1
ATOM 2611 C CA . LEU A 1 327 ? -17.565 4.438 7.687 1.00 87.56 327 LEU A CA 1
ATOM 2612 C C . LEU A 1 327 ? -17.845 4.689 6.196 1.00 87.56 327 LEU A C 1
ATOM 2614 O O . LEU A 1 327 ? -18.858 4.209 5.691 1.00 87.56 327 LEU A O 1
ATOM 2618 N N . PRO A 1 328 ? -17.023 5.470 5.476 1.00 85.94 328 PRO A N 1
ATOM 2619 C CA . PRO A 1 328 ? -17.262 5.765 4.066 1.00 85.94 328 PRO A CA 1
ATOM 2620 C C . PRO A 1 328 ? -17.013 4.532 3.189 1.00 85.94 328 PRO A C 1
ATOM 2622 O O . PRO A 1 328 ? -16.165 3.701 3.517 1.00 85.94 328 PRO A O 1
ATOM 2625 N N . SER A 1 329 ? -17.732 4.437 2.065 1.00 87.00 329 SER A N 1
ATOM 2626 C CA . SER A 1 329 ? -17.545 3.416 1.018 1.00 87.00 329 SER A CA 1
ATOM 2627 C C . SER A 1 329 ? -17.336 1.992 1.561 1.00 87.00 329 SER A C 1
ATOM 2629 O O . SER A 1 329 ? -16.395 1.301 1.164 1.00 87.00 329 SER A O 1
ATOM 2631 N N . PHE A 1 330 ? -18.163 1.560 2.511 1.00 87.38 330 PHE A N 1
ATOM 2632 C CA . PHE A 1 330 ? -18.027 0.264 3.163 1.00 87.38 330 PHE A CA 1
ATOM 2633 C C . PHE A 1 330 ? -18.156 -0.885 2.142 1.00 87.38 330 PHE A C 1
ATOM 2635 O O . PHE A 1 330 ? -19.052 -0.852 1.292 1.00 87.38 330 PHE A O 1
ATOM 2642 N N . PRO A 1 331 ? -17.261 -1.892 2.170 1.00 88.38 331 PRO A N 1
ATOM 2643 C CA . PRO A 1 331 ? -17.207 -2.945 1.162 1.00 88.38 331 PRO A CA 1
ATOM 2644 C C . PRO A 1 331 ? -18.249 -4.037 1.441 1.00 88.38 331 PRO A C 1
ATOM 2646 O O . PRO A 1 331 ? -17.911 -5.157 1.819 1.00 88.38 331 PRO A O 1
ATOM 2649 N N . TYR A 1 332 ? -19.527 -3.706 1.250 1.00 85.31 332 TYR A N 1
ATOM 2650 C CA . TYR A 1 332 ? -20.614 -4.680 1.300 1.00 85.31 332 TYR A CA 1
ATOM 2651 C C . TYR A 1 332 ? -20.397 -5.789 0.267 1.00 85.31 332 TYR A C 1
ATOM 2653 O O . TYR A 1 332 ? -20.028 -5.541 -0.885 1.00 85.31 332 TYR A O 1
ATOM 2661 N N . ARG A 1 333 ? -20.649 -7.034 0.668 1.00 78.31 333 ARG A N 1
ATOM 2662 C CA . ARG A 1 333 ? -20.518 -8.179 -0.229 1.00 78.31 333 ARG A CA 1
ATOM 2663 C C . ARG A 1 333 ? -21.559 -8.120 -1.338 1.00 78.31 333 ARG A C 1
ATOM 2665 O O . ARG A 1 333 ? -22.721 -7.821 -1.092 1.00 78.31 333 ARG A O 1
ATOM 2672 N N . ASN A 1 334 ? -21.123 -8.438 -2.557 1.00 71.88 334 ASN A N 1
ATOM 2673 C CA . ASN A 1 334 ? -21.950 -8.435 -3.769 1.00 71.88 334 ASN A CA 1
ATOM 2674 C C . ASN A 1 334 ? -22.646 -7.091 -4.062 1.00 71.88 334 ASN A C 1
ATOM 2676 O O . ASN A 1 334 ? -23.592 -7.054 -4.846 1.00 71.88 334 ASN A O 1
ATOM 2680 N N . GLU A 1 335 ? -22.187 -5.993 -3.462 1.00 75.06 335 GLU A N 1
ATOM 2681 C CA . GLU A 1 335 ? -22.760 -4.671 -3.679 1.00 75.06 335 GLU A CA 1
ATOM 2682 C C . GLU A 1 335 ? -21.931 -3.905 -4.712 1.00 75.06 335 GLU A C 1
ATOM 2684 O O . GLU A 1 335 ? -20.718 -3.741 -4.574 1.00 75.06 335 GLU A O 1
ATOM 2689 N N . ALA A 1 336 ? -22.598 -3.435 -5.765 1.00 69.50 336 ALA A N 1
ATOM 2690 C CA . ALA A 1 336 ? -21.959 -2.623 -6.795 1.00 69.50 336 ALA A CA 1
ATOM 2691 C C . ALA A 1 336 ? -21.847 -1.151 -6.364 1.00 69.50 336 ALA A C 1
ATOM 2693 O O . ALA A 1 336 ? -20.983 -0.422 -6.856 1.00 69.50 336 ALA A O 1
ATOM 2694 N N . MET A 1 337 ? -22.722 -0.706 -5.455 1.00 73.81 337 MET A N 1
ATOM 2695 C CA . MET A 1 337 ? -22.741 0.661 -4.943 1.00 73.81 337 MET A CA 1
ATOM 2696 C C . MET A 1 337 ? -21.756 0.873 -3.783 1.00 73.81 337 MET A C 1
ATOM 2698 O O . MET A 1 337 ? -21.617 0.050 -2.884 1.00 73.81 337 MET A O 1
ATOM 2702 N N . LEU A 1 338 ? -21.105 2.038 -3.746 1.00 77.50 338 LEU A N 1
ATOM 2703 C CA . LEU A 1 338 ? -20.200 2.425 -2.655 1.00 77.50 338 LEU A CA 1
ATOM 2704 C C . LEU A 1 338 ? -20.979 3.100 -1.521 1.00 77.50 338 LEU A C 1
ATOM 2706 O O . LEU A 1 338 ? -20.923 4.316 -1.342 1.00 77.50 338 LEU A O 1
ATOM 2710 N N . LEU A 1 339 ? -21.741 2.302 -0.776 1.00 82.69 339 LEU A N 1
ATOM 2711 C CA . LEU A 1 339 ? -22.547 2.784 0.347 1.00 82.69 339 LEU A CA 1
ATOM 2712 C C . LEU A 1 339 ? -21.676 3.008 1.597 1.00 82.69 339 LEU A C 1
ATOM 2714 O O . LEU A 1 339 ? -20.741 2.245 1.829 1.00 82.69 339 LEU A O 1
ATOM 2718 N N . PRO A 1 340 ? -21.952 4.026 2.432 1.00 85.44 340 PRO A N 1
ATOM 2719 C CA . PRO A 1 340 ? -21.328 4.130 3.752 1.00 85.44 340 PRO A CA 1
ATOM 2720 C C . PRO A 1 340 ? -21.884 3.055 4.694 1.00 85.44 340 PRO A C 1
ATOM 2722 O O . PRO A 1 340 ? -22.919 2.493 4.387 1.00 85.44 340 PRO A O 1
ATOM 2725 N N . ALA A 1 341 ? -21.273 2.824 5.856 1.00 87.38 341 ALA A N 1
ATOM 2726 C CA . ALA A 1 341 ? -21.881 2.113 6.985 1.00 87.38 341 ALA A CA 1
ATOM 2727 C C . ALA A 1 341 ? -22.137 3.068 8.158 1.00 87.38 341 ALA A C 1
ATOM 2729 O O . ALA A 1 341 ? -21.408 4.048 8.326 1.00 87.38 341 ALA A O 1
ATOM 2730 N N . CYS A 1 342 ? -23.154 2.789 8.977 1.00 88.62 342 CYS A N 1
ATOM 2731 C CA . CYS A 1 342 ? -23.440 3.532 10.204 1.00 88.62 342 CYS A CA 1
ATOM 2732 C C . CYS A 1 342 ? -23.397 2.587 11.404 1.00 88.62 342 CYS A C 1
ATOM 2734 O O . CYS A 1 342 ? -24.085 1.576 11.419 1.00 88.62 342 CYS A O 1
ATOM 2736 N N . ILE A 1 343 ? -22.608 2.939 12.413 1.00 90.81 343 ILE A N 1
ATOM 2737 C CA . ILE A 1 343 ? -22.531 2.232 13.687 1.00 90.81 343 ILE A CA 1
ATOM 2738 C C . ILE A 1 343 ? -23.197 3.111 14.736 1.00 90.81 343 ILE A C 1
ATOM 2740 O O . ILE A 1 343 ? -22.751 4.235 14.986 1.00 90.81 343 ILE A O 1
ATOM 2744 N N . VAL A 1 344 ? -24.249 2.599 15.369 1.00 89.75 344 VAL A N 1
ATOM 2745 C CA . VAL A 1 344 ? -24.954 3.278 16.461 1.00 89.75 344 VAL A CA 1
ATOM 2746 C C . VAL A 1 344 ? -24.432 2.738 17.789 1.00 89.75 344 VAL A C 1
ATOM 2748 O O . VAL A 1 344 ? -24.777 1.634 18.199 1.00 89.75 344 VAL A O 1
ATOM 2751 N N . PHE A 1 345 ? -23.603 3.514 18.492 1.00 89.56 345 PHE A N 1
ATOM 2752 C CA . PHE A 1 345 ? -22.881 3.026 19.676 1.00 89.56 345 PHE A CA 1
ATOM 2753 C C . PHE A 1 345 ? -23.787 2.540 20.806 1.00 89.56 345 PHE A C 1
ATOM 2755 O O . PHE A 1 345 ? -23.393 1.652 21.549 1.00 89.56 345 PHE A O 1
ATOM 2762 N N . LEU A 1 346 ? -25.004 3.083 20.917 1.00 85.50 346 LEU A N 1
ATOM 2763 C CA . LEU A 1 346 ? -25.965 2.685 21.948 1.00 85.50 346 LEU A CA 1
ATOM 2764 C C . LEU A 1 346 ? -26.317 1.189 21.898 1.00 85.50 346 LEU A C 1
ATOM 2766 O O . LEU A 1 346 ? -26.573 0.596 22.940 1.00 85.50 346 LEU A O 1
ATOM 2770 N N . THR A 1 347 ? -26.354 0.606 20.701 1.00 87.56 347 THR A N 1
ATOM 2771 C CA . THR A 1 347 ? -26.819 -0.769 20.466 1.00 87.56 347 THR A CA 1
ATOM 2772 C C . THR A 1 347 ? -25.759 -1.661 19.830 1.00 87.56 347 THR A C 1
ATOM 2774 O O . THR A 1 347 ? -26.003 -2.846 19.658 1.00 87.56 347 THR A O 1
ATOM 2777 N N . ALA A 1 348 ? -24.604 -1.105 19.455 1.00 91.06 348 ALA A N 1
ATOM 2778 C CA . ALA A 1 348 ? -23.613 -1.823 18.664 1.00 91.06 348 ALA A CA 1
ATOM 2779 C C . ALA A 1 348 ? -22.726 -2.774 19.477 1.00 91.06 348 ALA A C 1
ATOM 2781 O O . ALA A 1 348 ? -22.247 -3.750 18.909 1.00 91.06 348 ALA A O 1
ATOM 2782 N N . LEU A 1 349 ? -22.447 -2.500 20.758 1.00 92.12 349 LEU A N 1
ATOM 2783 C CA . LEU A 1 349 ? -21.508 -3.332 21.515 1.00 92.12 349 LEU A CA 1
ATOM 2784 C C . LEU A 1 349 ? -22.110 -4.702 21.829 1.00 92.12 349 LEU A C 1
ATOM 2786 O O . LEU A 1 349 ? -23.098 -4.802 22.555 1.00 92.12 349 LEU A O 1
ATOM 2790 N N . GLU A 1 350 ? -21.416 -5.748 21.395 1.00 91.25 350 GLU A N 1
ATOM 2791 C CA . GLU A 1 350 ? -21.644 -7.113 21.848 1.00 91.25 350 GLU A CA 1
ATOM 2792 C C . GLU A 1 350 ? -20.341 -7.728 22.366 1.00 91.25 350 GLU A C 1
ATOM 2794 O O . GLU A 1 350 ? -19.238 -7.410 21.912 1.00 91.25 350 GLU A O 1
ATOM 2799 N N . THR A 1 351 ? -20.482 -8.629 23.334 1.00 89.31 351 THR A N 1
ATOM 2800 C CA . THR A 1 351 ? -19.381 -9.429 23.861 1.00 89.31 351 THR A CA 1
ATOM 2801 C C . THR A 1 351 ? -19.578 -10.879 23.441 1.00 89.31 351 THR A C 1
ATOM 2803 O O . THR A 1 351 ? -20.570 -11.500 23.820 1.00 89.31 351 THR A O 1
ATOM 2806 N N . VAL A 1 352 ? -18.640 -11.420 22.670 1.00 88.19 352 VAL A N 1
ATOM 2807 C CA . VAL A 1 352 ? -18.746 -12.739 22.033 1.00 88.19 352 VAL A CA 1
ATOM 2808 C C . VAL A 1 352 ? -17.556 -13.628 22.373 1.00 88.19 352 VAL A C 1
ATOM 2810 O O . VAL A 1 352 ? -16.484 -13.151 22.741 1.00 88.19 352 VAL A O 1
ATOM 2813 N N . SER A 1 353 ? -17.726 -14.943 22.246 1.00 84.56 353 SER A N 1
ATOM 2814 C CA . SER A 1 353 ? -16.598 -15.870 22.319 1.00 84.56 353 SER A CA 1
ATOM 2815 C C . SER A 1 353 ? -15.802 -15.855 21.013 1.00 84.56 353 SER A C 1
ATOM 2817 O O . SER A 1 353 ? -16.315 -15.530 19.943 1.00 84.56 353 SER A O 1
ATOM 2819 N N . LYS A 1 354 ? -14.540 -16.276 21.078 1.00 80.25 354 LYS A N 1
ATOM 2820 C CA . LYS A 1 354 ? -13.727 -16.517 19.879 1.00 80.25 354 LYS A CA 1
ATOM 2821 C C . LYS A 1 354 ? -14.336 -17.564 18.945 1.00 80.25 354 LYS A C 1
ATOM 2823 O O . LYS A 1 354 ? -14.258 -17.422 17.728 1.00 80.25 354 LYS A O 1
ATOM 2828 N N . ASP A 1 355 ? -14.953 -18.593 19.519 1.00 83.12 355 ASP A N 1
ATOM 2829 C CA . ASP A 1 355 ? -15.566 -19.680 18.756 1.00 83.12 355 ASP A CA 1
ATOM 2830 C C . ASP A 1 355 ? -16.699 -19.134 17.866 1.00 83.12 355 ASP A C 1
ATOM 2832 O O . ASP A 1 355 ? -16.765 -19.484 16.695 1.00 83.12 355 ASP A O 1
ATOM 2836 N N . PHE A 1 356 ? -17.488 -18.165 18.356 1.00 86.50 356 PHE A N 1
ATOM 2837 C CA . PHE A 1 356 ? -18.524 -17.491 17.561 1.00 86.50 356 PHE A CA 1
ATOM 2838 C C . PHE A 1 356 ? -17.973 -16.828 16.290 1.00 86.50 356 PHE A C 1
ATOM 2840 O O . PHE A 1 356 ? -18.602 -16.903 15.243 1.00 86.50 356 PHE A O 1
ATOM 2847 N N . LEU A 1 357 ? -16.795 -16.200 16.359 1.00 85.81 357 LEU A N 1
ATOM 2848 C CA . LEU A 1 357 ? -16.184 -15.519 15.210 1.00 85.81 357 LEU A CA 1
ATOM 2849 C C . LEU A 1 357 ? -15.505 -16.479 14.227 1.00 85.81 357 LEU A C 1
ATOM 2851 O O . LEU A 1 357 ? -15.272 -16.112 13.079 1.00 85.81 357 LEU A O 1
ATOM 2855 N N . THR A 1 358 ? -15.163 -17.688 14.675 1.00 82.94 358 THR A N 1
ATOM 2856 C CA . THR A 1 358 ? -14.416 -18.675 13.874 1.00 82.94 358 THR A CA 1
ATOM 2857 C C . THR A 1 358 ? -15.248 -19.214 12.716 1.00 82.94 358 THR A C 1
ATOM 2859 O O . THR A 1 358 ? -14.701 -19.494 11.651 1.00 82.94 358 THR A O 1
ATOM 2862 N N . ASP A 1 359 ? -16.566 -19.272 12.896 1.00 84.00 359 ASP A N 1
ATOM 2863 C CA . ASP A 1 359 ? -17.508 -19.761 11.890 1.00 84.00 359 ASP A CA 1
ATOM 2864 C C . ASP A 1 359 ? -18.006 -18.656 10.938 1.00 84.00 359 ASP A C 1
ATOM 2866 O O . ASP A 1 359 ? -18.714 -18.940 9.970 1.00 84.00 359 ASP A O 1
ATOM 2870 N N . LEU A 1 360 ? -17.646 -17.391 11.187 1.00 87.94 360 LEU A N 1
ATOM 2871 C CA . LEU A 1 360 ? -18.103 -16.255 10.387 1.00 87.94 360 LEU A CA 1
ATOM 2872 C C . LEU A 1 360 ? -17.167 -15.959 9.216 1.00 87.94 360 LEU A C 1
ATOM 2874 O O . LEU A 1 360 ? -15.939 -16.036 9.310 1.00 87.94 360 LEU A O 1
ATOM 2878 N N . ALA A 1 361 ? -17.760 -15.537 8.099 1.00 87.88 361 ALA A N 1
ATOM 2879 C CA . ALA A 1 361 ? -16.992 -15.087 6.951 1.00 87.88 361 ALA A CA 1
ATOM 2880 C C . ALA A 1 361 ? -16.277 -13.768 7.279 1.00 87.88 361 ALA A C 1
ATOM 2882 O O . ALA A 1 361 ? -16.887 -12.795 7.722 1.00 87.88 361 ALA A O 1
ATOM 2883 N N . ARG A 1 362 ? -14.965 -13.738 7.035 1.00 89.06 362 ARG A N 1
ATOM 2884 C CA . ARG A 1 362 ? -14.098 -12.587 7.295 1.00 89.06 362 ARG A CA 1
ATOM 2885 C C . ARG A 1 362 ? -13.357 -12.210 6.017 1.00 89.06 362 ARG A C 1
ATOM 2887 O O . ARG A 1 362 ? -12.483 -12.946 5.559 1.00 89.06 362 ARG A O 1
ATOM 2894 N N . HIS A 1 363 ? -13.707 -11.064 5.437 1.00 87.50 363 HIS A N 1
ATOM 2895 C CA . HIS A 1 363 ? -13.190 -10.643 4.127 1.00 87.50 363 HIS A CA 1
ATOM 2896 C C . HIS A 1 363 ? -12.376 -9.352 4.158 1.00 87.50 363 HIS A C 1
ATOM 2898 O O . HIS A 1 363 ? -11.539 -9.147 3.276 1.00 87.50 363 HIS A O 1
ATOM 2904 N N . TYR A 1 364 ? -12.590 -8.496 5.155 1.00 92.38 364 TYR A N 1
ATOM 2905 C CA . TYR A 1 364 ? -11.980 -7.173 5.216 1.00 92.38 364 TYR A CA 1
ATOM 2906 C C . TYR A 1 364 ? -11.495 -6.836 6.628 1.00 92.38 364 TYR A C 1
ATOM 2908 O O . TYR A 1 364 ? -12.011 -7.361 7.610 1.00 92.38 364 TYR A O 1
ATOM 2916 N N . LYS A 1 365 ? -10.518 -5.933 6.715 1.00 92.94 365 LYS A N 1
ATOM 2917 C CA . LYS A 1 365 ? -10.042 -5.288 7.944 1.00 92.94 365 LYS A CA 1
ATOM 2918 C C . LYS A 1 365 ? -10.172 -3.776 7.789 1.00 92.94 365 LYS A C 1
ATOM 2920 O O . LYS A 1 365 ? -9.745 -3.239 6.768 1.00 92.94 365 LYS A O 1
ATOM 2925 N N . LEU A 1 366 ? -10.727 -3.096 8.789 1.00 93.88 366 LEU A N 1
ATOM 2926 C CA . LEU A 1 366 ? -10.657 -1.643 8.929 1.00 93.88 366 LEU A CA 1
ATOM 2927 C C . LEU A 1 366 ? -9.233 -1.249 9.343 1.00 93.88 366 LEU A C 1
ATOM 2929 O O . LEU A 1 366 ? -8.741 -1.652 10.397 1.00 93.88 366 LEU A O 1
ATOM 2933 N N . ASN A 1 367 ? -8.571 -0.459 8.506 1.00 90.69 367 ASN A N 1
ATOM 2934 C CA . ASN A 1 367 ? -7.168 -0.107 8.668 1.00 90.69 367 ASN A CA 1
ATOM 2935 C C . ASN A 1 367 ? -6.939 0.910 9.795 1.00 90.69 367 ASN A C 1
ATOM 2937 O O . ASN A 1 367 ? -7.812 1.708 10.150 1.00 90.69 367 ASN A O 1
ATOM 2941 N N . SER A 1 368 ? -5.716 0.922 10.327 1.00 86.38 368 SER A N 1
ATOM 2942 C CA . SER A 1 368 ? -5.203 2.061 11.094 1.00 86.38 368 SER A CA 1
ATOM 2943 C C . SER A 1 368 ? -5.037 3.275 10.163 1.00 86.38 368 SER A C 1
ATOM 2945 O O . SER A 1 368 ? -4.635 3.083 9.013 1.00 86.38 368 SER A O 1
ATOM 2947 N N . PRO A 1 369 ? -5.352 4.510 10.603 1.00 89.06 369 PRO A N 1
ATOM 2948 C CA . PRO A 1 369 ? -5.756 4.913 11.959 1.00 89.06 369 PRO A CA 1
ATOM 2949 C C . PRO A 1 369 ? -7.265 4.803 12.241 1.00 89.06 369 PRO A C 1
ATOM 2951 O O . PRO A 1 369 ? -7.705 5.046 13.364 1.00 89.06 369 PRO A O 1
ATOM 2954 N N . TYR A 1 370 ? -8.085 4.441 11.254 1.00 91.19 370 TYR A N 1
ATOM 2955 C CA . TYR A 1 370 ? -9.550 4.503 11.349 1.00 91.19 370 TYR A CA 1
ATOM 2956 C C . TYR A 1 370 ? -10.131 3.580 12.422 1.00 91.19 370 TYR A C 1
ATOM 2958 O O . TYR A 1 370 ? -11.043 3.978 13.145 1.00 91.19 370 TYR A O 1
ATOM 2966 N N . ILE A 1 371 ? -9.564 2.385 12.606 1.00 92.19 371 ILE A N 1
ATOM 2967 C CA . ILE A 1 371 ? -9.960 1.501 13.710 1.00 92.19 371 ILE A CA 1
ATOM 2968 C C . ILE A 1 371 ? -9.646 2.106 15.087 1.00 92.19 371 ILE A C 1
ATOM 2970 O O . ILE A 1 371 ? -10.446 1.996 16.016 1.00 92.19 371 ILE A O 1
ATOM 2974 N N . GLN A 1 372 ? -8.520 2.810 15.228 1.00 87.69 372 GLN A N 1
ATOM 2975 C CA . GLN A 1 372 ? -8.163 3.492 16.475 1.00 87.69 372 GLN A CA 1
ATOM 2976 C C . GLN A 1 372 ? -9.125 4.654 16.745 1.00 87.69 372 GLN A C 1
ATOM 2978 O O . GLN A 1 372 ? -9.600 4.811 17.869 1.00 87.69 372 GLN A O 1
ATOM 2983 N N . GLN A 1 373 ? -9.485 5.411 15.704 1.00 87.81 373 GLN A N 1
ATOM 2984 C CA . GLN A 1 373 ? -10.489 6.470 15.789 1.00 87.81 373 GLN A CA 1
ATOM 2985 C C . GLN A 1 373 ? -11.862 5.924 16.209 1.00 87.81 373 GLN A C 1
ATOM 2987 O O . GLN A 1 373 ? -12.499 6.494 17.096 1.00 87.81 373 GLN A O 1
ATOM 2992 N N . LEU A 1 374 ? -12.320 4.825 15.601 1.00 90.94 374 LEU A N 1
ATOM 2993 C CA . LEU A 1 374 ? -13.580 4.166 15.953 1.00 90.94 374 LEU A CA 1
ATOM 2994 C C . LEU A 1 374 ? -13.590 3.765 17.435 1.00 90.94 374 LEU A C 1
ATOM 2996 O O . LEU A 1 374 ? -14.514 4.135 18.162 1.00 90.94 374 LEU A O 1
ATOM 3000 N N . ARG A 1 375 ? -12.531 3.089 17.897 1.00 89.06 375 ARG A N 1
ATOM 3001 C CA . ARG A 1 375 ? -12.362 2.693 19.304 1.00 89.06 375 ARG A CA 1
ATOM 3002 C C . ARG A 1 375 ? -12.375 3.896 20.237 1.00 89.06 375 ARG A C 1
ATOM 3004 O O . ARG A 1 375 ? -13.142 3.918 21.192 1.00 89.06 375 ARG A O 1
ATOM 3011 N N . GLN A 1 376 ? -11.591 4.931 19.935 1.00 86.44 376 GLN A N 1
ATOM 3012 C CA . GLN A 1 376 ? -11.530 6.142 20.752 1.00 86.44 376 GLN A CA 1
ATOM 3013 C C . GLN A 1 376 ? -12.896 6.827 20.857 1.00 86.44 376 GLN A C 1
ATOM 3015 O O . GLN A 1 376 ? -13.282 7.275 21.939 1.00 86.44 376 GLN A O 1
ATOM 3020 N N . ARG A 1 377 ? -13.644 6.911 19.751 1.00 86.44 377 ARG A N 1
ATOM 3021 C CA . ARG A 1 377 ? -14.992 7.493 19.739 1.00 86.44 377 ARG A CA 1
ATOM 3022 C C . ARG A 1 377 ? -15.968 6.667 20.564 1.00 86.44 377 ARG A C 1
ATOM 3024 O O . ARG A 1 377 ? -16.697 7.243 21.368 1.00 86.44 377 ARG A O 1
ATOM 3031 N N . TYR A 1 378 ? -15.940 5.349 20.404 1.00 88.00 378 TYR A N 1
ATOM 3032 C CA . TYR A 1 378 ? -16.751 4.428 21.190 1.00 88.00 378 TYR A CA 1
ATOM 3033 C C . TYR A 1 378 ? -16.458 4.566 22.696 1.00 88.00 378 TYR A C 1
ATOM 3035 O O . TYR A 1 378 ? -17.366 4.844 23.484 1.00 88.00 378 TYR A O 1
ATOM 3043 N N . SER A 1 379 ? -15.182 4.501 23.094 1.00 83.75 379 SER A N 1
ATOM 3044 C CA . SER A 1 379 ? -14.759 4.686 24.486 1.00 83.75 379 SER A CA 1
ATOM 3045 C C . SER A 1 379 ? -15.118 6.073 25.021 1.00 83.75 379 SER A C 1
ATOM 3047 O O . SER A 1 379 ? -15.492 6.198 26.180 1.00 83.75 379 SER A O 1
ATOM 3049 N N . SER A 1 380 ? -15.051 7.123 24.198 1.00 81.62 380 SER A N 1
ATOM 3050 C CA . SER A 1 380 ? -15.438 8.484 24.601 1.00 81.62 380 SER A CA 1
ATOM 3051 C C . SER A 1 380 ? -16.948 8.628 24.806 1.00 81.62 380 SER A C 1
ATOM 3053 O O . SER A 1 380 ? -17.379 9.372 25.687 1.00 81.62 380 SER A O 1
ATOM 3055 N N . TRP A 1 381 ? -17.757 7.931 24.005 1.00 80.06 381 TRP A N 1
ATOM 3056 C CA . TRP A 1 381 ? -19.210 7.890 24.162 1.00 80.06 381 TRP A CA 1
ATOM 3057 C C . TRP A 1 381 ? -19.604 7.157 25.449 1.00 80.06 381 TRP A C 1
ATOM 3059 O O . TRP A 1 381 ? -20.317 7.724 26.277 1.00 80.06 381 TRP A O 1
ATOM 3069 N N . HIS A 1 382 ? -19.064 5.955 25.677 1.00 71.88 382 HIS A N 1
ATOM 3070 C CA . HIS A 1 382 ? -19.337 5.173 26.889 1.00 71.88 382 HIS A CA 1
ATOM 3071 C C . HIS A 1 382 ? -18.678 5.746 28.150 1.00 71.88 382 HIS A C 1
ATOM 3073 O O . HIS A 1 382 ? -19.278 5.725 29.221 1.00 71.88 382 HIS A O 1
ATOM 3079 N N . GLY A 1 383 ? -17.489 6.339 28.044 1.00 60.00 383 GLY A N 1
ATOM 3080 C CA . GLY A 1 383 ? -16.788 6.980 29.159 1.00 60.00 383 GLY A CA 1
ATOM 3081 C C . GLY A 1 383 ? -17.536 8.185 29.743 1.00 60.00 383 GLY A C 1
ATOM 3082 O O . GLY A 1 383 ? -17.342 8.524 30.908 1.00 60.00 383 GLY A O 1
ATOM 3083 N N . ARG A 1 384 ? -18.457 8.800 28.984 1.00 51.31 384 ARG A N 1
ATOM 3084 C CA . ARG A 1 384 ? -19.377 9.833 29.498 1.00 51.31 384 ARG A CA 1
ATOM 3085 C C . ARG A 1 384 ? -20.551 9.268 30.304 1.00 51.31 384 ARG A C 1
ATOM 3087 O O . ARG A 1 384 ? -21.191 10.027 31.024 1.00 51.31 384 ARG A O 1
ATOM 3094 N N . VAL A 1 385 ? -20.812 7.962 30.236 1.00 46.72 385 VAL A N 1
ATOM 3095 C CA . VAL A 1 385 ? -21.889 7.280 30.980 1.00 46.72 385 VAL A CA 1
ATOM 3096 C C . VAL A 1 385 ? -21.506 7.050 32.458 1.00 46.72 385 VAL A C 1
ATOM 3098 O O . VAL A 1 385 ? -22.349 6.681 33.268 1.00 46.72 385 VAL A O 1
ATOM 3101 N N . GLY A 1 386 ? -20.257 7.341 32.850 1.00 40.47 386 GLY A N 1
ATOM 3102 C CA . GLY A 1 386 ? -19.772 7.254 34.236 1.00 40.47 386 GLY A CA 1
ATOM 3103 C C . GLY A 1 386 ? -19.885 8.536 35.073 1.00 40.47 386 GLY A C 1
ATOM 3104 O O . GLY A 1 386 ? -19.530 8.510 36.250 1.00 40.47 386 GLY A O 1
ATOM 3105 N N . VAL A 1 387 ? -20.355 9.659 34.515 1.00 39.41 387 VAL A N 1
ATOM 3106 C CA . VAL A 1 387 ? -20.624 10.866 35.317 1.00 39.41 387 VAL A CA 1
ATOM 3107 C C . VAL A 1 387 ? -22.032 10.730 35.900 1.00 39.41 387 VAL A C 1
ATOM 3109 O O . VAL A 1 387 ? -22.986 10.677 35.120 1.00 39.41 387 VAL A O 1
ATOM 3112 N N . PRO A 1 388 ? -22.207 10.670 37.235 1.00 45.62 388 PRO A N 1
ATOM 3113 C CA . PRO A 1 388 ? -23.534 10.595 37.829 1.00 45.62 388 PRO A CA 1
ATOM 3114 C C . PRO A 1 388 ? -24.387 11.748 37.311 1.00 45.62 388 PRO A C 1
ATOM 3116 O O . PRO A 1 388 ? -23.957 12.905 37.340 1.00 45.62 388 PRO A O 1
ATOM 3119 N N . ALA A 1 389 ? -25.596 11.444 36.836 1.00 49.75 389 ALA A N 1
ATOM 3120 C CA . ALA A 1 389 ? -26.547 12.484 36.491 1.00 49.75 389 ALA A CA 1
ATOM 3121 C C . ALA A 1 389 ? -26.727 13.389 37.716 1.00 49.75 389 ALA A C 1
ATOM 3123 O O . ALA A 1 389 ? -27.141 12.938 38.785 1.00 49.75 389 ALA A O 1
ATOM 3124 N N . VAL A 1 390 ? -26.370 14.668 37.576 1.00 50.94 390 VAL A N 1
ATOM 3125 C CA . VAL A 1 390 ? -26.564 15.643 38.651 1.00 50.94 390 VAL A CA 1
ATOM 3126 C C . VAL A 1 390 ? -28.060 15.692 38.947 1.00 50.94 390 VAL A C 1
ATOM 3128 O O . VAL A 1 390 ? -28.862 15.842 38.024 1.00 50.94 390 VAL A O 1
ATOM 3131 N N . ASN A 1 391 ? -28.430 15.525 40.215 1.00 62.75 391 ASN A N 1
ATOM 3132 C CA . ASN A 1 391 ? -29.824 15.546 40.645 1.00 62.75 391 ASN A CA 1
ATOM 3133 C C . ASN A 1 391 ? -30.500 16.842 40.162 1.00 62.75 391 ASN A C 1
ATOM 3135 O O . ASN A 1 391 ? -29.918 17.924 40.282 1.00 62.75 391 ASN A O 1
ATOM 3139 N N . ASP A 1 392 ? -31.717 16.745 39.628 1.00 60.00 392 ASP A N 1
ATOM 3140 C CA . ASP A 1 392 ? -32.430 17.901 39.081 1.00 60.00 392 ASP A CA 1
ATOM 3141 C C . ASP A 1 392 ? -32.661 19.001 40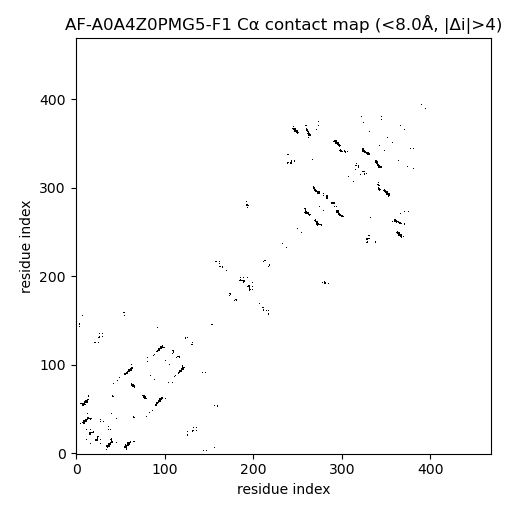.128 1.00 60.00 392 ASP A C 1
ATOM 3143 O O . ASP A 1 392 ? -32.568 20.177 39.793 1.00 60.00 392 ASP A O 1
ATOM 3147 N N . LEU A 1 393 ? -32.794 18.653 41.414 1.00 56.50 393 LEU A N 1
ATOM 3148 C CA . LEU A 1 393 ? -32.837 19.621 42.516 1.00 56.50 393 LEU A CA 1
ATOM 3149 C C . LEU A 1 393 ? -31.555 20.464 42.598 1.00 56.50 393 LEU A C 1
ATOM 3151 O O . LEU A 1 393 ? -31.625 21.670 42.826 1.00 56.50 393 LEU A O 1
ATOM 3155 N N . ILE A 1 394 ? -30.387 19.853 42.373 1.00 55.19 394 ILE A N 1
ATOM 3156 C CA . ILE A 1 394 ? -29.091 20.549 42.376 1.00 55.19 394 ILE A CA 1
ATOM 3157 C C . ILE A 1 394 ? -28.962 21.428 41.131 1.00 55.19 394 ILE A C 1
ATOM 3159 O O . ILE A 1 394 ? -28.487 22.559 41.229 1.00 55.19 394 ILE A O 1
ATOM 3163 N N . LYS A 1 395 ? -29.417 20.947 39.968 1.00 55.16 395 LYS A N 1
ATOM 3164 C CA . LYS A 1 395 ? -29.422 21.748 38.734 1.00 55.16 395 LYS A CA 1
ATOM 3165 C C . LYS A 1 395 ? -30.299 22.989 38.889 1.00 55.16 395 LYS A C 1
ATOM 3167 O O . LYS A 1 395 ? -29.838 24.091 38.604 1.00 55.16 395 LYS A O 1
ATOM 3172 N N . THR A 1 396 ? -31.527 22.825 39.383 1.00 70.38 396 THR A N 1
ATOM 3173 C CA . THR A 1 396 ? -32.468 23.930 39.607 1.00 70.38 396 THR A CA 1
ATOM 3174 C C . THR A 1 396 ? -31.944 24.906 40.657 1.00 70.38 396 THR A C 1
ATOM 3176 O O . THR A 1 396 ? -31.984 26.117 40.437 1.00 70.38 396 THR A O 1
ATOM 3179 N N . PHE A 1 397 ? -31.391 24.407 41.767 1.00 72.50 397 PHE A N 1
ATOM 3180 C CA . PHE A 1 397 ? -30.788 25.260 42.788 1.00 72.50 397 PHE A CA 1
ATOM 3181 C C . PHE A 1 397 ? -29.618 26.074 42.218 1.00 72.50 397 PHE A C 1
ATOM 3183 O O . PHE A 1 397 ? -29.628 27.298 42.329 1.00 72.50 397 PHE A O 1
ATOM 3190 N N . ASN A 1 398 ? -28.662 25.440 41.535 1.00 64.94 398 ASN A N 1
ATOM 3191 C CA . ASN A 1 398 ? -27.499 26.134 40.973 1.00 64.94 398 ASN A CA 1
ATOM 3192 C C . ASN A 1 398 ? -27.889 27.145 39.886 1.00 64.94 398 ASN A C 1
ATOM 3194 O O . ASN A 1 398 ? -27.349 28.249 39.873 1.00 64.94 398 ASN A O 1
ATOM 3198 N N . ALA A 1 399 ? -28.864 26.823 39.030 1.00 69.00 399 ALA A N 1
ATOM 3199 C CA . ALA A 1 399 ? -29.413 27.779 38.068 1.00 69.00 399 ALA A CA 1
ATOM 3200 C C . ALA A 1 399 ? -30.005 29.013 38.773 1.00 69.00 399 ALA A C 1
ATOM 3202 O O . ALA A 1 399 ? -29.702 30.143 38.395 1.00 69.00 399 ALA A O 1
ATOM 3203 N N . SER A 1 400 ? -30.751 28.817 39.868 1.00 73.56 400 SER A N 1
ATOM 3204 C CA . SER A 1 400 ? -31.296 29.939 40.646 1.00 73.56 400 SER A CA 1
ATOM 3205 C C . SER A 1 400 ? -30.215 30.801 41.317 1.00 73.56 400 SER A C 1
ATOM 3207 O O . SER A 1 400 ? -30.401 32.010 41.467 1.00 73.56 400 SER A O 1
ATOM 3209 N N . GLN A 1 401 ? -29.066 30.215 41.686 1.00 80.44 401 GLN A N 1
ATOM 3210 C CA . GLN A 1 401 ? -27.928 30.969 42.224 1.00 80.44 401 GLN A CA 1
ATOM 3211 C C . GLN A 1 401 ? -27.269 31.843 41.150 1.00 80.44 401 GLN A C 1
ATOM 3213 O O . GLN A 1 401 ? -26.908 32.984 41.434 1.00 80.44 401 GLN A O 1
ATOM 3218 N N . VAL A 1 402 ? -27.149 31.341 39.915 1.00 65.69 402 VAL A N 1
ATOM 3219 C CA . VAL A 1 402 ? -26.623 32.113 38.775 1.00 65.69 402 VAL A CA 1
ATOM 3220 C C . VAL A 1 402 ? -27.539 33.298 38.458 1.00 65.69 402 VAL A C 1
ATOM 3222 O O . VAL A 1 402 ? -27.056 34.420 38.304 1.00 65.69 402 VAL A O 1
ATOM 3225 N N . ASP A 1 403 ? -28.857 33.092 38.461 1.00 70.50 403 ASP A N 1
ATOM 3226 C CA . ASP A 1 403 ? -29.829 34.176 38.273 1.00 70.50 403 ASP A CA 1
ATOM 3227 C C . ASP A 1 403 ? -29.756 35.229 39.390 1.00 70.50 403 ASP A C 1
ATOM 3229 O O . ASP A 1 403 ? -29.812 36.433 39.126 1.00 70.50 403 ASP A O 1
ATOM 3233 N N . ALA A 1 404 ? -29.600 34.800 40.647 1.00 71.31 404 ALA A N 1
ATOM 3234 C CA . ALA A 1 404 ? -29.445 35.707 41.783 1.00 71.31 404 ALA A CA 1
ATOM 3235 C C . ALA A 1 404 ? -28.131 36.503 41.716 1.00 71.31 404 ALA A C 1
ATOM 3237 O O . ALA A 1 404 ? -28.122 37.703 41.999 1.00 71.31 404 ALA A O 1
ATOM 3238 N N . TYR A 1 405 ? -27.035 35.859 41.308 1.00 71.19 405 TYR A N 1
ATOM 3239 C CA . TYR A 1 405 ? -25.736 36.499 41.108 1.00 71.19 405 TYR A CA 1
ATOM 3240 C C . TYR A 1 405 ? -25.791 37.561 40.003 1.00 71.19 405 TYR A C 1
ATOM 3242 O O . TYR A 1 405 ? -25.368 38.697 40.219 1.00 71.19 405 TYR A O 1
ATOM 3250 N N . ASN A 1 406 ? -26.403 37.239 38.861 1.00 70.50 406 ASN A N 1
ATOM 3251 C CA . ASN A 1 406 ? -26.559 38.175 37.748 1.00 70.50 406 ASN A CA 1
ATOM 3252 C C . ASN A 1 406 ? -27.411 39.397 38.131 1.00 70.50 406 ASN A C 1
ATOM 3254 O O . ASN A 1 406 ? -27.026 40.528 37.838 1.00 70.50 406 ASN A O 1
ATOM 3258 N N . LYS A 1 407 ? -28.511 39.204 38.873 1.00 75.00 407 LYS A N 1
ATOM 3259 C CA . LYS A 1 407 ? -29.317 40.320 39.412 1.00 75.00 407 LYS A CA 1
ATOM 3260 C C . LYS A 1 407 ? -28.530 41.204 40.384 1.00 75.00 407 LYS A C 1
ATOM 3262 O O . LYS A 1 407 ? -28.738 42.414 40.430 1.00 75.00 407 LYS A O 1
ATOM 3267 N N . ARG A 1 408 ? -27.611 40.621 41.158 1.00 72.06 408 ARG A N 1
ATOM 3268 C CA . ARG A 1 408 ? -26.716 41.366 42.057 1.00 72.06 408 ARG A CA 1
ATOM 3269 C C . ARG A 1 408 ? -25.728 42.233 41.278 1.00 72.06 408 ARG A C 1
ATOM 3271 O O . ARG A 1 408 ? -25.592 43.414 41.583 1.00 72.06 408 ARG A O 1
ATOM 3278 N N . LEU A 1 409 ? -25.125 41.678 40.227 1.00 62.53 409 LEU A N 1
ATOM 3279 C CA . LEU A 1 409 ? -24.223 42.408 39.333 1.00 62.53 409 LEU A CA 1
ATOM 3280 C C . LEU A 1 409 ? -24.916 43.572 38.612 1.00 62.53 409 LEU A C 1
ATOM 3282 O O . LEU A 1 409 ? -24.292 44.603 38.372 1.00 62.53 409 LEU A O 1
ATOM 3286 N N . GLU A 1 410 ? -26.203 43.451 38.280 1.00 66.94 410 GLU A N 1
ATOM 3287 C CA . GLU A 1 410 ? -26.973 44.560 37.701 1.00 66.94 410 GLU A CA 1
ATOM 3288 C C . GLU A 1 410 ? -27.190 45.720 38.682 1.00 66.94 410 GLU A C 1
ATOM 3290 O O . GLU A 1 410 ? -27.166 46.879 38.263 1.00 66.94 410 GLU A O 1
ATOM 3295 N N . HIS A 1 411 ? -27.336 45.432 39.978 1.00 60.75 411 HIS A N 1
ATOM 3296 C CA . HIS A 1 411 ? -27.454 46.450 41.025 1.00 60.75 411 HIS A CA 1
ATOM 3297 C C . HIS A 1 411 ? -26.114 47.087 41.427 1.00 60.75 411 HIS A C 1
ATOM 3299 O O . HIS A 1 411 ? -26.110 48.212 41.926 1.00 60.75 411 HIS A O 1
ATOM 3305 N N . GLU A 1 412 ? -24.991 46.407 41.183 1.00 59.00 412 GLU A N 1
ATOM 3306 C CA . GLU A 1 412 ? -23.638 46.885 41.502 1.00 59.00 412 GLU A CA 1
ATOM 3307 C C . GLU A 1 412 ? -22.953 47.640 40.351 1.00 59.00 412 GLU A C 1
ATOM 3309 O O . GLU A 1 412 ? -21.853 48.164 40.536 1.00 59.00 412 GLU A O 1
ATOM 3314 N N . LYS A 1 413 ? -23.589 47.769 39.175 1.00 55.00 413 LYS A N 1
ATOM 3315 C CA . LYS A 1 413 ? -23.057 48.626 38.103 1.00 55.00 413 LYS A CA 1
ATOM 3316 C C . LYS A 1 413 ? -22.951 50.075 38.611 1.00 55.00 413 LYS A C 1
ATOM 3318 O O . LYS A 1 413 ? -23.982 50.671 38.940 1.00 55.00 413 LYS A O 1
ATOM 3323 N N . PRO A 1 414 ? -21.747 50.679 38.663 1.00 57.28 414 PRO A N 1
ATOM 3324 C CA . PRO A 1 414 ? -21.608 52.065 39.087 1.00 57.28 414 PRO A CA 1
ATOM 3325 C C . PRO A 1 414 ? -22.397 52.964 38.131 1.00 57.28 414 PRO A C 1
ATOM 3327 O O . PRO A 1 414 ? -22.344 52.801 36.909 1.00 57.28 414 PRO A O 1
ATOM 3330 N N . LYS A 1 415 ? -23.171 53.904 38.687 1.00 59.94 415 LYS A N 1
ATOM 3331 C CA . LYS A 1 415 ? -23.877 54.906 37.881 1.00 59.94 415 LYS A CA 1
ATOM 3332 C C . LYS A 1 415 ? -22.832 55.692 37.084 1.00 59.94 415 LYS A C 1
ATOM 3334 O O . LYS A 1 415 ? -21.927 56.262 37.687 1.00 59.94 415 LYS A O 1
ATOM 3339 N N . ALA A 1 416 ? -22.974 55.690 35.756 1.00 59.66 416 ALA A N 1
ATOM 3340 C CA . ALA A 1 416 ? -22.084 56.389 34.829 1.00 59.66 416 ALA A CA 1
ATOM 3341 C C . ALA A 1 416 ? -21.843 57.834 35.286 1.00 59.66 416 ALA A C 1
ATOM 3343 O O . ALA A 1 416 ? -22.782 58.505 35.736 1.00 59.66 416 ALA A O 1
ATOM 3344 N N . SER A 1 417 ? -20.600 58.306 35.186 1.00 63.41 417 SER A N 1
ATOM 3345 C CA . SER A 1 417 ? -20.260 59.649 35.657 1.00 63.41 417 SER A CA 1
ATOM 3346 C C . SER A 1 417 ? -21.018 60.710 34.835 1.00 63.41 417 SER A C 1
ATOM 3348 O O . SER A 1 417 ? -21.357 60.472 33.668 1.00 63.41 417 SER A O 1
ATOM 3350 N N . PRO A 1 418 ? -21.303 61.902 35.393 1.00 69.06 418 PRO A N 1
ATOM 3351 C CA . PRO A 1 418 ? -21.936 62.984 34.637 1.00 69.06 418 PRO A CA 1
ATOM 3352 C C . PRO A 1 418 ? -21.201 63.323 33.328 1.00 69.06 418 PRO A C 1
ATOM 3354 O O . PRO A 1 418 ? -21.845 63.689 32.343 1.00 69.06 418 PRO A O 1
ATOM 3357 N N . GLU A 1 419 ? -19.879 63.134 33.291 1.00 68.12 419 GLU A N 1
ATOM 3358 C CA . GLU A 1 419 ? -19.040 63.329 32.104 1.00 68.12 419 GLU A CA 1
ATOM 3359 C C . GLU A 1 419 ? -19.277 62.251 31.039 1.00 68.12 419 GLU A C 1
ATOM 3361 O O . GLU A 1 419 ? -19.426 62.581 29.864 1.00 68.12 419 GLU A O 1
ATOM 3366 N N . GLU A 1 420 ? -19.420 60.979 31.423 1.00 67.00 420 GLU A N 1
ATOM 3367 C CA . GLU A 1 420 ? -19.750 59.894 30.486 1.00 67.00 420 GLU A CA 1
ATOM 3368 C C . GLU A 1 420 ? -21.152 60.059 29.885 1.00 67.00 420 GLU A C 1
ATOM 3370 O O . GLU A 1 420 ? -21.379 59.763 28.708 1.00 67.00 420 GLU A O 1
ATOM 3375 N N . ILE A 1 421 ? -22.102 60.570 30.673 1.00 73.31 421 ILE A N 1
ATOM 3376 C CA . ILE A 1 421 ? -23.455 60.882 30.196 1.00 73.31 421 ILE A CA 1
ATOM 3377 C C . ILE A 1 421 ? -23.420 62.072 29.227 1.00 73.31 421 ILE A C 1
ATOM 3379 O O . ILE A 1 421 ? -24.112 62.048 28.204 1.00 73.31 421 ILE A O 1
ATOM 3383 N N . ALA A 1 422 ? -22.611 63.097 29.513 1.00 77.19 422 ALA A N 1
ATOM 3384 C CA . ALA A 1 422 ? -22.426 64.242 28.626 1.00 77.19 422 ALA A CA 1
ATOM 3385 C C . ALA A 1 422 ? -21.758 63.833 27.303 1.00 77.19 422 ALA A C 1
ATOM 3387 O O . ALA A 1 422 ? -22.234 64.225 26.237 1.00 77.19 422 ALA A O 1
ATOM 3388 N N . LEU A 1 423 ? -20.734 62.975 27.359 1.00 75.19 423 LEU A N 1
ATOM 3389 C CA . LEU A 1 423 ? -20.033 62.462 26.184 1.00 75.19 423 LEU A CA 1
ATOM 3390 C C . LEU A 1 423 ? -20.955 61.604 25.307 1.00 75.19 423 LEU A C 1
ATOM 3392 O O . LEU A 1 423 ? -21.026 61.815 24.098 1.00 75.19 423 LEU A O 1
ATOM 3396 N N . LYS A 1 424 ? -21.743 60.701 25.909 1.00 76.44 424 LYS A N 1
ATOM 3397 C CA . LYS A 1 424 ? -22.731 59.892 25.173 1.00 76.44 424 LYS A CA 1
ATOM 3398 C C . LYS A 1 424 ? -23.831 60.745 24.541 1.00 76.44 424 LYS A C 1
ATOM 3400 O O . LYS A 1 424 ? -24.240 60.467 23.416 1.00 76.44 424 LYS A O 1
ATOM 3405 N N . LYS A 1 425 ? -24.292 61.805 25.216 1.00 80.88 425 LYS A N 1
ATOM 3406 C CA . LYS A 1 425 ? -25.253 62.755 24.627 1.00 80.88 425 LYS A CA 1
ATOM 3407 C C . LYS A 1 425 ? -24.643 63.571 23.485 1.00 80.88 425 LYS A C 1
ATOM 3409 O O . LYS A 1 425 ? -25.341 63.826 22.507 1.00 80.88 425 LYS A O 1
ATOM 3414 N N . ALA A 1 426 ? -23.374 63.965 23.589 1.00 76.31 426 ALA A N 1
ATOM 3415 C CA . ALA A 1 426 ? -22.673 64.685 22.529 1.00 76.31 426 ALA A CA 1
ATOM 3416 C C . ALA A 1 426 ? -22.472 63.806 21.283 1.00 76.31 426 ALA A C 1
ATOM 3418 O O . ALA A 1 426 ? -22.807 64.239 20.182 1.00 76.31 426 ALA A O 1
ATOM 3419 N N . LEU A 1 427 ? -22.039 62.553 21.467 1.00 74.12 427 LEU A N 1
ATOM 3420 C CA . LEU A 1 427 ? -21.897 61.560 20.394 1.00 74.12 427 LEU A CA 1
ATOM 3421 C C . LEU A 1 427 ? -23.234 61.269 19.702 1.00 74.12 427 LEU A C 1
ATOM 3423 O O . LEU A 1 427 ? -23.326 61.363 18.481 1.00 74.12 427 LEU A O 1
ATOM 3427 N N . ALA A 1 428 ? -24.303 61.033 20.469 1.00 76.00 428 ALA A N 1
ATOM 3428 C CA . ALA A 1 428 ? -25.631 60.788 19.904 1.00 76.00 428 ALA A CA 1
ATOM 3429 C C . ALA A 1 428 ? -26.188 62.003 19.135 1.00 76.00 428 ALA A C 1
ATOM 3431 O O . ALA A 1 428 ? -26.917 61.846 18.154 1.00 76.00 428 ALA A O 1
ATOM 3432 N N . LYS A 1 429 ? -25.853 63.230 19.561 1.00 79.06 429 LYS A N 1
ATOM 3433 C CA . LYS A 1 429 ? -26.210 64.450 18.826 1.00 79.06 429 LYS A CA 1
ATOM 3434 C C . LYS A 1 429 ? -25.427 64.549 17.513 1.00 79.06 429 LYS A C 1
ATOM 3436 O O . LYS A 1 429 ? -26.028 64.821 16.480 1.00 79.06 429 LYS A O 1
ATOM 3441 N N . GLN A 1 430 ? -24.127 64.259 17.541 1.00 74.50 430 GLN A N 1
ATOM 3442 C CA . GLN A 1 430 ? -23.262 64.297 16.362 1.00 74.50 430 GLN A CA 1
ATOM 3443 C C . GLN A 1 430 ? -23.683 63.267 15.300 1.00 74.50 430 GLN A C 1
ATOM 3445 O O . GLN A 1 430 ? -23.753 63.601 14.119 1.00 74.50 430 GLN A O 1
ATOM 3450 N N . GLU A 1 431 ? -24.044 62.048 15.709 1.00 70.06 431 GLU A N 1
ATOM 3451 C CA . GLU A 1 431 ? -24.567 61.017 14.800 1.00 70.06 431 GLU A CA 1
ATOM 3452 C C . GLU A 1 431 ? -25.913 61.414 14.182 1.00 70.06 431 GLU A C 1
ATOM 3454 O O . GLU A 1 431 ? -26.150 61.201 12.990 1.00 70.06 431 GLU A O 1
ATOM 3459 N N . LYS A 1 432 ? -26.795 62.040 14.970 1.00 75.44 432 LYS A N 1
ATOM 3460 C CA . LYS A 1 432 ? -28.102 62.500 14.489 1.00 75.44 432 LYS A CA 1
ATOM 3461 C C . LYS A 1 432 ? -27.970 63.655 13.493 1.00 75.44 432 LYS A C 1
ATOM 3463 O O . LYS A 1 432 ? -28.669 63.658 12.479 1.00 75.44 432 LYS A O 1
ATOM 3468 N N . ASP A 1 433 ? -27.053 64.585 13.747 1.00 76.75 433 ASP A N 1
ATOM 3469 C CA . ASP A 1 433 ? -26.774 65.712 12.856 1.00 76.75 433 ASP A CA 1
ATOM 3470 C C . ASP A 1 433 ? -26.117 65.228 11.544 1.00 76.75 433 ASP A C 1
ATOM 3472 O O . ASP A 1 433 ? -26.531 65.640 10.456 1.00 76.75 433 ASP A O 1
ATOM 3476 N N . ALA A 1 434 ? -25.186 64.265 11.614 1.00 69.44 434 ALA A N 1
ATOM 3477 C CA . ALA A 1 434 ? -24.564 63.644 10.440 1.00 69.44 434 ALA A CA 1
ATOM 3478 C C . ALA A 1 434 ? -25.571 62.847 9.588 1.00 69.44 434 ALA A C 1
ATOM 3480 O O . ALA A 1 434 ? -25.622 63.000 8.364 1.00 69.44 434 ALA A O 1
ATOM 3481 N N . SER A 1 435 ? -26.438 62.050 10.224 1.00 72.62 435 SER A N 1
ATOM 3482 C CA . SER A 1 435 ? -27.509 61.326 9.528 1.00 72.62 435 SER A CA 1
ATOM 3483 C C . SER A 1 435 ? -28.541 62.270 8.899 1.00 72.62 435 SER A C 1
ATOM 3485 O O . SER A 1 435 ? -29.111 61.936 7.856 1.00 72.62 435 SER A O 1
ATOM 3487 N N . GLY A 1 436 ? -28.805 63.425 9.517 1.00 77.31 436 GLY A N 1
ATOM 3488 C CA . GLY A 1 436 ? -29.697 64.449 8.976 1.00 77.31 436 GLY A CA 1
ATOM 3489 C C . GLY A 1 436 ? -29.123 65.113 7.723 1.00 77.31 436 GLY A C 1
ATOM 3490 O O . GLY A 1 436 ? -29.826 65.238 6.718 1.00 77.31 436 GLY A O 1
ATOM 3491 N N . ALA A 1 437 ? -27.836 65.471 7.754 1.00 74.00 437 ALA A N 1
ATOM 3492 C CA . ALA A 1 437 ? -27.137 66.071 6.619 1.00 74.00 437 ALA A CA 1
ATOM 3493 C C . ALA A 1 437 ? -27.081 65.124 5.407 1.00 74.00 437 ALA A C 1
ATOM 3495 O O . ALA A 1 437 ? -27.409 65.533 4.293 1.00 74.00 437 ALA A O 1
ATOM 3496 N N . LEU A 1 438 ? -26.766 63.842 5.632 1.00 70.44 438 LEU A N 1
ATOM 3497 C CA . LEU A 1 438 ? -26.731 62.820 4.578 1.00 70.44 438 LEU A CA 1
ATOM 3498 C C . LEU A 1 438 ? -28.104 62.593 3.929 1.00 70.44 438 LEU A C 1
ATOM 3500 O O . LEU A 1 438 ? -28.203 62.506 2.707 1.00 70.44 438 LEU A O 1
ATOM 3504 N N . ARG A 1 439 ? -29.184 62.556 4.722 1.00 73.31 439 ARG A N 1
ATOM 3505 C CA . ARG A 1 439 ? -30.551 62.425 4.184 1.00 73.31 439 ARG A CA 1
ATOM 3506 C C . ARG A 1 439 ? -30.981 63.643 3.374 1.00 73.31 439 ARG A C 1
ATOM 3508 O O . ARG A 1 439 ? -31.653 63.479 2.358 1.00 73.31 439 ARG A O 1
ATOM 3515 N N . LYS A 1 440 ? -30.597 64.848 3.801 1.00 79.94 440 LYS A N 1
ATOM 3516 C CA . LYS A 1 440 ? -30.912 66.081 3.073 1.00 79.94 440 LYS A CA 1
ATOM 3517 C C . LYS A 1 440 ? -30.184 66.137 1.726 1.00 79.94 440 LYS A C 1
ATOM 3519 O O . LYS A 1 440 ? -30.827 66.406 0.717 1.00 79.94 440 LYS A O 1
ATOM 3524 N N . ALA A 1 441 ? -28.897 65.786 1.700 1.00 77.19 441 ALA A N 1
ATOM 3525 C CA . ALA A 1 441 ? -28.114 65.703 0.466 1.00 77.19 441 ALA A CA 1
ATOM 3526 C C . ALA A 1 441 ? -28.686 64.663 -0.515 1.00 77.19 441 ALA A C 1
ATOM 3528 O O . ALA A 1 441 ? -28.863 64.956 -1.694 1.00 77.19 441 ALA A O 1
ATOM 3529 N N . ALA A 1 442 ? -29.064 63.477 -0.022 1.00 72.38 442 ALA A N 1
ATOM 3530 C CA . ALA A 1 442 ? -29.678 62.438 -0.850 1.00 72.38 442 ALA A CA 1
ATOM 3531 C C . ALA A 1 442 ? -31.036 62.869 -1.440 1.00 72.38 442 ALA A C 1
ATOM 3533 O O . ALA A 1 442 ? -31.362 62.523 -2.574 1.00 72.38 442 ALA A O 1
ATOM 3534 N N . TYR A 1 443 ? -31.829 63.639 -0.688 1.00 79.56 443 TYR A N 1
ATOM 3535 C CA . TYR A 1 443 ? -33.107 64.166 -1.168 1.00 79.56 443 TYR A CA 1
ATOM 3536 C C . TYR A 1 443 ? -32.931 65.247 -2.243 1.00 79.56 443 TYR A C 1
ATOM 3538 O O . TYR A 1 443 ? -33.646 65.242 -3.245 1.00 79.56 443 TYR A O 1
ATOM 3546 N N . GLU A 1 444 ? -31.977 66.162 -2.059 1.00 84.31 444 GLU A N 1
ATOM 3547 C CA . GLU A 1 444 ? -31.681 67.213 -3.039 1.00 84.31 444 GLU A CA 1
ATOM 3548 C C . GLU A 1 444 ? -31.146 66.629 -4.354 1.00 84.31 444 GLU A C 1
ATOM 3550 O O . GLU A 1 444 ? -31.591 67.047 -5.424 1.00 84.31 444 GLU A O 1
ATOM 3555 N N . GLU A 1 445 ? -30.287 65.609 -4.282 1.00 80.81 445 GLU A N 1
ATOM 3556 C CA . GLU A 1 445 ? -29.773 64.907 -5.463 1.00 80.81 445 GLU A CA 1
ATOM 3557 C C . GLU A 1 445 ? -30.884 64.158 -6.208 1.00 80.81 445 GLU A C 1
ATOM 3559 O O . GLU A 1 445 ? -31.020 64.285 -7.426 1.00 80.81 445 GLU A O 1
ATOM 3564 N N . LYS A 1 446 ? -31.760 63.456 -5.476 1.00 81.38 446 LYS A N 1
ATOM 3565 C CA . LYS A 1 446 ? -32.927 62.788 -6.064 1.00 81.38 446 LYS A CA 1
ATOM 3566 C C . LYS A 1 446 ? -33.839 63.781 -6.792 1.00 81.38 446 LYS A C 1
ATOM 3568 O O . LYS A 1 446 ? -34.235 63.528 -7.926 1.00 81.38 446 LYS A O 1
ATOM 3573 N N . LYS A 1 447 ? -34.117 64.937 -6.183 1.00 82.94 447 LYS A N 1
ATOM 3574 C CA . LYS A 1 447 ? -34.932 65.993 -6.801 1.00 82.94 447 LYS A CA 1
ATOM 3575 C C . LYS A 1 447 ? -34.279 66.554 -8.071 1.00 82.94 447 LYS A C 1
ATOM 3577 O O . LYS A 1 447 ? -34.978 66.863 -9.034 1.00 82.94 447 LYS A O 1
ATOM 3582 N N . ARG A 1 448 ? -32.947 66.675 -8.086 1.00 83.94 448 ARG A N 1
ATOM 3583 C CA . ARG A 1 448 ? -32.178 67.099 -9.265 1.00 83.94 448 ARG A CA 1
ATOM 3584 C C . ARG A 1 448 ? -32.315 66.107 -10.418 1.00 83.94 448 ARG A C 1
ATOM 3586 O O . ARG A 1 448 ? -32.555 66.524 -11.549 1.00 83.94 448 ARG A O 1
ATOM 3593 N N . LEU A 1 449 ? -32.209 64.814 -10.116 1.00 80.25 449 LEU A N 1
ATOM 3594 C CA . LEU A 1 449 ? -32.362 63.735 -11.091 1.00 80.25 449 LEU A CA 1
ATOM 3595 C C . LEU A 1 449 ? -33.791 63.665 -11.648 1.00 80.25 449 LEU A C 1
ATOM 3597 O O . LEU A 1 449 ? -33.966 63.515 -12.852 1.00 80.25 449 LEU A O 1
ATOM 3601 N N . GLU A 1 450 ? -34.810 63.853 -10.806 1.00 80.69 450 GLU A N 1
ATOM 3602 C CA . GLU A 1 450 ? -36.216 63.891 -11.236 1.00 80.69 450 GLU A CA 1
ATOM 3603 C C . GLU A 1 450 ? -36.515 65.099 -12.142 1.00 80.69 450 GLU A C 1
ATOM 3605 O O . GLU A 1 450 ? -37.203 64.964 -13.155 1.00 80.69 450 GLU A O 1
ATOM 3610 N N . GLN A 1 451 ? -35.952 66.274 -11.839 1.00 78.00 451 GLN A N 1
ATOM 3611 C CA . GLN A 1 451 ? -36.072 67.443 -12.716 1.00 78.00 451 GLN A CA 1
ATOM 3612 C C . GLN A 1 451 ? -35.378 67.217 -14.064 1.00 78.00 451 GLN A C 1
ATOM 3614 O O . GLN A 1 451 ? -35.967 67.530 -15.100 1.00 78.00 451 GLN A O 1
ATOM 3619 N N . ALA A 1 452 ? -34.175 66.633 -14.063 1.00 73.50 452 ALA A N 1
ATOM 3620 C CA . ALA A 1 452 ? -33.446 66.297 -15.285 1.00 73.50 452 ALA A CA 1
ATOM 3621 C C . ALA A 1 452 ? -34.203 65.275 -16.154 1.00 73.50 452 ALA A C 1
ATOM 3623 O O . ALA A 1 452 ? -34.260 65.437 -17.372 1.00 73.50 452 ALA A O 1
ATOM 3624 N N . ALA A 1 453 ? -34.840 64.276 -15.535 1.00 70.81 453 ALA A N 1
ATOM 3625 C CA . ALA A 1 453 ? -35.661 63.291 -16.235 1.00 70.81 453 ALA A CA 1
ATOM 3626 C C . ALA A 1 453 ? -36.901 63.926 -16.893 1.00 70.81 453 ALA A C 1
ATOM 3628 O O . ALA A 1 453 ? -37.172 63.649 -18.058 1.00 70.81 453 ALA A O 1
ATOM 3629 N N . SER A 1 454 ? -37.594 64.850 -16.212 1.00 71.06 454 SER A N 1
ATOM 3630 C CA . SER A 1 454 ? -38.769 65.521 -16.801 1.00 71.06 454 SER A CA 1
ATOM 3631 C C . SER A 1 454 ? -38.420 66.435 -17.987 1.00 71.06 454 SER A C 1
ATOM 3633 O O . SER A 1 454 ? -39.214 66.576 -18.914 1.00 71.06 454 SER A O 1
ATOM 3635 N N . VAL A 1 455 ? -37.215 67.021 -17.996 1.00 70.62 455 VAL A N 1
ATOM 3636 C CA . VAL A 1 455 ? -36.722 67.834 -19.122 1.00 70.62 455 VAL A CA 1
ATOM 3637 C C . VAL A 1 455 ? -36.350 66.949 -20.316 1.00 70.62 455 VAL A C 1
ATOM 3639 O O . VAL A 1 455 ? -36.582 67.339 -21.457 1.00 70.62 455 VAL A O 1
ATOM 3642 N N . ALA A 1 456 ? -35.818 65.747 -20.072 1.00 60.59 456 ALA A N 1
ATOM 3643 C CA . ALA A 1 456 ? -35.504 64.786 -21.128 1.00 60.59 456 ALA A CA 1
ATOM 3644 C C . ALA A 1 456 ? -36.768 64.195 -21.783 1.00 60.59 456 ALA A C 1
ATOM 3646 O O . ALA A 1 456 ? -36.784 63.973 -22.992 1.00 60.59 456 ALA A O 1
ATOM 3647 N N . GLU A 1 457 ? -37.842 63.996 -21.015 1.00 59.44 457 GLU A N 1
ATOM 3648 C CA . GLU A 1 457 ? -39.107 63.425 -21.503 1.00 59.44 457 GLU A CA 1
ATOM 3649 C C . GLU A 1 457 ? -39.946 64.429 -22.324 1.00 59.44 457 GLU A C 1
ATOM 3651 O O . GLU A 1 457 ? -40.708 64.033 -23.200 1.00 59.44 457 GLU A O 1
ATOM 3656 N N . G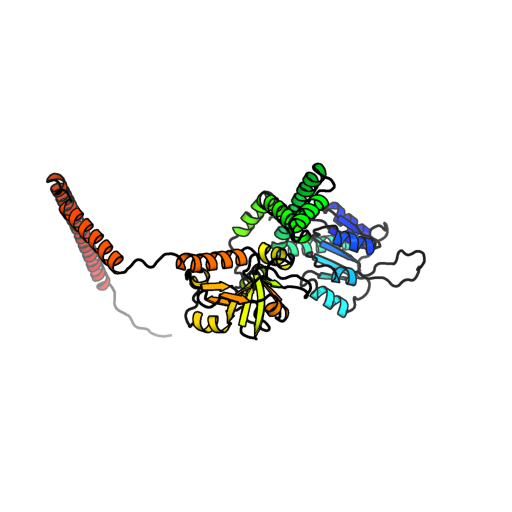LN A 1 458 ? -39.746 65.738 -22.127 1.00 58.72 458 GLN A N 1
ATOM 3657 C CA . GLN A 1 458 ? -40.370 66.796 -22.940 1.00 58.72 458 GLN A CA 1
ATOM 3658 C C . GLN A 1 458 ? -39.599 67.128 -24.233 1.00 58.72 458 GLN A C 1
ATOM 3660 O O . GLN A 1 458 ? -40.082 67.916 -25.045 1.00 58.72 458 GLN A O 1
ATOM 3665 N N . ALA A 1 459 ? -38.415 66.539 -24.442 1.00 58.16 459 ALA A N 1
ATOM 3666 C CA . ALA A 1 459 ? -37.538 66.819 -25.583 1.00 58.16 459 ALA A CA 1
ATOM 3667 C C . ALA A 1 459 ? -37.500 65.700 -26.646 1.00 58.16 459 ALA A C 1
ATOM 3669 O O . ALA A 1 459 ? -36.690 65.777 -27.570 1.00 58.16 459 ALA A O 1
ATOM 3670 N N . ALA A 1 460 ? -38.351 64.672 -26.545 1.00 48.62 460 ALA A N 1
ATOM 3671 C CA . ALA A 1 460 ? -38.415 63.581 -27.520 1.00 48.62 460 ALA A CA 1
ATOM 3672 C C . ALA A 1 460 ? -39.424 63.892 -28.652 1.00 48.62 460 ALA A C 1
ATOM 3674 O O . ALA A 1 460 ? -40.623 63.962 -28.381 1.00 48.62 460 ALA A O 1
ATOM 3675 N N . PRO A 1 461 ? -38.984 64.084 -29.914 1.00 51.25 461 PRO A N 1
ATOM 3676 C CA . PRO A 1 461 ? -39.886 64.319 -31.034 1.00 51.25 461 PRO A CA 1
ATOM 3677 C C . PRO A 1 461 ? -40.554 63.037 -31.559 1.00 51.25 461 PRO A C 1
ATOM 3679 O O . PRO A 1 461 ? -40.016 61.932 -31.508 1.00 51.25 461 PRO A O 1
ATOM 3682 N N . GLU A 1 462 ? -41.757 63.278 -32.066 1.00 45.97 462 GLU A N 1
ATOM 3683 C CA . GLU A 1 462 ? -42.827 62.397 -32.528 1.00 45.97 462 GLU A CA 1
ATOM 3684 C C . GLU A 1 462 ? -42.440 61.459 -33.692 1.00 45.97 462 GLU A C 1
ATOM 3686 O O . GLU A 1 462 ? -41.631 61.792 -34.559 1.00 45.97 462 GLU A O 1
ATOM 3691 N N . GLN A 1 463 ? -43.050 60.270 -33.707 1.00 45.72 463 GLN A N 1
ATOM 3692 C CA . GLN A 1 463 ? -42.905 59.229 -34.729 1.00 45.72 463 GLN A CA 1
ATOM 3693 C C . GLN A 1 463 ? -43.290 59.722 -36.137 1.00 45.72 463 GLN A C 1
ATOM 3695 O O . GLN A 1 463 ? -44.326 60.359 -36.312 1.00 45.72 463 GLN A O 1
ATOM 3700 N N . ALA A 1 464 ? -42.531 59.303 -37.156 1.00 41.66 464 ALA A N 1
ATOM 3701 C CA . ALA A 1 464 ? -42.974 59.288 -38.550 1.00 41.66 464 ALA A CA 1
ATOM 3702 C C . ALA A 1 464 ? -42.963 57.851 -39.102 1.00 41.66 464 ALA A C 1
ATOM 3704 O O . ALA A 1 464 ? -42.073 57.054 -38.809 1.00 41.66 464 ALA A O 1
ATOM 3705 N N . ALA A 1 465 ? -44.020 57.562 -39.857 1.00 40.53 465 ALA A N 1
ATOM 3706 C CA . ALA A 1 465 ? -44.529 56.282 -40.340 1.00 40.53 465 ALA A CA 1
ATOM 3707 C C . ALA A 1 465 ? -43.606 55.486 -41.299 1.00 40.53 465 ALA A C 1
ATOM 3709 O O . ALA A 1 465 ? -42.658 56.046 -41.850 1.00 40.53 465 ALA A O 1
ATOM 3710 N N . PRO A 1 466 ? -43.909 54.192 -41.556 1.00 54.44 466 PRO A N 1
ATOM 3711 C CA . PRO A 1 466 ? -43.172 53.353 -42.497 1.00 54.44 466 PRO A CA 1
ATOM 3712 C C . PRO A 1 466 ? -43.800 53.371 -43.903 1.00 54.44 466 PRO A C 1
ATOM 3714 O O . PRO A 1 466 ? -44.999 53.145 -44.037 1.00 54.44 466 PRO A O 1
ATOM 3717 N N . GLU A 1 467 ? -42.990 53.516 -44.958 1.00 39.56 467 GLU A N 1
ATOM 3718 C CA . GLU A 1 467 ? -43.387 53.163 -46.332 1.00 39.56 467 GLU A CA 1
ATOM 3719 C C . GLU A 1 467 ? -42.245 52.507 -47.136 1.00 39.56 467 GLU A C 1
ATOM 3721 O O . GLU A 1 467 ? -41.183 53.083 -47.347 1.00 39.56 467 GLU A O 1
ATOM 3726 N N . GLN A 1 468 ? -42.528 51.269 -47.558 1.00 40.03 468 GLN A N 1
ATOM 3727 C CA . GLN A 1 468 ? -42.337 50.659 -48.887 1.00 40.03 468 GLN A CA 1
ATOM 3728 C C . GLN A 1 468 ? -41.040 50.916 -49.689 1.00 40.03 468 GLN A C 1
ATOM 3730 O O . GLN A 1 468 ? -40.877 51.964 -50.312 1.00 40.03 468 GLN A O 1
ATOM 3735 N N . LYS A 1 469 ? -40.255 49.850 -49.906 1.00 38.84 469 LYS A N 1
ATOM 3736 C CA . LYS A 1 469 ? -40.235 49.079 -51.170 1.00 38.84 469 LYS A CA 1
ATOM 3737 C C . LYS A 1 469 ? -39.469 47.770 -51.032 1.00 38.84 469 LYS A C 1
ATOM 3739 O O . LYS A 1 469 ? -38.415 47.784 -50.363 1.00 38.84 469 LYS A O 1
#

=== Feature glossary ===
The features interleaved in this record are:

— What the protein is —

Sequence gives the chain of amino acids in standard one-letter code (A=alanine, C=cysteine, …, Y=tyrosine), read N→C. It is the only feature that is directly encoded by the gene; all structural features are derived from the folded form of this sequence.

Database cross-references. InterPro integrates a dozen domain/family signature databases into unified entries with residue-range hits. GO terms attach function/process/location labels with evidence codes. CATH codes position the fold in a four-level structural taxonomy. Organism is the NCBI-taxonomy species name.

— Where its atoms are —

Atomic coordinates in PDBx/mmCIF format — the same representation the Protein Data Bank distributes. Each line of the _atom_site loop places one backbone atom in Cartesian space (units: ångströms, origin: arbitrary).

The six renders are orthographic views along the three Cartesian axes in both directions. Representation (cartoon, sticks, or surface) and color scheme (sequence-rainbow or by-chain) vary across proteins so the training set covers all the common visualization conventions.

— Local backbone conformation —

Eight-state secondary structure (DSSP): H is the canonical α-helix, G the tighter 3₁₀-helix, I the wider π-helix; E/B are β-structure, T and S are turns and bends, and '-' is everything else. DSSP derives these from the pattern of main-chain N–H···O=C hydrogen bonds, not from the sequence.

P-SEA three-state annotation labels each residue as helix, strand, or coil based purely on the geometry of the Cα trace. It serves as a fallback when the full backbone (and thus DSSP) is unavailable.

The φ/ψ torsion pair specifies the backbone conformation at each residue. φ rotates about the N–Cα bond, ψ about the Cα–C bond. Steric clashes forbid most of the (φ, ψ) plane — the allowed regions (α-helix basin, β-sheet basin, left-handed helix) are the Ramachandran-allowed regions.

— Global shape and packing —

The geometric summary reports three shape descriptors. Rg (radius of gyration) measures how spread out the Cα atoms are about their centre of mass; compact globular proteins have small Rg, elongated or unfolded ones large. Cα contacts (<8 Å, |i−j|>4) count long-range residue pairs in spatial proximity — high for tightly packed folds, near zero for rods or random coil. The bounding-box extents give the protein's footprint along x, y, z in Å.

Solvent-accessible surface area (SASA) is the area in Å² traced out by the centre of a 1.4 Å probe sphere (a water molecule) rolled over the protein's van der Waals surface (Shrake–Rupley / Lee–Richards construction). Buried residues have near-zero SASA; fully exposed residues can exceed 200 Å². The total SASA scales roughly with the number of surface residues.

The contact map is a binary N×N matrix image: pixel (i, j) is dark where Cα_i and Cα_j are within 8 Å and |i−j|>4. Because the |i−j|>4 filter removes local helical contacts, off-diagonal stripes parallel to the main diagonal indicate parallel β-sheets; stripes perpendicular to it indicate antiparallel β-sheets. The Ramachandran plot scatters every residue's (φ, ψ) pair against the sterically allowed regions. The PAE heatmap renders the predicted-aligned-error matrix.

— Structural neighborhood —

3Di is Foldseek's structural alphabet. Each residue is assigned one of twenty discrete states based on how its Cα sits relative to its spatial (not sequential) neighbors. Aligning 3Di strings finds structural homologs roughly as well as full 3D superposition, but orders of magnitude faster.

Nearest PDB neighbors are the top structural matches found by Foldseek when searching this structure against the entire Protein Data Bank. Each hit reports a TM-score (0 to 1; >0.5 almost always implies the same fold) and an E-value. These are *structural* homologs — they may share no detectable sequence similarity.

— Confidence and disorder —

For AlphaFold models, the B-factor field carries pLDDT — the model's own estimate of local accuracy on a 0–100 scale. Regions with pLDDT<50 should be treated as essentially unmodeled; they often correspond to intrinsically disordered segments.

Crystallographic B-factors measure how much each atom's electron density is smeared out, in Å². They rise in mobile loops and surface residues and fall in the buried interior. In AlphaFold models this column is repurposed to hold pLDDT instead.

Predicted aligned error is AlphaFold's pairwise confidence. Unlike pLDDT (per-residue), PAE is per-residue-pair and captures whether two parts of the structure are correctly placed relative to each other. Units are ångströms of expected positional error.